Protein AF-A0A4Q2X282-F1 (afdb_monomer_lite)

Secondary structure (DSSP, 8-state):
-TT-EEEE-TT--EEE-PPP-PPPSEEEEE--EEEEEE--SSPPEEEEESSSB--EEEEEEETTEEEEEEEEE--B--SSPPEEEEE--TT-EEEEEPPPEEEEPPP--EEEESSSEEEE-S-----S-EEEEEEEEEE-SEETT--SPEEEEEEEEEEESSEE-S-EEESSEEEET--SSS----EEEESS-EEEPTT-EEEEEEETTSSS-B-EEEEEEEEE-TTPEEEEEEES---SPPEEEEEEEEEES--SB--TT-EEEE-SSEEEEE-------HHHHHHHHHSTT---HHHHSTT--TT-SS--HHHHHHHT--TT-TTS-------SSPPP----TTPPPPB-SSS-EEEETTEEEE--B-SSSS---B---PPPP-------

Sequence (392 aa):
YPGGANLDSNGFNIRIAQIFADPTGSGVTSIPVVNGGSGYSAPPHIELVGGGKGATAIANLTNGVVSSITVTNPGVDYTAPPTVNVLGGGQGSGLTVGTPVIAANTVGNLVKKGPGSISLEGASLYTGTTGVEQGALLVNADHSGVTGTTHVSAAGTLGGAGIFGGQVTVSGTVNPGREVTGDTNGVLTTLRDVTFASGSKLAIDIDESKDVVSDLLNVMGNLDITHCALNVNLTGQAVQLPYVIATFGTRTGQFASVPAGVTVAYNENTIEITAIASTASPYQTWIGGHFPGETDPLIVGPGADPDHDGSTNLQEFALGSLPNSASARPRVHVIDKVMTIAVRQGTSAFEGSPSPTATTSGVTYNIEGSLDLGNFTSAVTSVAPVTLTRMK

Structure (mmCIF, N/CA/C/O backbone):
data_AF-A0A4Q2X282-F1
#
_entry.id   AF-A0A4Q2X282-F1
#
loop_
_atom_site.group_PDB
_atom_site.id
_atom_site.type_symbol
_atom_site.label_atom_id
_atom_site.label_alt_id
_atom_site.label_comp_id
_atom_site.label_asym_id
_atom_site.label_entity_id
_atom_site.label_seq_id
_atom_site.pdbx_PDB_ins_code
_atom_site.Cartn_x
_atom_site.Cartn_y
_atom_site.Cartn_z
_atom_site.occupancy
_atom_site.B_iso_or_equiv
_atom_site.auth_seq_id
_atom_site.auth_comp_id
_atom_site.auth_asym_id
_atom_site.auth_atom_id
_atom_site.pdbx_PDB_model_num
ATOM 1 N N . TYR A 1 1 ? -13.976 4.432 18.566 1.00 50.50 1 TYR A N 1
ATOM 2 C CA . TYR A 1 1 ? -12.713 5.179 18.712 1.00 50.50 1 TYR A CA 1
ATOM 3 C C . TYR A 1 1 ? -12.296 5.594 17.311 1.00 50.50 1 TYR A C 1
ATOM 5 O O . TYR A 1 1 ? -12.191 4.712 16.464 1.00 50.50 1 TYR A O 1
ATOM 13 N N . PRO A 1 2 ? -12.212 6.894 17.005 1.00 50.25 2 PRO A N 1
ATOM 14 C CA . PRO A 1 2 ? -11.932 7.350 15.647 1.00 50.25 2 PRO A CA 1
ATOM 15 C C . PRO A 1 2 ? -10.519 6.916 15.235 1.00 50.25 2 PRO A C 1
ATOM 17 O O . PRO A 1 2 ? -9.586 7.060 16.020 1.00 50.25 2 PRO A O 1
ATOM 20 N N . GLY A 1 3 ? -10.366 6.374 14.025 1.00 71.69 3 GLY A N 1
ATOM 21 C CA . GLY A 1 3 ? -9.045 6.166 13.416 1.00 71.69 3 GLY A CA 1
ATOM 22 C C . GLY A 1 3 ? -8.786 4.802 12.776 1.00 71.69 3 GLY A C 1
ATOM 23 O O . GLY A 1 3 ? -7.873 4.714 11.965 1.00 71.69 3 GLY A O 1
ATOM 24 N N . GLY A 1 4 ? -9.583 3.769 13.079 1.00 86.88 4 GLY A N 1
ATOM 25 C CA . GLY A 1 4 ? -9.398 2.422 12.519 1.00 86.88 4 GLY A CA 1
ATOM 26 C C . GLY A 1 4 ? -8.044 1.777 12.866 1.00 86.88 4 GLY A C 1
ATOM 27 O O . GLY A 1 4 ? -7.511 1.996 13.955 1.00 86.88 4 GLY A O 1
ATOM 28 N N . ALA A 1 5 ? -7.508 0.938 11.977 1.00 92.06 5 ALA A N 1
ATOM 29 C CA . ALA A 1 5 ? -6.279 0.179 12.196 1.00 92.06 5 ALA A CA 1
ATOM 30 C C . ALA A 1 5 ? -5.031 1.010 11.857 1.00 92.06 5 ALA A C 1
ATOM 32 O O . ALA A 1 5 ? -4.873 1.466 10.730 1.00 92.06 5 ALA A O 1
ATOM 33 N N . ASN A 1 6 ? -4.105 1.155 12.809 1.00 93.50 6 ASN A N 1
ATOM 34 C CA . ASN A 1 6 ? -2.772 1.715 12.570 1.00 93.50 6 ASN A CA 1
ATOM 35 C C . ASN A 1 6 ? -1.745 0.592 12.706 1.00 93.50 6 ASN A C 1
ATOM 37 O O . ASN A 1 6 ? -1.567 0.044 13.792 1.00 93.50 6 ASN A O 1
ATOM 41 N N . LEU A 1 7 ? -1.102 0.239 11.600 1.00 95.56 7 LEU A N 1
ATOM 42 C CA . LEU A 1 7 ? -0.212 -0.903 11.496 1.00 95.56 7 LEU A CA 1
ATOM 43 C C . LEU A 1 7 ? 1.223 -0.419 11.287 1.00 95.56 7 LEU A C 1
ATOM 45 O O . LEU A 1 7 ? 1.542 0.173 10.257 1.00 95.56 7 LEU A O 1
ATOM 49 N N . ASP A 1 8 ? 2.089 -0.699 12.253 1.00 95.31 8 ASP A N 1
ATOM 50 C CA . ASP A 1 8 ? 3.529 -0.471 12.164 1.00 95.31 8 ASP A CA 1
ATOM 51 C C . ASP A 1 8 ? 4.242 -1.774 12.517 1.00 95.31 8 ASP A C 1
ATOM 53 O O . ASP A 1 8 ? 4.059 -2.325 13.603 1.00 95.31 8 ASP A O 1
ATOM 57 N N . SER A 1 9 ? 5.025 -2.289 11.575 1.00 90.62 9 SER A N 1
ATOM 58 C CA . SER A 1 9 ? 5.788 -3.519 11.760 1.00 90.62 9 SER A CA 1
ATOM 59 C C . SER A 1 9 ? 7.160 -3.281 12.394 1.00 90.62 9 SER A C 1
ATOM 61 O O . SER A 1 9 ? 7.950 -4.215 12.466 1.00 90.62 9 SER A O 1
ATOM 63 N N . ASN A 1 10 ? 7.477 -2.055 12.825 1.00 89.88 10 ASN A N 1
ATOM 64 C CA . ASN A 1 10 ? 8.757 -1.659 13.415 1.00 89.88 10 ASN A CA 1
ATOM 65 C C . ASN A 1 10 ? 9.969 -2.080 12.559 1.00 89.88 10 ASN A C 1
ATOM 67 O O . ASN A 1 10 ? 10.969 -2.588 13.059 1.00 89.88 10 ASN A O 1
ATOM 71 N N . GLY A 1 11 ? 9.843 -1.929 11.237 1.00 87.38 11 GLY A N 1
ATOM 72 C CA . GLY A 1 11 ? 10.884 -2.292 10.268 1.00 87.38 11 GLY A CA 1
ATOM 73 C C . GLY A 1 11 ? 10.880 -3.751 9.808 1.00 87.38 11 GLY A C 1
ATOM 74 O O . GLY A 1 11 ? 11.547 -4.065 8.828 1.00 87.38 11 GLY A O 1
ATOM 75 N N . PHE A 1 12 ? 10.101 -4.633 10.434 1.00 85.56 12 PHE A N 1
ATOM 76 C CA . PHE A 1 12 ? 10.006 -6.032 10.018 1.00 85.56 12 PHE A CA 1
ATOM 77 C C . PHE A 1 12 ? 9.061 -6.220 8.827 1.00 85.56 12 PHE A C 1
ATOM 79 O O . PHE A 1 12 ? 8.173 -5.402 8.572 1.00 85.56 12 PHE A O 1
ATOM 86 N N . ASN A 1 13 ? 9.221 -7.335 8.116 1.00 90.44 13 ASN A N 1
ATOM 87 C CA . ASN A 1 13 ? 8.228 -7.794 7.155 1.00 90.44 13 ASN A CA 1
ATOM 88 C C . ASN A 1 13 ? 7.273 -8.767 7.850 1.00 90.44 13 ASN A C 1
ATOM 90 O O . ASN A 1 13 ? 7.717 -9.768 8.410 1.00 90.44 13 ASN A O 1
ATOM 94 N N . ILE A 1 14 ? 5.973 -8.482 7.819 1.00 92.12 14 ILE A N 1
ATOM 95 C CA . ILE A 1 14 ? 4.950 -9.319 8.457 1.00 92.12 14 ILE A CA 1
ATOM 96 C C . ILE A 1 14 ? 3.823 -9.647 7.479 1.00 92.12 14 ILE A C 1
ATOM 98 O O . ILE A 1 14 ? 3.520 -8.863 6.580 1.00 92.12 14 ILE A O 1
ATOM 102 N N . ARG A 1 15 ? 3.186 -10.802 7.681 1.00 94.31 15 ARG A N 1
ATOM 103 C CA . ARG A 1 15 ? 1.977 -11.225 6.965 1.00 94.31 15 ARG A CA 1
ATOM 104 C C . ARG A 1 15 ? 0.789 -11.201 7.921 1.00 94.31 15 ARG A C 1
ATOM 106 O O . ARG A 1 15 ? 0.911 -11.623 9.071 1.00 94.31 15 ARG A O 1
ATOM 113 N N . ILE A 1 16 ? -0.353 -10.719 7.450 1.00 95.12 16 ILE A N 1
ATOM 114 C CA . ILE A 1 16 ? -1.601 -10.632 8.202 1.00 95.12 16 ILE A CA 1
ATOM 115 C C . ILE A 1 16 ? -2.683 -11.344 7.395 1.00 95.12 16 ILE A C 1
ATOM 117 O O . ILE A 1 16 ? -3.176 -10.827 6.399 1.00 95.12 16 ILE A O 1
ATOM 121 N N . ALA A 1 17 ? -3.072 -12.531 7.858 1.00 96.00 17 ALA A N 1
ATOM 122 C CA . ALA A 1 17 ? -4.202 -13.277 7.301 1.00 96.00 17 ALA A CA 1
ATOM 123 C C . ALA A 1 17 ? -5.557 -12.841 7.881 1.00 96.00 17 ALA A C 1
ATOM 125 O O . ALA A 1 17 ? -6.608 -13.274 7.413 1.00 96.00 17 ALA A O 1
ATOM 126 N N . GLN A 1 18 ? -5.550 -11.997 8.917 1.00 95.69 18 GLN A N 1
ATOM 127 C CA . GLN A 1 18 ? -6.775 -11.467 9.496 1.00 95.69 18 GLN A CA 1
ATOM 128 C C . GLN A 1 18 ? -7.479 -10.531 8.506 1.00 95.69 18 GLN A C 1
ATOM 130 O O . GLN A 1 18 ? -6.872 -9.613 7.960 1.00 95.69 18 GLN A O 1
ATOM 135 N N . ILE A 1 19 ? -8.781 -10.750 8.337 1.00 95.19 19 ILE A N 1
ATOM 136 C CA . ILE A 1 19 ? -9.669 -9.892 7.553 1.00 95.19 19 ILE A CA 1
ATOM 137 C C . ILE A 1 19 ? -9.998 -8.639 8.366 1.00 95.19 19 ILE A C 1
ATOM 139 O O . ILE A 1 19 ? -10.459 -8.732 9.508 1.00 95.19 19 ILE A O 1
ATOM 143 N N . PHE A 1 20 ? -9.800 -7.470 7.763 1.00 94.62 20 PHE A N 1
ATOM 144 C CA . PHE A 1 20 ? -10.291 -6.202 8.295 1.00 94.62 20 PHE A CA 1
ATOM 145 C C . PHE A 1 20 ? -11.649 -5.877 7.671 1.00 94.62 20 PHE A C 1
ATOM 147 O O . PHE A 1 20 ? -11.824 -6.008 6.461 1.00 94.62 20 PHE A O 1
ATOM 154 N N . ALA A 1 21 ? -12.607 -5.440 8.483 1.00 94.75 21 ALA A N 1
ATOM 155 C CA . ALA A 1 21 ? -13.955 -5.089 8.047 1.00 94.75 21 ALA A CA 1
ATOM 156 C C . ALA A 1 21 ? -14.486 -3.905 8.859 1.00 94.75 21 ALA A C 1
ATOM 158 O O . ALA A 1 21 ? -13.985 -3.618 9.952 1.00 94.75 21 ALA A O 1
ATOM 159 N N . ASP A 1 22 ? -15.508 -3.237 8.330 1.00 94.19 22 ASP A N 1
ATOM 160 C CA . ASP A 1 22 ? -16.179 -2.160 9.048 1.00 94.19 22 ASP A CA 1
ATOM 161 C C . ASP A 1 22 ? -16.864 -2.685 10.318 1.00 94.19 22 ASP A C 1
ATOM 163 O O . ASP A 1 22 ? -17.433 -3.783 10.313 1.00 94.19 22 ASP A O 1
ATOM 167 N N . PRO A 1 23 ? -16.840 -1.916 11.420 1.00 93.38 23 PRO A N 1
ATOM 168 C CA . PRO A 1 23 ? -17.549 -2.298 12.629 1.00 93.38 23 PRO A CA 1
ATOM 169 C C . PRO A 1 23 ? -19.064 -2.269 12.396 1.00 93.38 23 PRO A C 1
ATOM 171 O O . PRO A 1 23 ? -19.613 -1.294 11.883 1.00 93.38 23 PRO A O 1
ATOM 174 N N . THR A 1 24 ? -19.754 -3.322 12.825 1.00 94.56 24 THR A N 1
ATOM 175 C CA . THR A 1 24 ? -21.210 -3.440 12.716 1.00 94.56 24 THR A CA 1
ATOM 176 C C . THR A 1 24 ? -21.932 -2.754 13.879 1.00 94.56 24 THR A C 1
ATOM 178 O O . THR A 1 24 ? -21.388 -2.573 14.978 1.00 94.56 24 THR A O 1
ATOM 181 N N . GLY A 1 25 ? -23.181 -2.357 13.625 1.00 95.81 25 GLY A N 1
ATOM 182 C CA . GLY A 1 25 ? -24.124 -1.903 14.645 1.00 95.81 25 GLY A CA 1
ATOM 183 C C . GLY A 1 25 ? -23.651 -0.704 15.472 1.00 95.81 25 GLY A C 1
ATOM 184 O O . GLY A 1 25 ? -23.007 0.220 14.973 1.00 95.81 25 GLY A O 1
ATOM 185 N N . SER A 1 26 ? -24.016 -0.715 16.753 1.00 96.88 26 SER A N 1
ATOM 186 C CA . SER A 1 26 ? -23.618 0.303 17.727 1.00 96.88 26 SER A CA 1
ATOM 187 C C . SER A 1 26 ? -22.546 -0.223 18.675 1.00 96.88 26 SER A C 1
ATOM 189 O O . SER A 1 26 ? -22.470 -1.421 18.940 1.00 96.88 26 SER A O 1
ATOM 191 N N . GLY A 1 27 ? -21.759 0.688 19.236 1.00 96.94 27 GLY A N 1
ATOM 192 C CA . GLY A 1 27 ? -20.781 0.411 20.281 1.00 96.94 27 GLY A CA 1
ATOM 193 C C . GLY A 1 27 ? -20.937 1.354 21.472 1.00 96.94 27 GLY A C 1
ATOM 194 O O . GLY A 1 27 ? -21.625 2.375 21.400 1.00 96.94 27 GLY A O 1
ATOM 195 N N . VAL A 1 28 ? -20.293 1.009 22.585 1.00 97.56 28 VAL A N 1
ATOM 196 C CA . VAL A 1 28 ? -20.227 1.840 23.791 1.00 97.56 28 VAL A CA 1
ATOM 197 C C . VAL A 1 28 ? -19.374 3.072 23.499 1.00 97.56 28 VAL A C 1
ATOM 199 O O . VAL A 1 28 ? -18.210 2.960 23.124 1.00 97.56 28 VAL A O 1
ATOM 202 N N . THR A 1 29 ? -19.936 4.264 23.672 1.00 96.12 29 THR A N 1
ATOM 203 C CA . THR A 1 29 ? -19.235 5.533 23.423 1.00 96.12 29 THR A CA 1
ATOM 204 C C . THR A 1 29 ? -18.759 6.202 24.700 1.00 96.12 29 THR A C 1
ATOM 206 O O . THR A 1 29 ? -17.726 6.868 24.691 1.00 96.12 29 THR A O 1
ATOM 209 N N . SER A 1 30 ? -19.478 6.023 25.809 1.00 97.25 30 SER A N 1
ATOM 210 C CA . SER A 1 30 ? -19.067 6.546 27.112 1.00 97.25 30 SER A CA 1
ATOM 211 C C . SER A 1 30 ? -19.695 5.775 28.266 1.00 97.25 30 SER A C 1
ATOM 213 O O . SER A 1 30 ? -20.756 5.166 28.130 1.00 97.25 30 SER A O 1
ATOM 215 N N . ILE A 1 31 ? -19.028 5.826 29.418 1.00 98.31 31 ILE A N 1
ATOM 216 C CA . ILE A 1 31 ? -19.515 5.286 30.687 1.00 98.31 31 ILE A CA 1
ATOM 217 C C . ILE A 1 31 ? -19.424 6.427 31.707 1.00 98.31 31 ILE A C 1
ATOM 219 O O . ILE A 1 31 ? -18.324 6.731 32.177 1.00 98.31 31 ILE A O 1
ATOM 223 N N . PRO A 1 32 ? -20.537 7.120 32.011 1.00 98.19 32 PRO A N 1
ATOM 224 C CA . PRO A 1 32 ? -20.515 8.248 32.935 1.00 98.19 32 PRO A CA 1
ATOM 225 C C . PRO A 1 32 ? -20.098 7.804 34.339 1.00 98.19 32 PRO A C 1
ATOM 227 O O . PRO A 1 32 ? -20.600 6.805 34.846 1.00 98.19 32 PRO A O 1
ATOM 230 N N . VAL A 1 33 ? -19.226 8.560 35.002 1.00 98.31 33 VAL A N 1
ATOM 231 C CA . VAL A 1 33 ? -18.935 8.358 36.428 1.00 98.31 33 VAL A CA 1
ATOM 232 C C . VAL A 1 33 ? -19.886 9.239 37.233 1.00 98.31 33 VAL A C 1
ATOM 234 O O . VAL A 1 33 ? -19.884 10.455 37.070 1.00 98.31 33 VAL A O 1
ATOM 237 N N . VAL A 1 34 ? -20.711 8.626 38.084 1.00 97.94 34 VAL A N 1
ATOM 238 C CA . VAL A 1 34 ? -21.650 9.335 38.973 1.00 97.94 34 VAL A CA 1
ATOM 239 C C . VAL A 1 34 ? -20.985 9.624 40.318 1.00 97.94 34 VAL A C 1
ATOM 241 O O . VAL A 1 34 ? -21.114 10.720 40.853 1.00 97.94 34 VAL A O 1
ATOM 244 N N . ASN A 1 35 ? -20.242 8.652 40.848 1.00 97.62 35 ASN A N 1
ATOM 245 C CA . ASN A 1 35 ? -19.400 8.801 42.029 1.00 97.62 35 ASN A CA 1
ATOM 246 C C . ASN A 1 35 ? -18.096 8.033 41.802 1.00 97.62 35 ASN A C 1
ATOM 248 O O . ASN A 1 35 ? -18.139 6.839 41.529 1.00 97.62 35 ASN A O 1
ATOM 252 N N . GLY A 1 36 ? -16.950 8.701 41.923 1.00 97.69 36 GLY A N 1
ATOM 253 C CA . GLY A 1 36 ? -15.636 8.088 41.715 1.00 97.69 36 GLY A CA 1
ATOM 254 C C . GLY A 1 36 ? -15.178 7.138 42.827 1.00 97.69 36 GLY A C 1
ATOM 255 O O . GLY A 1 36 ? -14.150 6.477 42.675 1.00 97.69 36 GLY A O 1
ATOM 256 N N . GLY A 1 37 ? -15.912 7.070 43.941 1.00 97.50 37 GLY A N 1
ATOM 257 C CA . GLY A 1 37 ? -15.536 6.303 45.125 1.00 97.50 37 GLY A CA 1
ATOM 258 C C . GLY A 1 37 ? -14.288 6.854 45.820 1.00 97.50 37 GLY A C 1
ATOM 259 O O . GLY A 1 37 ? -13.925 8.016 45.647 1.00 97.50 37 GLY A O 1
ATOM 260 N N . SER A 1 38 ? -13.630 6.031 46.633 1.00 97.19 38 SER A N 1
ATOM 261 C CA . SER A 1 38 ? -12.398 6.409 47.333 1.00 97.19 38 SER A CA 1
ATOM 262 C C . SER A 1 38 ? -11.553 5.193 47.711 1.00 97.19 38 SER A C 1
ATOM 264 O O . SER A 1 38 ? -12.039 4.063 47.720 1.00 97.19 38 SER A O 1
ATOM 266 N N . GLY A 1 39 ? -10.276 5.430 48.032 1.00 96.38 39 GLY A N 1
ATOM 267 C CA . GLY A 1 39 ? -9.364 4.411 48.566 1.00 96.38 39 GLY A CA 1
ATOM 268 C C . GLY A 1 39 ? -8.748 3.473 47.523 1.00 96.38 39 GLY A C 1
ATOM 269 O O . GLY A 1 39 ? -8.102 2.498 47.903 1.00 96.38 39 GLY A O 1
ATOM 270 N N . TYR A 1 40 ? -8.925 3.749 46.227 1.00 97.69 40 TYR A N 1
ATOM 271 C CA . TYR A 1 40 ? -8.344 2.930 45.163 1.00 97.69 40 TYR A CA 1
ATOM 272 C C . TYR A 1 40 ? -6.822 3.097 45.122 1.00 97.69 40 TYR A C 1
ATOM 274 O O . TYR A 1 40 ? -6.316 4.199 44.915 1.00 97.69 40 TYR A O 1
ATOM 282 N N . SER A 1 41 ? -6.082 2.001 45.290 1.00 96.38 41 SER A N 1
ATOM 283 C CA . SER A 1 41 ? -4.614 1.982 45.165 1.00 96.38 41 SER A CA 1
ATOM 284 C C . SER A 1 41 ? -4.135 1.601 43.760 1.00 96.38 41 SER A C 1
ATOM 286 O O . SER A 1 41 ? -2.971 1.806 43.426 1.00 96.38 41 SER A O 1
ATOM 288 N N . ALA A 1 42 ? -5.038 1.073 42.934 1.00 96.56 42 ALA A N 1
ATOM 289 C CA . ALA A 1 42 ? -4.851 0.790 41.516 1.00 96.56 42 ALA A CA 1
ATOM 290 C C . ALA A 1 42 ? -6.197 0.957 40.791 1.00 96.56 42 ALA A C 1
ATOM 292 O O . ALA A 1 42 ? -7.242 0.838 41.442 1.00 96.56 42 ALA A O 1
ATOM 293 N N . PRO A 1 43 ? -6.213 1.245 39.475 1.00 96.94 43 PRO A N 1
ATOM 294 C CA . PRO A 1 43 ? -7.465 1.344 38.737 1.00 96.94 43 PRO A CA 1
ATOM 295 C C . PRO A 1 43 ? -8.289 0.054 38.861 1.00 96.94 43 PRO A C 1
ATOM 297 O O . PRO A 1 43 ? -7.733 -1.028 38.650 1.00 96.94 43 PRO A O 1
ATOM 300 N N . PRO A 1 44 ? -9.589 0.124 39.204 1.00 97.25 44 PRO A N 1
ATOM 301 C CA . PRO A 1 44 ? -10.432 -1.062 39.184 1.00 97.25 44 PRO A CA 1
ATOM 302 C C . PRO A 1 44 ? -10.616 -1.571 37.748 1.00 97.25 44 PRO A C 1
ATOM 304 O O . PRO A 1 44 ? -10.619 -0.796 36.786 1.00 97.25 44 PRO A O 1
ATOM 307 N N . HIS A 1 45 ? -10.797 -2.881 37.608 1.00 96.31 45 HIS A N 1
ATOM 308 C CA . HIS A 1 45 ? -11.165 -3.502 36.345 1.00 96.31 45 HIS A CA 1
ATOM 309 C C . HIS A 1 45 ? -12.640 -3.218 36.042 1.00 96.31 45 HIS A C 1
ATOM 311 O O . HIS A 1 45 ? -13.511 -3.465 36.879 1.00 96.31 45 HIS A O 1
ATOM 317 N N . ILE A 1 46 ? -12.898 -2.688 34.845 1.00 97.88 46 ILE A N 1
ATOM 318 C CA . ILE A 1 46 ? -14.237 -2.391 34.340 1.00 97.88 46 ILE A CA 1
ATOM 319 C C . ILE A 1 46 ? -14.638 -3.508 33.380 1.00 97.88 46 ILE A C 1
ATOM 321 O O . ILE A 1 46 ? -14.161 -3.563 32.246 1.00 97.88 46 ILE A O 1
ATOM 325 N N . GLU A 1 47 ? -15.517 -4.392 33.839 1.00 97.56 47 GLU A N 1
ATOM 326 C CA . GLU A 1 47 ? -16.083 -5.465 33.028 1.00 97.56 47 GLU A CA 1
ATOM 327 C C . GLU A 1 47 ? -17.451 -5.027 32.482 1.00 97.56 47 GLU A C 1
ATOM 329 O O . GLU A 1 47 ? -18.321 -4.565 33.222 1.00 97.56 47 GLU A O 1
ATOM 334 N N . LEU A 1 48 ? -17.638 -5.156 31.167 1.00 98.25 48 LEU A N 1
ATOM 335 C CA . LEU A 1 48 ? -18.875 -4.804 30.471 1.00 98.25 48 LEU A CA 1
ATOM 336 C C . LEU A 1 48 ? -19.595 -6.079 30.041 1.00 98.25 48 LEU A C 1
ATOM 338 O O . LEU A 1 48 ? -19.066 -6.847 29.238 1.00 98.25 48 LEU A O 1
ATOM 342 N N . VAL A 1 49 ? -20.809 -6.292 30.549 1.00 97.62 49 VAL A N 1
ATOM 343 C CA . VAL A 1 49 ? -21.568 -7.530 30.327 1.00 97.62 49 VAL A CA 1
ATOM 344 C C . VAL A 1 49 ? -22.904 -7.247 29.645 1.00 97.62 49 VAL A C 1
ATOM 346 O O . VAL A 1 49 ? -23.671 -6.379 30.065 1.00 97.62 49 VAL A O 1
ATOM 349 N N . GLY A 1 50 ? -23.206 -8.034 28.610 1.00 97.31 50 GLY A N 1
ATOM 350 C CA . GLY A 1 50 ? -24.465 -7.975 27.867 1.00 97.31 50 GLY A CA 1
ATOM 351 C C . GLY A 1 50 ? -24.524 -6.848 26.831 1.00 97.31 50 GLY A C 1
ATOM 352 O O . GLY A 1 50 ? -23.543 -6.153 26.575 1.00 97.31 50 GLY A O 1
ATOM 353 N N . GLY A 1 51 ? -25.690 -6.693 26.200 1.00 95.50 51 GLY A N 1
ATOM 354 C CA . GLY A 1 51 ? -25.974 -5.633 25.227 1.00 95.50 51 GLY A CA 1
ATOM 355 C C . GLY A 1 51 ? -25.376 -5.850 23.833 1.00 95.50 51 GLY A C 1
ATOM 356 O O . GLY A 1 51 ? -26.088 -5.637 22.860 1.00 95.50 51 GLY A O 1
ATOM 357 N N . GLY A 1 52 ? -24.121 -6.298 23.745 1.00 97.06 52 GLY A N 1
ATOM 358 C CA . GLY A 1 52 ? -23.344 -6.499 22.515 1.00 97.06 52 GLY A CA 1
ATOM 359 C C . GLY A 1 52 ? -22.057 -7.285 22.791 1.00 97.06 52 GLY A C 1
ATOM 360 O O . GLY A 1 52 ? -22.025 -8.107 23.712 1.00 97.06 52 GLY A O 1
ATOM 361 N N . LYS A 1 53 ? -20.993 -7.068 22.002 1.00 97.06 53 LYS A N 1
ATOM 362 C CA . LYS A 1 53 ? -19.713 -7.792 22.158 1.00 97.06 53 LYS A CA 1
ATOM 363 C C . LYS A 1 53 ? -18.489 -6.891 22.016 1.00 97.06 53 LYS A C 1
ATOM 365 O O . LYS A 1 53 ? -18.455 -5.990 21.185 1.00 97.06 53 LYS A O 1
ATOM 370 N N . GLY A 1 54 ? -17.436 -7.216 22.767 1.00 95.75 54 GLY A N 1
ATOM 371 C CA . GLY A 1 54 ? -16.081 -6.709 22.530 1.00 95.75 54 GLY A CA 1
ATOM 372 C C . GLY A 1 54 ? -15.790 -5.296 23.034 1.00 95.75 54 GLY A C 1
ATOM 373 O O . GLY A 1 54 ? -14.693 -4.805 22.776 1.00 95.75 54 GLY A O 1
ATOM 374 N N . ALA A 1 55 ? -16.714 -4.639 23.747 1.00 97.19 55 ALA A N 1
ATOM 375 C CA . ALA A 1 55 ? -16.390 -3.362 24.368 1.00 97.19 55 ALA A CA 1
ATOM 376 C C . ALA A 1 55 ? -15.412 -3.558 25.534 1.00 97.19 55 ALA A C 1
ATOM 378 O O . ALA A 1 55 ? -15.597 -4.440 26.373 1.00 97.19 55 ALA A O 1
ATOM 379 N N . THR A 1 56 ? -14.395 -2.706 25.611 1.00 96.69 56 THR A N 1
ATOM 380 C CA . THR A 1 56 ? -13.430 -2.674 26.715 1.00 96.69 56 THR A CA 1
ATOM 381 C C . THR A 1 56 ? -13.272 -1.253 27.220 1.00 96.69 56 THR A C 1
ATOM 383 O O . THR A 1 56 ? -13.357 -0.294 26.449 1.00 96.69 56 THR A O 1
ATOM 386 N N . ALA A 1 57 ? -13.021 -1.104 28.517 1.00 97.44 57 ALA A N 1
ATOM 387 C CA . ALA A 1 57 ? -12.824 0.191 29.143 1.00 97.44 57 ALA A CA 1
ATOM 388 C C . ALA A 1 57 ? -11.808 0.110 30.286 1.00 97.44 57 ALA A C 1
ATOM 390 O O . ALA A 1 57 ? -11.598 -0.947 30.877 1.00 97.44 57 ALA A O 1
ATOM 391 N N . ILE A 1 58 ? -11.187 1.244 30.599 1.00 97.00 58 ILE A N 1
ATOM 392 C CA . ILE A 1 58 ? -10.253 1.399 31.714 1.00 97.00 58 ILE A CA 1
ATOM 393 C C . ILE A 1 58 ? -10.721 2.534 32.623 1.00 97.00 58 ILE A C 1
ATOM 395 O O . ILE A 1 58 ? -11.169 3.577 32.146 1.00 97.00 58 ILE A O 1
ATOM 399 N N . ALA A 1 59 ? -10.624 2.339 33.935 1.00 98.06 59 ALA A N 1
ATOM 400 C CA . ALA A 1 59 ? -10.832 3.407 34.903 1.00 98.06 59 ALA A CA 1
ATOM 401 C C . ALA A 1 59 ? -9.564 4.267 35.019 1.00 98.06 59 ALA A C 1
ATOM 403 O O . ALA A 1 59 ? -8.453 3.742 35.046 1.00 98.06 59 ALA A O 1
ATOM 404 N N . ASN A 1 60 ? -9.724 5.581 35.139 1.00 97.75 60 ASN A N 1
ATOM 405 C CA . ASN A 1 60 ? -8.623 6.510 35.381 1.00 97.75 60 ASN A CA 1
ATOM 406 C C . ASN A 1 60 ? -8.706 7.029 36.814 1.00 97.75 60 ASN A C 1
ATOM 408 O O . ASN A 1 60 ? -9.770 7.461 37.258 1.00 97.75 60 ASN A O 1
ATOM 412 N N . LEU A 1 61 ? -7.584 6.996 37.533 1.00 97.69 61 LEU A N 1
ATOM 413 C CA . LEU A 1 61 ? -7.513 7.444 38.920 1.00 97.69 61 LEU A CA 1
ATOM 414 C C . LEU A 1 61 ? -6.923 8.845 39.048 1.00 97.69 61 LEU A C 1
ATOM 416 O O . LEU A 1 61 ? -5.991 9.231 38.346 1.00 97.69 61 LEU A O 1
ATOM 420 N N . THR A 1 62 ? -7.415 9.584 40.031 1.00 97.88 62 THR A N 1
ATOM 421 C CA . THR A 1 62 ? -6.818 10.827 40.511 1.00 97.88 62 THR A CA 1
ATOM 422 C C . THR A 1 62 ? -6.893 10.820 42.031 1.00 97.88 62 THR A C 1
ATOM 424 O O . THR A 1 62 ? -7.981 10.794 42.595 1.00 97.88 62 THR A O 1
ATOM 427 N N . ASN A 1 63 ? -5.737 10.787 42.702 1.00 95.88 63 ASN A N 1
ATOM 428 C CA . ASN A 1 63 ? -5.633 10.762 44.169 1.00 95.88 63 ASN A CA 1
ATOM 429 C C . ASN A 1 63 ? -6.493 9.670 44.847 1.00 95.88 63 ASN A C 1
ATOM 431 O O . ASN A 1 63 ? -7.136 9.915 45.863 1.00 95.88 63 ASN A O 1
ATOM 435 N N . GLY A 1 64 ? -6.526 8.463 44.271 1.00 96.62 64 GLY A N 1
ATOM 436 C CA . GLY A 1 64 ? -7.276 7.322 44.813 1.00 96.62 64 GLY A CA 1
ATOM 437 C C . GLY A 1 64 ? -8.793 7.349 44.578 1.00 96.62 64 GLY A C 1
ATOM 438 O O . GLY A 1 64 ? -9.516 6.566 45.195 1.00 96.62 64 GLY A O 1
ATOM 439 N N . VAL A 1 65 ? -9.270 8.224 43.688 1.00 98.19 65 VAL A N 1
ATOM 440 C CA . VAL A 1 65 ? -10.667 8.340 43.232 1.00 98.19 65 VAL A CA 1
ATOM 441 C C . VAL A 1 65 ? -10.729 8.078 41.727 1.00 98.19 65 VAL A C 1
ATOM 443 O O . VAL A 1 65 ? -9.868 8.561 40.992 1.00 98.19 65 VAL A O 1
ATOM 446 N N . VAL A 1 66 ? -11.736 7.344 41.242 1.00 98.44 66 VAL A N 1
ATOM 447 C CA . VAL A 1 66 ? -11.961 7.165 39.797 1.00 98.44 66 VAL A CA 1
ATOM 448 C C . VAL A 1 66 ? -12.531 8.455 39.214 1.00 98.44 66 VAL A C 1
ATOM 450 O O . VAL A 1 66 ? -13.674 8.814 39.480 1.00 98.44 66 VAL A O 1
ATOM 453 N N . SER A 1 67 ? -11.731 9.172 38.428 1.00 97.88 67 SER A N 1
ATOM 454 C CA . SER A 1 67 ? -12.110 10.467 37.853 1.00 97.88 67 SER A CA 1
ATOM 455 C C . SER A 1 67 ? -12.820 10.340 36.505 1.00 97.88 67 SER A C 1
ATOM 457 O O . SER A 1 67 ? -13.600 11.212 36.135 1.00 97.88 67 SER A O 1
ATOM 459 N N . SER A 1 68 ? -12.567 9.262 35.761 1.00 98.06 68 SER A N 1
ATOM 460 C CA . SER A 1 68 ? -13.235 8.962 34.488 1.00 98.06 68 SER A CA 1
ATOM 461 C C . SER A 1 68 ? -13.081 7.489 34.111 1.00 98.06 68 SER A C 1
ATOM 463 O O . SER A 1 68 ? -12.248 6.778 34.673 1.00 98.06 68 SER A O 1
ATOM 465 N N . ILE A 1 69 ? -13.873 7.040 33.136 1.00 98.38 69 ILE A N 1
ATOM 466 C CA . ILE A 1 69 ? -13.727 5.730 32.497 1.00 98.38 69 ILE A CA 1
ATOM 467 C C . ILE A 1 69 ? -13.519 5.953 30.998 1.00 98.38 69 ILE A C 1
ATOM 469 O O . ILE A 1 69 ? -14.380 6.516 30.320 1.00 98.38 69 ILE A O 1
ATOM 473 N N . THR A 1 70 ? -12.375 5.509 30.481 1.00 97.12 70 THR A N 1
ATOM 474 C CA . THR A 1 70 ? -12.040 5.577 29.056 1.00 97.12 70 THR A CA 1
ATOM 475 C C . THR A 1 70 ? -12.458 4.282 28.378 1.00 97.12 70 THR A C 1
ATOM 477 O O . THR A 1 70 ? -11.925 3.220 28.691 1.00 97.12 70 THR A O 1
ATOM 480 N N . VAL A 1 71 ? -13.364 4.363 27.406 1.00 96.06 71 VAL A N 1
ATOM 481 C CA . VAL A 1 71 ? -13.657 3.236 26.510 1.00 96.06 71 VAL A CA 1
ATOM 482 C C . VAL A 1 71 ? -12.486 3.062 25.544 1.00 96.06 71 VAL A C 1
ATOM 484 O O . VAL A 1 71 ? -12.160 3.986 24.805 1.00 96.06 71 VAL A O 1
ATOM 487 N N . THR A 1 72 ? -11.847 1.894 25.547 1.00 93.44 72 THR A N 1
ATOM 488 C CA . THR A 1 72 ? -10.684 1.572 24.701 1.00 93.44 72 THR A CA 1
ATOM 489 C C . THR A 1 72 ? -11.068 0.785 23.451 1.00 93.44 72 THR A C 1
ATOM 491 O O . THR A 1 72 ? -10.413 0.914 22.421 1.00 93.44 72 THR A O 1
ATOM 494 N N . ASN A 1 73 ? -12.177 0.046 23.501 1.00 93.25 73 ASN A N 1
ATOM 495 C CA . ASN A 1 73 ? -12.843 -0.536 22.341 1.00 93.25 73 ASN A CA 1
ATOM 496 C C . ASN A 1 73 ? -14.353 -0.307 22.505 1.00 93.25 73 ASN A C 1
ATOM 498 O O . ASN A 1 73 ? -14.893 -0.708 23.536 1.00 93.25 73 ASN A O 1
ATOM 502 N N . PRO A 1 74 ? -15.048 0.344 21.553 1.00 94.81 74 PRO A N 1
ATOM 503 C CA . PRO A 1 74 ? -16.500 0.507 21.632 1.00 94.81 74 PRO A CA 1
ATOM 504 C C . PRO A 1 74 ? -17.259 -0.822 21.482 1.00 94.81 74 PRO A C 1
ATOM 506 O O . PRO A 1 74 ? -18.411 -0.915 21.900 1.00 94.81 74 PRO A O 1
ATOM 509 N N . GLY A 1 75 ? -16.629 -1.856 20.921 1.00 95.31 75 GLY A N 1
ATOM 510 C CA . GLY A 1 75 ? -17.283 -3.110 20.574 1.00 95.31 75 GLY A CA 1
ATOM 511 C C . GLY A 1 75 ? -18.275 -2.958 19.419 1.00 95.31 75 GLY A C 1
ATOM 512 O O . GLY A 1 75 ? -18.316 -1.930 18.741 1.00 95.31 75 GLY A O 1
ATOM 513 N N . VAL A 1 76 ? -19.060 -4.002 19.174 1.00 95.94 76 VAL A N 1
ATOM 514 C CA . VAL A 1 76 ? -20.005 -4.082 18.051 1.00 95.94 76 VAL A CA 1
ATOM 515 C C . VAL A 1 76 ? -21.357 -4.635 18.487 1.00 95.94 76 VAL A C 1
ATOM 517 O O . VAL A 1 76 ? -21.464 -5.345 19.494 1.00 95.94 76 VAL A O 1
ATOM 520 N N . ASP A 1 77 ? -22.376 -4.300 17.697 1.00 97.69 77 ASP A N 1
ATOM 521 C CA . ASP A 1 77 ? -23.743 -4.823 17.793 1.00 97.69 77 ASP A CA 1
ATOM 522 C C . ASP A 1 77 ? -24.413 -4.660 19.166 1.00 97.69 77 ASP A C 1
ATOM 524 O O . ASP A 1 77 ? -25.212 -5.496 19.587 1.00 97.69 77 ASP A O 1
ATOM 528 N N . TYR A 1 78 ? -24.123 -3.561 19.868 1.00 97.81 78 TYR A N 1
ATOM 529 C CA . TYR A 1 78 ? -24.826 -3.214 21.098 1.00 97.81 78 TYR A CA 1
ATOM 530 C C . TYR A 1 78 ? -26.263 -2.769 20.802 1.00 97.81 78 TYR A C 1
ATOM 532 O O . TYR A 1 78 ? -26.485 -1.707 20.222 1.00 97.81 78 TYR A O 1
ATOM 540 N N . THR A 1 79 ? -27.253 -3.553 21.231 1.00 97.81 79 THR A N 1
ATOM 541 C CA . THR A 1 79 ? -28.688 -3.212 21.114 1.00 97.81 79 THR A CA 1
ATOM 542 C C . THR A 1 79 ? -29.264 -2.614 22.396 1.00 97.81 79 THR A C 1
ATOM 544 O O . THR A 1 79 ? -30.377 -2.096 22.400 1.00 97.81 79 THR A O 1
ATOM 547 N N . ALA A 1 80 ? -28.514 -2.695 23.493 1.00 98.12 80 ALA A N 1
ATOM 548 C CA . ALA A 1 80 ? -28.812 -2.074 24.774 1.00 98.12 80 ALA A CA 1
ATOM 549 C C . ALA A 1 80 ? -27.496 -1.709 25.485 1.00 98.12 80 ALA A C 1
ATOM 551 O O . ALA A 1 80 ? -26.473 -2.353 25.227 1.00 98.12 80 ALA A O 1
ATOM 552 N N . PRO A 1 81 ? -27.496 -0.709 26.383 1.00 98.19 81 PRO A N 1
ATOM 553 C CA . PRO A 1 81 ? -26.350 -0.435 27.244 1.00 98.19 81 PRO A CA 1
ATOM 554 C C . PRO A 1 81 ? -25.900 -1.684 28.024 1.00 98.19 81 PRO A C 1
ATOM 556 O O . PRO A 1 81 ? -26.754 -2.349 28.617 1.00 98.19 81 PRO A O 1
ATOM 559 N N . PRO A 1 82 ? -24.594 -2.019 28.058 1.00 98.38 82 PRO A N 1
ATOM 560 C CA . PRO A 1 82 ? -24.106 -3.100 28.908 1.00 98.38 82 PRO A CA 1
ATOM 561 C C . PRO A 1 82 ? -24.269 -2.774 30.393 1.00 98.38 82 PRO A C 1
ATOM 563 O O . PRO A 1 82 ? -24.313 -1.612 30.802 1.00 98.38 82 PRO A O 1
ATOM 566 N N . THR A 1 83 ? -24.285 -3.821 31.213 1.00 97.88 83 THR A N 1
ATOM 567 C CA . THR A 1 83 ? -24.081 -3.690 32.659 1.00 97.88 83 THR A CA 1
ATOM 568 C C . THR A 1 83 ? -22.594 -3.504 32.941 1.00 97.88 83 THR A C 1
ATOM 570 O O . THR A 1 83 ? -21.759 -4.137 32.294 1.00 97.88 83 THR A O 1
ATOM 573 N N . VAL A 1 84 ? -22.264 -2.636 33.897 1.00 98.12 84 VAL A N 1
ATOM 574 C CA . VAL A 1 84 ? -20.883 -2.363 34.307 1.00 98.12 84 VAL A CA 1
ATOM 575 C C . VAL A 1 84 ? -20.606 -3.043 35.642 1.00 98.12 84 VAL A C 1
ATOM 577 O O . VAL A 1 84 ? -21.165 -2.651 36.666 1.00 98.12 84 VAL A O 1
ATOM 580 N N . ASN A 1 85 ? -19.712 -4.024 35.630 1.00 96.62 85 ASN A N 1
ATOM 581 C CA . ASN A 1 85 ? -19.186 -4.664 36.827 1.00 96.62 85 ASN A CA 1
ATOM 582 C C . ASN A 1 85 ? -17.828 -4.047 37.172 1.00 96.62 85 ASN A C 1
ATOM 584 O O . ASN A 1 85 ? -16.950 -3.909 36.318 1.00 96.62 85 ASN A O 1
ATOM 588 N N . VAL A 1 86 ? -17.651 -3.679 38.438 1.00 95.81 86 VAL A N 1
ATOM 589 C CA . VAL A 1 86 ? -16.406 -3.103 38.955 1.00 95.81 86 VAL A CA 1
ATOM 590 C C . VAL A 1 86 ? -15.721 -4.151 39.819 1.00 95.81 86 VAL A C 1
ATOM 592 O O . VAL A 1 86 ? -16.295 -4.602 40.809 1.00 95.81 86 VAL A O 1
ATOM 595 N N . LEU A 1 87 ? -14.501 -4.539 39.450 1.00 94.56 87 LEU A N 1
ATOM 596 C CA . LEU A 1 87 ? -13.752 -5.607 40.113 1.00 94.56 87 LEU A CA 1
ATOM 597 C C . LEU A 1 87 ? -12.352 -5.123 40.528 1.00 94.56 87 LEU A C 1
ATOM 599 O O . LEU A 1 87 ? -11.664 -4.437 39.773 1.00 94.56 87 LEU A O 1
ATOM 603 N N . GLY A 1 88 ? -11.893 -5.515 41.719 1.00 93.88 88 GLY A N 1
ATOM 604 C CA . GLY A 1 88 ? -10.551 -5.183 42.214 1.00 93.88 88 GLY A CA 1
ATOM 605 C C . GLY A 1 88 ? -10.372 -3.709 42.610 1.00 93.88 88 GLY A C 1
ATOM 606 O O . GLY A 1 88 ? -11.288 -3.084 43.130 1.00 93.88 88 GLY A O 1
ATOM 607 N N . GLY A 1 89 ? -9.167 -3.163 42.397 1.00 93.56 89 GLY A N 1
ATOM 608 C CA . GLY A 1 89 ? -8.824 -1.781 42.772 1.00 93.56 89 GLY A CA 1
ATOM 609 C C . GLY A 1 89 ? -8.255 -1.602 44.191 1.00 93.56 89 GLY A C 1
ATOM 610 O O . GLY A 1 89 ? -8.193 -0.485 44.709 1.00 93.56 89 GLY A O 1
ATOM 611 N N . GLY A 1 90 ? -7.816 -2.693 44.825 1.00 93.50 90 GLY A N 1
ATOM 612 C CA . GLY A 1 90 ? -7.271 -2.685 46.185 1.00 93.50 90 GLY A CA 1
ATOM 613 C C . GLY A 1 90 ? -8.366 -2.547 47.243 1.00 93.50 90 GLY A C 1
ATOM 614 O O . GLY A 1 90 ? -9.381 -3.229 47.166 1.00 93.50 90 GLY A O 1
ATOM 615 N N . GLN A 1 91 ? -8.158 -1.656 48.216 1.00 93.31 91 GLN A N 1
ATOM 616 C CA . GLN A 1 91 ? -9.136 -1.360 49.278 1.00 93.31 91 GLN A CA 1
ATOM 617 C C . GLN A 1 91 ? -10.214 -0.355 48.833 1.00 93.31 91 GLN A C 1
ATOM 619 O O . GLN A 1 91 ? -11.036 0.071 49.646 1.00 93.31 91 GLN A O 1
ATOM 624 N N . GLY A 1 92 ? -10.172 0.075 47.569 1.00 94.25 92 GLY A N 1
ATOM 625 C CA . GLY A 1 92 ? -11.079 1.080 47.042 1.00 94.25 92 GLY A CA 1
ATOM 626 C C . GLY A 1 92 ? -12.513 0.579 46.935 1.00 94.25 92 GLY A C 1
ATOM 627 O O . GLY A 1 92 ? -12.762 -0.595 46.671 1.00 94.25 92 GLY A O 1
ATOM 628 N N . SER A 1 93 ? -13.472 1.476 47.152 1.00 95.44 93 SER A N 1
ATOM 629 C CA . SER A 1 93 ? -14.898 1.152 47.063 1.00 95.44 93 SER A CA 1
ATOM 630 C C . SER A 1 93 ? -15.744 2.375 46.702 1.00 95.44 93 SER A C 1
ATOM 632 O O . SER A 1 93 ? -15.255 3.505 46.649 1.00 95.44 93 SER A O 1
ATOM 634 N N . GLY A 1 94 ? -17.031 2.148 46.423 1.00 94.94 94 GLY A N 1
ATOM 635 C CA . GLY A 1 94 ? -18.009 3.221 46.219 1.00 94.94 94 GLY A CA 1
ATOM 636 C C . GLY A 1 94 ? -17.983 3.881 44.838 1.00 94.94 94 GLY A C 1
ATOM 637 O O . GLY A 1 94 ? -18.530 4.972 44.695 1.00 94.94 94 GLY A O 1
ATOM 638 N N . LEU A 1 95 ? -17.360 3.249 43.832 1.00 97.94 95 LEU A N 1
ATOM 639 C CA . LEU A 1 95 ? -17.540 3.678 42.442 1.00 97.94 95 LEU A CA 1
ATOM 640 C C . LEU A 1 95 ? -18.983 3.385 42.020 1.00 97.94 95 LEU A C 1
ATOM 642 O O . LEU A 1 95 ? -19.417 2.235 42.044 1.00 97.94 95 LEU A O 1
ATOM 646 N N . THR A 1 96 ? -19.686 4.422 41.575 1.00 96.75 96 THR A N 1
ATOM 647 C CA . THR A 1 96 ? -20.994 4.313 40.929 1.00 96.75 96 THR A CA 1
ATOM 648 C C . THR A 1 96 ? -20.908 4.939 39.547 1.00 96.75 96 THR A C 1
ATOM 650 O O . THR A 1 96 ? -20.465 6.081 39.395 1.00 96.75 96 THR A O 1
ATOM 653 N N . VAL A 1 97 ? -21.363 4.208 38.535 1.00 97.81 97 VAL A N 1
ATOM 654 C CA . VAL A 1 97 ? -21.407 4.666 37.144 1.00 97.81 97 VAL A CA 1
ATOM 655 C C . VAL A 1 97 ? -22.846 4.902 36.695 1.00 97.81 97 VAL A C 1
ATOM 657 O O . VAL A 1 97 ? -23.787 4.340 37.254 1.00 97.81 97 VAL A O 1
ATOM 660 N N . GLY A 1 98 ? -23.017 5.757 35.694 1.00 97.38 98 GLY A N 1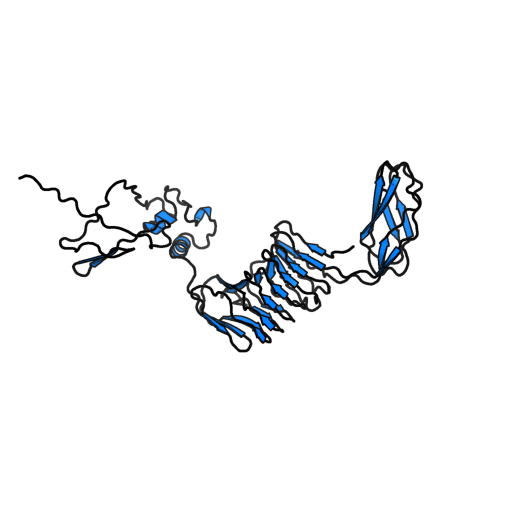
ATOM 661 C CA . GLY A 1 98 ? -24.273 5.921 34.980 1.00 97.38 98 GLY A CA 1
ATOM 662 C C . GLY A 1 98 ? -24.461 4.826 33.934 1.00 97.38 98 GLY A C 1
ATOM 663 O O . GLY A 1 98 ? -23.549 4.047 33.649 1.00 97.38 98 GLY A O 1
ATOM 664 N N . THR A 1 99 ? -25.646 4.796 33.327 1.00 98.06 99 THR A N 1
ATOM 665 C CA . THR A 1 99 ? -25.938 3.908 32.199 1.00 98.06 99 THR A CA 1
ATOM 666 C C . THR A 1 99 ? -24.966 4.191 31.050 1.00 98.06 99 THR A C 1
ATOM 668 O O . THR A 1 99 ? -24.883 5.346 30.619 1.00 98.06 99 THR A O 1
ATOM 671 N N . PRO A 1 100 ? -24.237 3.183 30.534 1.00 98.50 100 PRO A N 1
ATOM 672 C CA . PRO A 1 100 ? -23.375 3.380 29.378 1.00 98.50 100 PRO A CA 1
ATOM 673 C C . PRO A 1 100 ? -24.148 3.930 28.180 1.00 98.50 100 PRO A C 1
ATOM 675 O O . PRO A 1 100 ? -25.277 3.526 27.900 1.00 98.50 100 PRO A O 1
ATOM 678 N N . VAL A 1 101 ? -23.529 4.850 27.452 1.00 98.25 101 VAL A N 1
ATOM 679 C CA . VAL A 1 101 ? -24.103 5.415 26.232 1.00 98.25 101 VAL A CA 1
ATOM 680 C C . VAL A 1 101 ? -23.626 4.582 25.053 1.00 98.25 101 VAL A C 1
ATOM 682 O O . VAL A 1 101 ? -22.435 4.284 24.949 1.00 98.25 101 VAL A O 1
ATOM 685 N N . ILE A 1 102 ? -24.549 4.217 24.166 1.00 97.94 102 ILE A N 1
ATOM 686 C CA . ILE A 1 102 ? -24.246 3.520 22.915 1.00 97.94 102 ILE A CA 1
ATOM 687 C C . ILE A 1 102 ? -24.590 4.411 21.722 1.00 97.94 102 ILE A C 1
ATOM 689 O O . ILE A 1 102 ? -25.540 5.192 21.780 1.00 97.94 102 ILE A O 1
ATOM 693 N N . ALA A 1 103 ? -23.822 4.299 20.645 1.00 96.94 103 ALA A N 1
ATOM 694 C CA . ALA A 1 103 ? -24.117 4.952 19.373 1.00 96.94 103 ALA A CA 1
ATOM 695 C C . ALA A 1 103 ? -23.601 4.108 18.208 1.00 96.94 103 ALA A C 1
ATOM 697 O O . ALA A 1 103 ? -22.756 3.234 18.410 1.00 96.94 103 ALA A O 1
ATOM 698 N N . ALA A 1 104 ? -24.093 4.394 17.001 1.00 95.75 104 ALA A N 1
ATOM 699 C CA . ALA A 1 104 ? -23.637 3.734 15.785 1.00 95.75 104 ALA A CA 1
ATOM 700 C C . ALA A 1 104 ? -22.111 3.809 15.668 1.00 95.75 104 ALA A C 1
ATOM 702 O O . ALA A 1 104 ? -21.505 4.867 15.876 1.00 95.75 104 ALA A O 1
ATOM 703 N N . ASN A 1 105 ? -21.497 2.678 15.338 1.00 93.75 105 ASN A N 1
ATOM 704 C CA . ASN A 1 105 ? -20.075 2.640 15.076 1.00 93.75 105 ASN A CA 1
ATOM 705 C C . ASN A 1 105 ? -19.747 3.447 13.817 1.00 93.75 105 ASN A C 1
ATOM 707 O O . ASN A 1 105 ? -20.532 3.542 12.875 1.00 93.75 105 ASN A O 1
ATOM 711 N N . THR A 1 106 ? -18.567 4.055 13.819 1.00 91.75 106 THR A N 1
ATOM 712 C CA . THR A 1 106 ? -18.050 4.798 12.671 1.00 91.75 106 THR A CA 1
ATOM 713 C C . THR A 1 106 ? -17.028 3.940 11.947 1.00 91.75 106 THR A C 1
ATOM 715 O O . THR A 1 106 ? -16.195 3.297 12.589 1.00 91.75 106 THR A O 1
ATOM 718 N N . VAL A 1 107 ? -17.078 3.968 10.618 1.00 91.69 107 VAL A N 1
ATOM 719 C CA . VAL A 1 107 ? -16.068 3.352 9.758 1.00 91.69 107 VAL A CA 1
ATOM 720 C C . VAL A 1 107 ? -14.690 3.937 10.080 1.00 91.69 107 VAL A C 1
ATOM 722 O O . VAL A 1 107 ? -14.535 5.147 10.261 1.00 91.69 107 VAL A O 1
ATOM 725 N N . GLY A 1 108 ? -13.700 3.057 10.206 1.00 91.69 108 GLY A N 1
ATOM 726 C CA . GLY A 1 108 ? -12.307 3.418 10.448 1.00 91.69 108 GLY A CA 1
ATOM 727 C C . GLY A 1 108 ? -11.459 3.261 9.190 1.00 91.69 108 GLY A C 1
ATOM 728 O O . GLY A 1 108 ? -11.862 2.594 8.245 1.00 91.69 108 GLY A O 1
ATOM 729 N N . ASN A 1 109 ? -10.264 3.843 9.210 1.00 94.06 109 ASN A N 1
ATOM 730 C CA . ASN A 1 109 ? -9.289 3.726 8.126 1.00 94.06 109 ASN A CA 1
ATOM 731 C C . ASN A 1 109 ? -8.283 2.605 8.426 1.00 94.06 109 ASN A C 1
ATOM 733 O O . ASN A 1 109 ? -8.136 2.192 9.576 1.00 94.06 109 ASN A O 1
ATOM 737 N N . LEU A 1 110 ? -7.545 2.148 7.420 1.00 96.44 110 LEU A N 1
ATOM 738 C CA . LEU A 1 110 ? -6.335 1.350 7.612 1.00 96.44 110 LEU A CA 1
ATOM 739 C C . LEU A 1 110 ? -5.122 2.215 7.284 1.00 96.44 110 LEU A C 1
ATOM 741 O O . LEU A 1 110 ? -5.053 2.789 6.206 1.00 96.44 110 LEU A O 1
ATOM 745 N N . VAL A 1 111 ? -4.148 2.307 8.184 1.00 97.44 111 VAL A N 1
ATOM 746 C CA . VAL A 1 111 ? -2.939 3.113 7.984 1.00 97.44 111 VAL A CA 1
ATOM 747 C C . VAL A 1 111 ? -1.702 2.258 8.212 1.00 97.44 111 VAL A C 1
ATOM 749 O O . VAL A 1 111 ? -1.467 1.783 9.320 1.00 97.44 111 VAL A O 1
ATOM 752 N N . LYS A 1 112 ? -0.887 2.090 7.172 1.00 97.38 112 LYS A N 1
ATOM 753 C CA . LYS A 1 112 ? 0.438 1.470 7.214 1.00 97.38 112 LYS A CA 1
ATOM 754 C C . LYS A 1 112 ? 1.508 2.527 7.504 1.00 97.38 112 LYS A C 1
ATOM 756 O O . LYS A 1 112 ? 1.665 3.480 6.741 1.00 97.38 112 LYS A O 1
ATOM 761 N N . LYS A 1 113 ? 2.279 2.312 8.573 1.00 96.44 113 LYS A N 1
ATOM 762 C CA . LYS A 1 113 ? 3.379 3.166 9.053 1.00 96.44 113 LYS A CA 1
ATOM 763 C C . LYS A 1 113 ? 4.682 2.384 9.204 1.00 96.44 113 LYS A C 1
ATOM 765 O O . LYS A 1 113 ? 4.694 1.157 9.093 1.00 96.44 113 LYS A O 1
ATOM 770 N N . GLY A 1 114 ? 5.771 3.112 9.437 1.00 93.19 114 GLY A N 1
ATOM 771 C CA . GLY A 1 114 ? 7.109 2.556 9.633 1.00 93.19 114 GLY A CA 1
ATOM 772 C C . GLY A 1 114 ? 7.733 1.970 8.357 1.00 93.19 114 GLY A C 1
ATOM 773 O O . GLY A 1 114 ? 7.039 1.738 7.367 1.00 93.19 114 GLY A O 1
ATOM 774 N N . PRO A 1 115 ? 9.049 1.711 8.352 1.00 86.25 115 PRO A N 1
ATOM 775 C CA . PRO A 1 115 ? 9.784 1.357 7.135 1.00 86.25 115 PRO A CA 1
ATOM 776 C C . PRO A 1 115 ? 9.587 -0.095 6.666 1.00 86.25 115 PRO A C 1
ATOM 778 O O . PRO A 1 115 ? 9.919 -0.414 5.529 1.00 86.25 115 PRO A O 1
ATOM 781 N N . GLY A 1 116 ? 9.048 -0.979 7.512 1.00 88.25 116 GLY A N 1
ATOM 782 C CA . GLY A 1 116 ? 8.867 -2.398 7.183 1.00 88.25 116 GLY A CA 1
ATOM 783 C C . GLY A 1 116 ? 7.733 -2.662 6.185 1.00 88.25 116 GLY A C 1
ATOM 784 O O . GLY A 1 116 ? 7.014 -1.742 5.777 1.00 88.25 116 GLY A O 1
ATOM 785 N N . SER A 1 117 ? 7.545 -3.930 5.810 1.00 93.25 117 SER A N 1
ATOM 786 C CA . SER A 1 117 ? 6.453 -4.356 4.920 1.00 93.25 117 SER A CA 1
ATOM 787 C C . SER A 1 117 ? 5.339 -5.066 5.687 1.00 93.25 117 SER A C 1
ATOM 789 O O . SER A 1 117 ? 5.600 -5.874 6.575 1.00 93.25 117 SER A O 1
ATOM 791 N N . ILE A 1 118 ? 4.091 -4.809 5.311 1.00 95.75 118 ILE A N 1
ATOM 792 C CA . ILE A 1 118 ? 2.924 -5.552 5.790 1.00 95.75 118 ILE A CA 1
ATOM 793 C C . ILE A 1 118 ? 2.225 -6.142 4.583 1.00 95.75 118 ILE A C 1
ATOM 795 O O . ILE A 1 118 ? 1.820 -5.398 3.697 1.00 95.75 118 ILE A O 1
ATOM 799 N N . SER A 1 119 ? 2.075 -7.459 4.573 1.00 95.69 119 SER A N 1
ATOM 800 C CA . SER A 1 119 ? 1.297 -8.175 3.575 1.00 95.69 119 SER A CA 1
ATOM 801 C C . SER A 1 119 ? -0.068 -8.547 4.121 1.00 95.69 119 SER A C 1
ATOM 803 O O . SER A 1 119 ? -0.162 -9.141 5.196 1.00 95.69 119 SER A O 1
ATOM 805 N N . LEU A 1 120 ? -1.119 -8.181 3.400 1.00 96.31 120 LEU A N 1
ATOM 806 C CA . LEU A 1 120 ? -2.489 -8.555 3.704 1.00 96.31 120 LEU A CA 1
ATOM 807 C C . LEU A 1 120 ? -2.868 -9.774 2.856 1.00 96.31 120 LEU A C 1
ATOM 809 O O . LEU A 1 120 ? -2.959 -9.688 1.634 1.00 96.31 120 LEU A O 1
ATOM 813 N N . GLU A 1 121 ? -3.082 -10.900 3.535 1.00 95.00 121 GLU A N 1
ATOM 814 C CA . GLU A 1 121 ? -3.390 -12.210 2.936 1.00 95.00 121 GLU A CA 1
ATOM 815 C C . GLU A 1 121 ? -4.875 -12.580 3.075 1.00 95.00 121 GLU A C 1
ATOM 817 O O . GLU A 1 121 ? -5.339 -13.572 2.518 1.00 95.00 121 GLU A O 1
ATOM 822 N N . GLY A 1 122 ? -5.623 -11.830 3.889 1.00 95.75 122 GLY A N 1
ATOM 823 C CA . GLY A 1 122 ? -7.051 -12.035 4.111 1.00 95.75 122 GLY A CA 1
ATOM 824 C C . GLY A 1 122 ? -7.882 -11.022 3.333 1.00 95.75 122 GLY A C 1
ATOM 825 O O . GLY A 1 122 ? -7.655 -9.822 3.475 1.00 95.75 122 GLY A O 1
ATOM 826 N N . ALA A 1 123 ? -8.884 -11.503 2.590 1.00 96.31 123 ALA A N 1
ATOM 827 C CA . ALA A 1 123 ? -9.815 -10.706 1.786 1.00 96.31 123 ALA A CA 1
ATOM 828 C C . ALA A 1 123 ? -10.589 -9.675 2.629 1.00 96.31 123 ALA A C 1
ATOM 830 O O . ALA A 1 123 ? -11.654 -9.959 3.180 1.00 96.31 123 ALA A O 1
ATOM 831 N N . SER A 1 124 ? -10.012 -8.483 2.782 1.00 96.38 124 SER A N 1
ATOM 832 C CA . SER A 1 124 ? -10.553 -7.412 3.619 1.00 96.38 124 SER A CA 1
ATOM 833 C C . SER A 1 124 ? -11.742 -6.705 2.957 1.00 96.38 124 SER A C 1
ATOM 835 O O . SER A 1 124 ? -11.845 -6.653 1.734 1.00 96.38 124 SER A O 1
ATOM 837 N N . LEU A 1 125 ? -12.647 -6.163 3.777 1.00 95.25 125 LEU A N 1
ATOM 838 C CA . LEU A 1 125 ? -13.959 -5.630 3.371 1.00 95.25 125 LEU A CA 1
ATOM 839 C C . LEU A 1 125 ? -14.275 -4.250 3.981 1.00 95.25 125 LEU A C 1
ATOM 841 O O . LEU A 1 125 ? -15.430 -3.835 4.005 1.00 95.25 125 LEU A O 1
ATOM 845 N N . TYR A 1 126 ? -13.286 -3.568 4.562 1.00 95.50 126 TYR A N 1
ATOM 846 C CA . TYR A 1 126 ? -13.501 -2.249 5.162 1.00 95.50 126 TYR A CA 1
ATOM 847 C C . TYR A 1 126 ? -13.692 -1.175 4.085 1.00 95.50 126 TYR A C 1
ATOM 849 O O . TYR A 1 126 ? -13.023 -1.196 3.056 1.00 95.50 126 TYR A O 1
ATOM 857 N N . THR A 1 127 ? -14.571 -0.207 4.324 1.00 95.44 127 THR A N 1
ATOM 858 C CA . THR A 1 127 ? -14.902 0.831 3.328 1.00 95.44 127 THR A CA 1
ATOM 859 C C . THR A 1 127 ? -14.218 2.171 3.593 1.00 95.44 127 THR A C 1
ATOM 861 O O . THR A 1 127 ? -14.274 3.068 2.749 1.00 95.44 127 THR A O 1
ATOM 864 N N . GLY A 1 128 ? -13.549 2.313 4.741 1.00 95.75 128 GLY A N 1
ATOM 865 C CA . GLY A 1 128 ? -12.723 3.477 5.060 1.00 95.75 128 GLY A CA 1
ATOM 866 C C . GLY A 1 128 ? -11.466 3.569 4.196 1.00 95.75 128 GLY A C 1
ATOM 867 O O . GLY A 1 128 ? -11.163 2.677 3.405 1.00 95.75 128 GLY A O 1
ATOM 868 N N . THR A 1 129 ? -10.725 4.668 4.332 1.00 96.44 129 THR A N 1
ATOM 869 C CA . THR A 1 129 ? -9.542 4.904 3.493 1.00 96.44 129 THR A CA 1
ATOM 870 C C . THR A 1 129 ? -8.372 4.009 3.885 1.00 96.44 129 THR A C 1
ATOM 872 O O . THR A 1 129 ? -8.247 3.580 5.037 1.00 96.44 129 THR A O 1
ATOM 875 N N . THR A 1 130 ? -7.473 3.777 2.931 1.00 97.94 130 THR A N 1
ATOM 876 C CA . THR A 1 130 ? -6.198 3.095 3.165 1.00 97.94 130 THR A CA 1
ATOM 877 C C . THR A 1 130 ? -5.057 4.096 3.013 1.00 97.94 130 THR A C 1
ATOM 879 O O . THR A 1 130 ? -4.856 4.652 1.942 1.00 97.94 130 THR A O 1
ATOM 882 N N . GLY A 1 131 ? -4.281 4.345 4.062 1.00 98.06 131 GLY A N 1
ATOM 883 C CA . GLY A 1 131 ? -3.069 5.161 4.007 1.00 98.06 131 GLY A CA 1
ATOM 884 C C . GLY A 1 131 ? -1.817 4.292 4.004 1.00 98.06 131 GLY A C 1
ATOM 885 O O . GLY A 1 131 ? -1.636 3.481 4.906 1.00 98.06 131 GLY A O 1
ATOM 886 N N . VAL A 1 132 ? -0.922 4.478 3.037 1.00 98.56 132 VAL A N 1
ATOM 887 C CA . VAL A 1 132 ? 0.431 3.901 3.041 1.00 98.56 132 VAL A CA 1
ATOM 888 C C . VAL A 1 132 ? 1.418 5.041 3.260 1.00 98.56 132 VAL A C 1
ATOM 890 O O . VAL A 1 132 ? 1.864 5.684 2.311 1.00 98.56 132 VAL A O 1
ATOM 893 N N . GLU A 1 133 ? 1.695 5.356 4.526 1.00 97.94 133 GLU A N 1
ATOM 894 C CA . GLU A 1 133 ? 2.490 6.531 4.908 1.00 97.94 133 GLU A CA 1
ATOM 895 C C . GLU A 1 133 ? 3.996 6.285 4.744 1.00 97.94 133 GLU A C 1
ATOM 897 O O . GLU A 1 133 ? 4.721 7.166 4.283 1.00 97.94 133 GLU A O 1
ATOM 902 N N . GLN A 1 134 ? 4.460 5.088 5.119 1.00 92.56 134 GLN A N 1
ATOM 903 C CA . GLN A 1 134 ? 5.858 4.656 5.027 1.00 92.56 134 GLN A CA 1
ATOM 904 C C . GLN A 1 134 ? 5.970 3.144 4.810 1.00 92.56 134 GLN A C 1
ATOM 906 O O . GLN A 1 134 ? 5.062 2.379 5.164 1.00 92.56 134 GLN A O 1
ATOM 911 N N . GLY A 1 135 ? 7.115 2.709 4.277 1.00 92.38 135 GLY A N 1
ATOM 912 C CA . GLY A 1 135 ? 7.394 1.298 4.021 1.00 92.38 135 GLY A CA 1
ATOM 913 C C . GLY A 1 135 ? 6.419 0.740 2.993 1.00 92.38 135 GLY A C 1
ATOM 914 O O . GLY A 1 135 ? 5.967 1.474 2.119 1.00 92.38 135 GLY A O 1
ATOM 915 N N . ALA A 1 136 ? 6.064 -0.539 3.096 1.00 95.88 136 ALA A N 1
ATOM 916 C CA . ALA A 1 136 ? 5.226 -1.160 2.078 1.00 95.88 136 ALA A CA 1
ATOM 917 C C . ALA A 1 136 ? 3.958 -1.819 2.614 1.00 95.88 136 ALA A C 1
ATOM 919 O O . ALA A 1 136 ? 3.998 -2.536 3.615 1.00 95.88 136 ALA A O 1
ATOM 920 N N . LEU A 1 137 ? 2.853 -1.612 1.906 1.00 97.56 137 LEU A N 1
ATOM 921 C CA . LEU A 1 137 ? 1.631 -2.392 2.045 1.00 97.56 137 LEU A CA 1
ATOM 922 C C . LEU A 1 137 ? 1.497 -3.289 0.816 1.00 97.56 137 LEU A C 1
ATOM 924 O O . LEU A 1 137 ? 1.422 -2.789 -0.304 1.00 97.56 137 LEU A O 1
ATOM 928 N N . LEU A 1 138 ? 1.484 -4.596 1.035 1.00 96.44 138 LEU A N 1
ATOM 929 C CA . LEU A 1 138 ? 1.333 -5.603 -0.007 1.00 96.44 138 LEU A CA 1
ATOM 930 C C . LEU A 1 138 ? -0.073 -6.182 0.096 1.00 96.44 138 LEU A C 1
ATOM 932 O O . LEU A 1 138 ? -0.509 -6.535 1.194 1.00 96.44 138 LEU A O 1
ATOM 936 N N . VAL A 1 139 ? -0.799 -6.236 -1.014 1.00 96.00 139 VAL A N 1
ATOM 937 C CA . VAL A 1 139 ? -2.116 -6.873 -1.066 1.00 96.00 139 VAL A CA 1
ATOM 938 C C . VAL A 1 139 ? -2.041 -8.103 -1.920 1.00 96.00 139 VAL A C 1
ATOM 940 O O . VAL A 1 139 ? -1.812 -8.006 -3.118 1.00 96.00 139 VAL A O 1
ATOM 943 N N . ASN A 1 140 ? -2.275 -9.235 -1.261 1.00 94.81 140 ASN A N 1
ATOM 944 C CA . ASN A 1 140 ? -2.058 -10.579 -1.785 1.00 94.81 140 ASN A CA 1
ATOM 945 C C . ASN A 1 140 ? -3.307 -11.452 -1.649 1.00 94.81 140 ASN A C 1
ATOM 947 O O . ASN A 1 140 ? -3.260 -12.675 -1.729 1.00 94.81 140 ASN A O 1
ATOM 951 N N . ALA A 1 141 ? -4.447 -10.795 -1.457 1.00 95.69 141 ALA A N 1
ATOM 952 C CA . ALA A 1 141 ? -5.769 -11.385 -1.465 1.00 95.69 141 ALA A CA 1
ATOM 953 C C . ALA A 1 141 ? -6.724 -10.520 -2.291 1.00 95.69 141 ALA A C 1
ATOM 955 O O . ALA A 1 141 ? -6.369 -9.453 -2.802 1.00 95.69 141 ALA A O 1
ATOM 956 N N . ASP A 1 142 ? -7.964 -10.980 -2.411 1.00 97.12 142 ASP A N 1
ATOM 957 C CA . ASP A 1 142 ? -9.029 -10.213 -3.043 1.00 97.12 142 ASP A CA 1
ATOM 958 C C . ASP A 1 142 ? -9.578 -9.152 -2.075 1.00 97.12 142 ASP A C 1
ATOM 960 O O . ASP A 1 142 ? -10.343 -9.460 -1.163 1.00 97.12 142 ASP A O 1
ATOM 964 N N . HIS A 1 143 ? -9.166 -7.894 -2.247 1.00 96.75 143 HIS A N 1
ATOM 965 C CA . HIS A 1 143 ? -9.696 -6.742 -1.511 1.00 96.75 143 HIS A CA 1
ATOM 966 C C . HIS A 1 143 ? -10.634 -5.902 -2.386 1.00 96.75 143 HIS A C 1
ATOM 968 O O . HIS A 1 143 ? -10.711 -4.679 -2.242 1.00 96.75 143 HIS A O 1
ATOM 974 N N . SER A 1 144 ? -11.372 -6.534 -3.299 1.00 96.75 144 SER A N 1
ATOM 975 C CA . SER A 1 144 ? -12.422 -5.883 -4.093 1.00 96.75 144 SER A CA 1
ATOM 976 C C . SER A 1 144 ? -13.486 -5.185 -3.237 1.00 96.75 144 SER A C 1
ATOM 978 O O . SER A 1 144 ? -14.062 -4.184 -3.665 1.00 96.75 144 SER A O 1
ATOM 980 N N . GLY A 1 145 ? -13.713 -5.672 -2.011 1.00 95.44 145 GLY A N 1
ATOM 981 C CA . GLY A 1 145 ? -14.598 -5.052 -1.024 1.00 95.44 145 GLY A CA 1
ATOM 982 C C . GLY A 1 145 ? -14.009 -3.833 -0.303 1.00 95.44 145 GLY A C 1
ATOM 983 O O . GLY A 1 145 ? -14.755 -3.127 0.370 1.00 95.44 145 GLY A O 1
ATOM 984 N N . VAL A 1 146 ? -12.708 -3.552 -0.445 1.00 96.75 146 VAL A N 1
ATOM 985 C CA . VAL A 1 146 ? -12.089 -2.335 0.098 1.00 96.75 146 VAL A CA 1
ATOM 986 C C . VAL A 1 146 ? -12.331 -1.185 -0.864 1.00 96.75 146 VAL A C 1
ATOM 988 O O . VAL A 1 146 ? -11.638 -1.068 -1.869 1.00 96.75 146 VAL A O 1
ATOM 991 N N . THR A 1 147 ? -13.332 -0.352 -0.582 1.00 95.81 147 THR A N 1
ATOM 992 C CA . THR A 1 147 ? -13.814 0.674 -1.527 1.00 95.81 147 THR A CA 1
ATOM 993 C C . THR A 1 147 ? -13.331 2.091 -1.239 1.00 95.81 147 THR A C 1
ATOM 995 O O . THR A 1 147 ? -13.473 2.961 -2.101 1.00 95.81 147 THR A O 1
ATOM 998 N N . GLY A 1 148 ? -12.812 2.354 -0.039 1.00 96.50 148 GLY A N 1
ATOM 999 C CA . GLY A 1 148 ? -12.267 3.663 0.308 1.00 96.50 148 GLY A CA 1
ATOM 1000 C C . GLY A 1 148 ? -11.016 3.985 -0.508 1.00 96.50 148 GLY A C 1
ATOM 1001 O O . GLY A 1 148 ? -10.322 3.090 -0.988 1.00 96.50 148 GLY A O 1
ATOM 1002 N N . THR A 1 149 ? -10.724 5.273 -0.687 1.00 97.50 149 THR A N 1
ATOM 1003 C CA . THR A 1 149 ? -9.535 5.695 -1.437 1.00 97.50 149 THR A CA 1
ATOM 1004 C C . THR A 1 149 ? -8.258 5.223 -0.740 1.00 97.50 149 THR A C 1
ATOM 1006 O O . THR A 1 149 ? -8.090 5.403 0.471 1.00 97.50 149 TH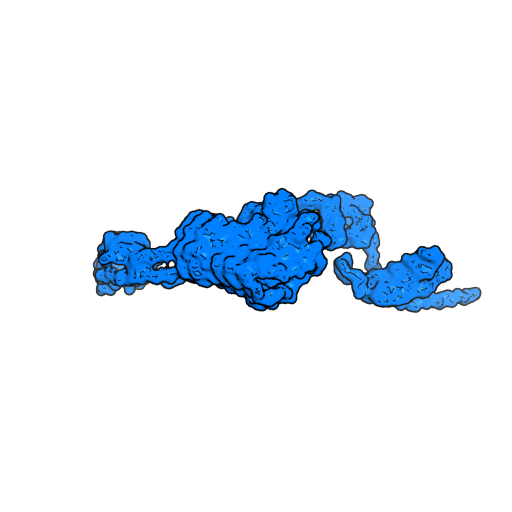R A O 1
ATOM 1009 N N . THR A 1 150 ? -7.340 4.666 -1.525 1.00 98.12 150 THR A N 1
ATOM 1010 C CA . THR A 1 150 ? -5.984 4.323 -1.103 1.00 98.12 150 THR A CA 1
ATOM 1011 C C . THR A 1 150 ? -5.034 5.473 -1.427 1.00 98.12 150 THR A C 1
ATOM 1013 O O . THR A 1 150 ? -4.861 5.854 -2.585 1.00 98.12 150 THR A O 1
ATOM 1016 N N . HIS A 1 151 ? -4.378 6.016 -0.408 1.00 98.44 151 HIS A N 1
ATOM 1017 C CA . HIS A 1 151 ? -3.385 7.077 -0.520 1.00 98.44 151 HIS A CA 1
ATOM 1018 C C . HIS A 1 151 ? -1.985 6.529 -0.241 1.00 98.44 151 HIS A C 1
ATOM 1020 O O . HIS A 1 151 ? -1.667 6.164 0.892 1.00 98.44 151 HIS A O 1
ATOM 1026 N N . VAL A 1 152 ? -1.124 6.514 -1.257 1.00 98.81 152 VAL A N 1
ATOM 1027 C CA . VAL A 1 152 ? 0.283 6.119 -1.123 1.00 98.81 152 VAL A CA 1
ATOM 1028 C C . VAL A 1 152 ? 1.130 7.377 -0.976 1.00 98.81 152 VAL A C 1
ATOM 1030 O O . VAL A 1 152 ? 1.330 8.116 -1.937 1.00 98.81 152 VAL A O 1
ATOM 1033 N N . SER A 1 153 ? 1.612 7.654 0.234 1.00 98.62 153 SER A N 1
ATOM 1034 C CA . SER A 1 153 ? 2.473 8.815 0.499 1.00 98.62 153 SER A CA 1
ATOM 1035 C C . SER A 1 153 ? 3.861 8.647 -0.120 1.00 98.62 153 SER A C 1
ATOM 1037 O O . SER A 1 153 ? 4.243 7.545 -0.492 1.00 98.62 153 SER A O 1
ATOM 1039 N N . ALA A 1 154 ? 4.641 9.730 -0.201 1.00 96.38 154 ALA A N 1
ATOM 1040 C CA . ALA A 1 154 ? 5.944 9.751 -0.881 1.00 96.38 154 ALA A CA 1
ATOM 1041 C C . ALA A 1 154 ? 6.947 8.682 -0.398 1.00 96.38 154 ALA A C 1
ATOM 1043 O O . ALA A 1 154 ? 7.750 8.192 -1.186 1.00 96.38 154 ALA A O 1
ATOM 1044 N N . ALA A 1 155 ? 6.891 8.305 0.883 1.00 91.75 155 ALA A N 1
ATOM 1045 C CA . ALA A 1 155 ? 7.738 7.269 1.480 1.00 91.75 155 ALA A CA 1
ATOM 1046 C C . ALA A 1 155 ? 7.071 5.878 1.534 1.00 91.75 155 ALA A C 1
ATOM 1048 O O . ALA A 1 155 ? 7.630 4.944 2.112 1.00 91.75 155 ALA A O 1
ATOM 1049 N N . GLY A 1 156 ? 5.861 5.755 0.987 1.00 95.00 156 GLY A N 1
ATOM 1050 C CA . GLY A 1 156 ? 5.079 4.531 0.945 1.00 95.00 156 GLY A CA 1
ATOM 1051 C C . GLY A 1 156 ? 5.209 3.793 -0.386 1.00 95.00 156 GLY A C 1
ATOM 1052 O O . GLY A 1 156 ? 5.380 4.401 -1.447 1.00 95.00 156 GLY A O 1
ATOM 1053 N N . THR A 1 157 ? 5.051 2.476 -0.316 1.00 97.75 157 THR A N 1
ATOM 1054 C CA . THR A 1 157 ? 4.961 1.579 -1.467 1.00 97.75 157 THR A CA 1
ATOM 1055 C C . THR A 1 157 ? 3.695 0.739 -1.371 1.00 97.75 157 THR A C 1
ATOM 1057 O O . THR A 1 157 ? 3.486 0.040 -0.380 1.00 97.75 157 THR A O 1
ATOM 1060 N N . LEU A 1 158 ? 2.864 0.775 -2.405 1.00 98.12 158 LEU A N 1
ATOM 1061 C CA . LEU A 1 158 ? 1.785 -0.191 -2.597 1.00 98.12 158 LEU A CA 1
ATOM 1062 C C . LEU A 1 158 ? 2.283 -1.312 -3.507 1.00 98.12 158 LEU A C 1
ATOM 1064 O O . LEU A 1 158 ? 2.864 -1.019 -4.547 1.00 98.12 158 LEU A O 1
ATOM 1068 N N . GLY A 1 159 ? 2.065 -2.568 -3.140 1.00 95.88 159 GLY A N 1
ATOM 1069 C CA . GLY A 1 159 ? 2.469 -3.700 -3.969 1.00 95.88 159 GLY A CA 1
ATOM 1070 C C . GLY A 1 159 ? 1.649 -4.956 -3.728 1.00 95.88 159 GLY A C 1
ATOM 1071 O O . GLY A 1 159 ? 0.535 -4.874 -3.205 1.00 95.88 159 GLY A O 1
ATOM 1072 N N . GLY A 1 160 ? 2.228 -6.104 -4.070 1.00 95.00 160 GLY A N 1
ATOM 1073 C CA . GLY A 1 160 ? 1.582 -7.413 -3.988 1.00 95.00 160 GLY A CA 1
ATOM 1074 C C . GLY A 1 160 ? 0.939 -7.852 -5.303 1.00 95.00 160 GLY A C 1
ATOM 1075 O O . GLY A 1 160 ? 1.009 -7.139 -6.305 1.00 95.00 160 GLY A O 1
ATOM 1076 N N . ALA A 1 161 ? 0.311 -9.024 -5.293 1.00 94.75 161 ALA A N 1
ATOM 1077 C CA . ALA A 1 161 ? -0.272 -9.678 -6.470 1.00 94.75 161 ALA A CA 1
ATOM 1078 C C . ALA A 1 161 ? -1.804 -9.893 -6.385 1.00 94.75 161 ALA A C 1
ATOM 1080 O O . ALA A 1 161 ? -2.369 -10.770 -7.038 1.00 94.75 161 ALA A O 1
ATOM 1081 N N . GLY A 1 162 ? -2.486 -9.136 -5.523 1.00 95.69 162 GLY A N 1
ATOM 1082 C CA . GLY A 1 162 ? -3.923 -9.230 -5.264 1.00 95.69 162 GLY A CA 1
ATOM 1083 C C . GLY A 1 162 ? -4.770 -8.173 -5.981 1.00 95.69 162 GLY A C 1
ATOM 1084 O O . GLY A 1 162 ? -4.383 -7.590 -6.996 1.00 95.69 162 GLY A O 1
ATOM 1085 N N . ILE A 1 163 ? -5.964 -7.919 -5.436 1.00 96.38 163 ILE A N 1
ATOM 1086 C CA . ILE A 1 163 ? -6.959 -6.987 -5.997 1.00 96.38 163 ILE A CA 1
ATOM 1087 C C . ILE A 1 163 ? -7.271 -5.890 -4.979 1.00 96.38 163 ILE A C 1
ATOM 1089 O O . ILE A 1 163 ? -7.515 -6.205 -3.824 1.00 96.38 163 ILE A O 1
ATOM 1093 N N . PHE A 1 164 ? -7.363 -4.628 -5.405 1.00 91.56 164 PHE A N 1
ATOM 1094 C CA . PHE A 1 164 ? -7.866 -3.494 -4.619 1.00 91.56 164 PHE A CA 1
ATOM 1095 C C . PHE A 1 164 ? -9.141 -2.895 -5.216 1.00 91.56 164 PHE A C 1
ATOM 1097 O O . PHE A 1 164 ? -9.184 -2.564 -6.401 1.00 91.56 164 PHE A O 1
ATOM 1104 N N . GLY A 1 165 ? -10.168 -2.692 -4.386 1.00 94.00 165 GLY A N 1
ATOM 1105 C CA . GLY A 1 165 ? -11.467 -2.178 -4.829 1.00 94.00 165 GLY A CA 1
ATOM 1106 C C . GLY A 1 165 ? -11.571 -0.659 -5.008 1.00 94.00 165 GLY A C 1
ATOM 1107 O O . GLY A 1 165 ? -12.352 -0.199 -5.841 1.00 94.00 165 GLY A O 1
ATOM 1108 N N . GLY A 1 166 ? -10.827 0.123 -4.227 1.00 95.69 166 GLY A N 1
ATOM 1109 C CA . GLY A 1 166 ? -10.913 1.582 -4.176 1.00 95.69 166 GLY A CA 1
ATOM 1110 C C . GLY A 1 166 ? -10.061 2.292 -5.227 1.00 95.69 166 GLY A C 1
ATOM 1111 O O . GLY A 1 166 ? -9.196 1.695 -5.866 1.00 95.69 166 GLY A O 1
ATOM 1112 N N . GLN A 1 167 ? -10.296 3.598 -5.394 1.00 97.81 167 GLN A N 1
ATOM 1113 C CA . GLN A 1 167 ? -9.397 4.469 -6.166 1.00 97.81 167 GLN A CA 1
ATOM 1114 C C . GLN A 1 167 ? -8.023 4.538 -5.489 1.00 97.81 167 GLN A C 1
ATOM 1116 O O . GLN A 1 167 ? -7.950 4.578 -4.261 1.00 97.81 167 GLN A O 1
ATOM 1121 N N . VAL A 1 168 ? -6.947 4.628 -6.272 1.00 98.69 168 VAL A N 1
ATOM 1122 C CA . VAL A 1 168 ? -5.580 4.769 -5.755 1.00 98.69 168 VAL A CA 1
ATOM 1123 C C . VAL A 1 168 ? -4.976 6.107 -6.180 1.00 98.69 168 VAL A C 1
ATOM 1125 O O . VAL A 1 168 ? -4.933 6.442 -7.360 1.00 98.69 168 VAL A O 1
ATOM 1128 N N . THR A 1 169 ? -4.452 6.865 -5.220 1.00 98.69 169 THR A N 1
ATOM 1129 C CA . THR A 1 169 ? -3.652 8.074 -5.473 1.00 98.69 169 THR A CA 1
ATOM 1130 C C . THR A 1 169 ? -2.230 7.860 -4.974 1.00 98.69 169 THR A C 1
ATOM 1132 O O . THR A 1 169 ? -2.046 7.408 -3.839 1.00 98.69 169 THR A O 1
ATOM 1135 N N . VAL A 1 170 ? -1.233 8.191 -5.793 1.00 98.88 170 VAL A N 1
ATOM 1136 C CA . VAL A 1 170 ? 0.159 7.795 -5.560 1.00 98.88 170 VAL A CA 1
ATOM 1137 C C . VAL A 1 170 ? 1.085 9.003 -5.567 1.00 98.88 170 VAL A C 1
ATOM 1139 O O . VAL A 1 170 ? 1.313 9.606 -6.607 1.00 98.88 170 VAL A O 1
ATOM 1142 N N . SER A 1 171 ? 1.685 9.308 -4.422 1.00 98.69 171 SER A N 1
ATOM 1143 C CA . SER A 1 171 ? 2.848 10.200 -4.308 1.00 98.69 171 SER A CA 1
ATOM 1144 C C . SER A 1 171 ? 4.156 9.428 -4.117 1.00 98.69 171 SER A C 1
ATOM 1146 O O . SER A 1 171 ? 5.225 9.987 -4.334 1.00 98.69 171 SER A O 1
ATOM 1148 N N . GLY A 1 172 ? 4.078 8.168 -3.674 1.00 97.44 172 GLY A N 1
ATOM 1149 C CA . GLY A 1 172 ? 5.216 7.264 -3.494 1.00 97.44 172 GLY A CA 1
ATOM 1150 C C . GLY A 1 172 ? 5.376 6.288 -4.651 1.00 97.44 172 GLY A C 1
ATOM 1151 O O . GLY A 1 172 ? 5.441 6.691 -5.810 1.00 97.44 172 GLY A O 1
ATOM 1152 N N . THR A 1 173 ? 5.446 4.996 -4.338 1.00 98.25 173 THR A N 1
ATOM 1153 C CA . THR A 1 173 ? 5.690 3.942 -5.334 1.00 98.25 173 THR A CA 1
ATOM 1154 C C . THR A 1 173 ? 4.517 2.970 -5.424 1.00 98.25 173 THR A C 1
ATOM 1156 O O . THR A 1 173 ? 3.957 2.566 -4.407 1.00 98.25 173 THR A O 1
ATOM 1159 N N . VAL A 1 174 ? 4.174 2.545 -6.636 1.00 98.62 174 VAL A N 1
ATOM 1160 C CA . VAL A 1 174 ? 3.460 1.284 -6.867 1.00 98.62 174 VAL A CA 1
ATOM 1161 C C . VAL A 1 174 ? 4.481 0.286 -7.402 1.00 98.62 174 VAL A C 1
ATOM 1163 O O . VAL A 1 174 ? 5.181 0.602 -8.359 1.00 98.62 174 VAL A O 1
ATOM 1166 N N . ASN A 1 175 ? 4.601 -0.872 -6.761 1.00 95.94 175 ASN A N 1
ATOM 1167 C CA . ASN A 1 175 ? 5.425 -1.993 -7.205 1.00 95.94 175 ASN A CA 1
ATOM 1168 C C . ASN A 1 175 ? 4.537 -3.253 -7.228 1.00 95.94 175 ASN A C 1
ATOM 1170 O O . ASN A 1 175 ? 4.413 -3.902 -6.181 1.00 95.94 175 ASN A O 1
ATOM 1174 N N . PRO A 1 176 ? 3.821 -3.526 -8.340 1.00 96.12 176 PRO A N 1
ATOM 1175 C CA . PRO A 1 176 ? 3.039 -4.754 -8.497 1.00 96.12 176 PRO A CA 1
ATOM 1176 C C . PRO A 1 176 ? 3.924 -5.978 -8.269 1.00 96.12 176 PRO A C 1
ATOM 1178 O O . PRO A 1 176 ? 5.125 -5.871 -8.397 1.00 96.12 176 PRO A O 1
ATOM 1181 N N . GLY A 1 177 ? 3.367 -7.112 -7.858 1.00 88.69 177 GLY A N 1
ATOM 1182 C CA . GLY A 1 177 ? 4.147 -8.344 -7.695 1.00 88.69 177 GLY A CA 1
ATOM 1183 C C . GLY A 1 177 ? 5.111 -8.386 -6.511 1.00 88.69 177 GLY A C 1
ATOM 1184 O O . GLY A 1 177 ? 5.476 -9.470 -6.069 1.00 88.69 177 GLY A O 1
ATOM 1185 N N . ARG A 1 178 ? 5.468 -7.243 -5.910 1.00 88.56 178 ARG A N 1
ATOM 1186 C CA . ARG A 1 178 ? 6.322 -7.215 -4.716 1.00 88.56 178 ARG A CA 1
ATOM 1187 C C . ARG A 1 178 ? 5.727 -8.041 -3.571 1.00 88.56 178 ARG A C 1
ATOM 1189 O O . ARG A 1 178 ? 4.796 -7.591 -2.904 1.00 88.56 178 ARG A O 1
ATOM 1196 N N . GLU A 1 179 ? 6.362 -9.161 -3.241 1.00 83.12 179 GLU A N 1
ATOM 1197 C CA . GLU A 1 179 ? 6.014 -10.001 -2.091 1.00 83.12 179 GLU A CA 1
ATOM 1198 C C . GLU A 1 179 ? 6.966 -9.846 -0.899 1.00 83.12 179 GLU A C 1
ATOM 1200 O O . GLU A 1 179 ? 8.056 -9.279 -0.975 1.00 83.12 179 GLU A O 1
ATOM 1205 N N . VAL A 1 180 ? 6.570 -10.425 0.240 1.00 74.88 180 VAL A N 1
ATOM 1206 C CA . VAL A 1 180 ? 7.469 -10.620 1.393 1.00 74.88 180 VAL A CA 1
ATOM 1207 C C . VAL A 1 180 ? 8.443 -11.788 1.180 1.00 74.88 180 VAL A C 1
ATOM 1209 O O . VAL A 1 180 ? 9.482 -11.834 1.836 1.00 74.88 180 VAL A O 1
ATOM 1212 N N . THR A 1 181 ? 8.133 -12.750 0.303 1.00 63.88 181 THR A N 1
ATOM 1213 C CA . THR A 1 181 ? 8.929 -13.980 0.127 1.00 63.88 181 THR A CA 1
ATOM 1214 C C . THR A 1 181 ? 9.405 -14.159 -1.306 1.00 63.88 181 THR A C 1
ATOM 1216 O O . THR A 1 181 ? 8.724 -14.832 -2.064 1.00 63.88 181 THR A O 1
ATOM 1219 N N . GLY A 1 182 ? 10.583 -13.615 -1.634 1.00 61.53 182 GLY A N 1
ATOM 1220 C CA . GLY A 1 182 ? 11.493 -14.061 -2.712 1.00 61.53 182 GLY A CA 1
ATOM 1221 C C . GLY A 1 182 ? 10.974 -14.129 -4.158 1.00 61.53 182 GLY A C 1
ATOM 1222 O O . GLY A 1 182 ? 11.759 -14.390 -5.068 1.00 61.53 182 GLY A O 1
ATOM 1223 N N . ASP A 1 183 ? 9.686 -13.913 -4.372 1.00 67.31 183 ASP A N 1
ATOM 1224 C CA . ASP A 1 183 ? 9.028 -13.841 -5.659 1.00 67.31 183 ASP A CA 1
ATOM 1225 C C . ASP A 1 183 ? 8.468 -12.436 -5.786 1.00 67.31 183 ASP A C 1
ATOM 1227 O O . ASP A 1 183 ? 7.569 -12.056 -5.048 1.00 67.31 183 ASP A O 1
ATOM 1231 N N . THR A 1 184 ? 9.103 -11.608 -6.599 1.00 76.25 184 THR A N 1
ATOM 1232 C CA . THR A 1 184 ? 8.746 -10.193 -6.711 1.00 76.25 184 THR A CA 1
ATOM 1233 C C . THR A 1 184 ? 7.906 -9.914 -7.942 1.00 76.25 184 THR A C 1
ATOM 1235 O O . THR A 1 184 ? 7.536 -8.767 -8.128 1.00 76.25 184 THR A O 1
ATOM 1238 N N . ASN A 1 185 ? 7.610 -10.933 -8.757 1.00 84.56 185 ASN A N 1
ATOM 1239 C CA . ASN A 1 185 ? 6.884 -10.774 -10.005 1.00 84.56 185 ASN A CA 1
ATOM 1240 C C . ASN A 1 185 ? 5.407 -11.140 -9.848 1.00 84.56 185 ASN A C 1
ATOM 1242 O O . ASN A 1 185 ? 5.068 -12.211 -9.344 1.00 84.56 185 ASN A O 1
ATOM 1246 N N . GLY A 1 186 ? 4.501 -10.281 -10.310 1.00 91.56 186 GLY A N 1
ATOM 1247 C CA . GLY A 1 186 ? 3.074 -10.556 -10.172 1.00 91.56 186 GLY A CA 1
ATOM 1248 C C . GLY A 1 186 ? 2.138 -9.480 -10.705 1.00 91.56 186 GLY A C 1
ATOM 1249 O O . GLY A 1 186 ? 2.542 -8.436 -11.216 1.00 91.56 186 GLY A O 1
ATOM 1250 N N . VAL A 1 187 ? 0.838 -9.760 -10.587 1.00 95.38 187 VAL A N 1
ATOM 1251 C CA . VAL A 1 187 ? -0.225 -8.890 -11.100 1.00 95.38 187 VAL A CA 1
ATOM 1252 C C . VAL A 1 187 ? -0.937 -8.198 -9.946 1.00 95.38 187 VAL A C 1
ATOM 1254 O O . VAL A 1 187 ? -1.715 -8.830 -9.241 1.00 95.38 187 VAL A O 1
ATOM 1257 N N . LEU A 1 188 ? -0.750 -6.888 -9.790 1.00 97.50 188 LEU A N 1
ATOM 1258 C CA . LEU A 1 188 ? -1.585 -6.090 -8.889 1.00 97.50 188 LEU A CA 1
ATOM 1259 C C . LEU A 1 188 ? -2.770 -5.531 -9.671 1.00 97.50 188 LEU A C 1
ATOM 1261 O O . LEU A 1 188 ? -2.579 -4.813 -10.651 1.00 97.50 188 LEU A O 1
ATOM 1265 N N . THR A 1 189 ? -3.991 -5.818 -9.228 1.00 98.25 189 THR A N 1
ATOM 1266 C CA . THR A 1 189 ? -5.209 -5.311 -9.873 1.00 98.25 189 THR A CA 1
ATOM 1267 C C . THR A 1 189 ? -5.865 -4.202 -9.055 1.00 98.25 189 THR A C 1
ATOM 1269 O O . THR A 1 189 ? -6.066 -4.350 -7.853 1.00 98.25 189 THR A O 1
ATOM 1272 N N . THR A 1 190 ? -6.289 -3.116 -9.701 1.00 97.88 190 THR A N 1
ATOM 1273 C CA . THR A 1 190 ? -7.155 -2.085 -9.114 1.00 97.88 190 THR A CA 1
ATOM 1274 C C . THR A 1 190 ? -8.479 -2.020 -9.874 1.00 97.88 190 THR A C 1
ATOM 1276 O O . THR A 1 190 ? -8.513 -1.955 -11.101 1.00 97.88 190 THR A O 1
ATOM 1279 N N . LEU A 1 191 ? -9.606 -2.024 -9.159 1.00 98.25 191 LEU A N 1
ATOM 1280 C CA . LEU A 1 191 ? -10.941 -1.993 -9.778 1.00 98.25 191 LEU A CA 1
ATOM 1281 C C . LEU A 1 191 ? -11.377 -0.582 -10.207 1.00 98.25 191 LEU A C 1
ATOM 1283 O O . LEU A 1 191 ? -12.422 -0.409 -10.835 1.00 98.25 191 LEU A O 1
ATOM 1287 N N . ARG A 1 192 ? -10.605 0.438 -9.829 1.00 98.44 192 ARG A N 1
ATOM 1288 C CA . ARG A 1 192 ? -10.874 1.862 -10.054 1.00 98.44 192 ARG A CA 1
ATOM 1289 C C . ARG A 1 192 ? -9.605 2.560 -10.526 1.00 98.44 192 ARG A C 1
ATOM 1291 O O . ARG A 1 192 ? -8.557 1.930 -10.670 1.00 98.44 192 ARG A O 1
ATOM 1298 N N . ASP A 1 193 ? -9.734 3.859 -10.756 1.00 98.69 193 ASP A N 1
ATOM 1299 C CA . ASP A 1 193 ? -8.666 4.713 -11.259 1.00 98.69 193 ASP A CA 1
ATOM 1300 C C . ASP A 1 193 ? -7.417 4.685 -10.372 1.00 98.69 193 ASP A C 1
ATOM 1302 O O . ASP A 1 193 ? -7.499 4.602 -9.140 1.00 98.69 193 ASP A O 1
ATOM 1306 N N . VAL A 1 194 ? -6.265 4.830 -11.023 1.00 98.81 194 VAL A N 1
ATOM 1307 C CA . VAL A 1 194 ? -4.965 5.042 -10.390 1.00 98.81 194 VAL A CA 1
ATOM 1308 C C . VAL A 1 194 ? -4.394 6.357 -10.903 1.00 98.81 194 VAL A C 1
ATOM 1310 O O . VAL A 1 194 ? -4.237 6.540 -12.109 1.00 98.81 194 VAL A O 1
ATOM 1313 N N . THR A 1 195 ? -4.064 7.270 -9.993 1.00 98.81 195 THR A N 1
ATOM 1314 C CA . THR A 1 195 ? -3.505 8.584 -10.335 1.00 98.81 195 THR A CA 1
ATOM 1315 C C . THR A 1 195 ? -2.153 8.788 -9.674 1.00 98.81 195 THR A C 1
ATOM 1317 O O . THR A 1 195 ? -2.047 8.828 -8.445 1.00 98.81 195 THR A O 1
ATOM 1320 N N . PHE A 1 196 ? -1.122 8.958 -10.497 1.00 98.81 196 PHE A N 1
ATOM 1321 C CA . PHE A 1 196 ? 0.243 9.230 -10.066 1.00 98.81 196 PHE A CA 1
ATOM 1322 C C . PHE A 1 196 ? 0.516 10.740 -10.006 1.00 98.81 196 PHE A C 1
ATOM 1324 O O . PHE A 1 196 ? 0.326 11.471 -10.977 1.00 98.81 196 PHE A O 1
ATOM 1331 N N . ALA A 1 197 ? 0.986 11.212 -8.853 1.00 98.38 197 ALA A N 1
ATOM 1332 C CA . ALA A 1 197 ? 1.403 12.589 -8.615 1.00 98.38 197 ALA A CA 1
ATOM 1333 C C . ALA A 1 197 ? 2.888 12.803 -8.964 1.00 98.38 197 ALA A C 1
ATOM 1335 O O . ALA A 1 197 ? 3.636 11.861 -9.218 1.00 98.38 197 ALA A O 1
ATOM 1336 N N . SER A 1 198 ? 3.350 14.054 -8.953 1.00 96.56 198 SER A N 1
ATOM 1337 C CA . SER A 1 198 ? 4.771 14.366 -9.164 1.00 96.56 198 SER A CA 1
ATOM 1338 C C . SER A 1 198 ? 5.672 13.690 -8.125 1.00 96.56 198 SER A C 1
ATOM 1340 O O . SER A 1 198 ? 5.369 13.702 -6.933 1.00 96.56 198 SER A O 1
ATOM 1342 N N . GLY A 1 199 ? 6.782 13.109 -8.589 1.00 87.50 199 GLY A N 1
ATOM 1343 C CA . GLY A 1 199 ? 7.747 12.377 -7.760 1.00 87.50 199 GLY A CA 1
ATOM 1344 C C . GLY A 1 199 ? 7.383 10.913 -7.498 1.00 87.50 199 GLY A C 1
ATOM 1345 O O . GLY A 1 199 ? 8.199 10.183 -6.933 1.00 87.50 199 GLY A O 1
ATOM 1346 N N . SER A 1 200 ? 6.200 10.478 -7.936 1.00 98.31 200 SER A N 1
ATOM 1347 C CA . SER A 1 200 ? 5.762 9.093 -7.802 1.00 98.31 200 SER A CA 1
ATOM 1348 C C . SER A 1 200 ? 6.409 8.167 -8.832 1.00 98.31 200 SER A C 1
ATOM 1350 O O . SER A 1 200 ? 6.952 8.607 -9.852 1.00 98.31 200 SER A O 1
ATOM 1352 N N . LYS A 1 201 ? 6.360 6.863 -8.551 1.00 97.56 201 LYS A N 1
ATOM 1353 C CA . LYS A 1 201 ? 7.015 5.834 -9.359 1.00 97.56 201 LYS A CA 1
ATOM 1354 C C . LYS A 1 201 ? 6.114 4.631 -9.590 1.00 97.56 201 LYS A C 1
ATOM 1356 O O . LYS A 1 201 ? 5.454 4.173 -8.658 1.00 97.56 201 LYS A O 1
ATOM 1361 N N . LEU A 1 202 ? 6.167 4.081 -10.795 1.00 98.50 202 LEU A N 1
ATOM 1362 C CA . LEU A 1 202 ? 5.776 2.702 -11.066 1.00 98.50 202 LEU A CA 1
ATOM 1363 C C . LEU A 1 202 ? 7.063 1.885 -11.174 1.00 98.50 202 LEU A C 1
ATOM 1365 O O . LEU A 1 202 ? 7.862 2.125 -12.077 1.00 98.50 202 LEU A O 1
ATOM 1369 N N . ALA A 1 203 ? 7.288 0.982 -10.226 1.00 95.38 203 ALA A N 1
ATOM 1370 C CA . ALA A 1 203 ? 8.385 0.027 -10.265 1.00 95.38 203 ALA A CA 1
ATOM 1371 C C . ALA A 1 203 ? 7.888 -1.287 -10.870 1.00 95.38 203 ALA A C 1
ATOM 1373 O O . ALA A 1 203 ? 6.803 -1.735 -10.514 1.00 95.38 203 ALA A O 1
ATOM 1374 N N . ILE A 1 204 ? 8.668 -1.839 -11.793 1.00 94.44 204 ILE A N 1
ATOM 1375 C CA . ILE A 1 204 ? 8.404 -3.094 -12.491 1.00 94.44 204 ILE A CA 1
ATOM 1376 C C . ILE A 1 204 ? 9.642 -3.968 -12.345 1.00 94.44 204 ILE A C 1
ATOM 1378 O O . ILE A 1 204 ? 10.717 -3.605 -12.829 1.00 94.44 204 ILE A O 1
ATOM 1382 N N . ASP A 1 205 ? 9.483 -5.111 -11.706 1.00 90.50 205 ASP A N 1
ATOM 1383 C CA . ASP A 1 205 ? 10.464 -6.174 -11.625 1.00 90.50 205 ASP A CA 1
ATOM 1384 C C . ASP A 1 205 ? 10.280 -7.120 -12.829 1.00 90.50 205 ASP A C 1
ATOM 1386 O O . ASP A 1 205 ? 9.162 -7.429 -13.254 1.00 90.50 205 ASP A O 1
ATOM 1390 N N . ILE A 1 206 ? 11.393 -7.558 -13.420 1.00 88.69 206 ILE A N 1
ATOM 1391 C CA . ILE A 1 206 ? 11.440 -8.520 -14.530 1.00 88.69 206 ILE A CA 1
ATOM 1392 C C . ILE A 1 206 ? 12.427 -9.615 -14.161 1.00 88.69 206 ILE A C 1
ATOM 1394 O O . ILE A 1 206 ? 13.576 -9.323 -13.830 1.00 88.69 206 ILE A O 1
ATOM 1398 N N . ASP A 1 207 ? 11.985 -10.862 -14.233 1.00 86.81 207 ASP A N 1
ATOM 1399 C CA . ASP A 1 207 ? 12.802 -12.046 -13.995 1.00 86.81 207 ASP A CA 1
ATOM 1400 C C . ASP A 1 207 ? 12.275 -13.203 -14.853 1.00 86.81 207 ASP A C 1
ATOM 1402 O O . ASP A 1 207 ? 11.273 -13.846 -14.545 1.00 86.81 207 ASP A O 1
ATOM 1406 N N . GLU A 1 208 ? 12.967 -13.491 -15.953 1.00 85.06 208 GLU A N 1
ATOM 1407 C CA . GLU A 1 208 ? 12.576 -14.563 -16.877 1.00 85.06 208 GLU A CA 1
ATOM 1408 C C . GLU A 1 208 ? 12.792 -15.975 -16.319 1.00 85.06 208 GLU A C 1
ATOM 1410 O O . GLU A 1 208 ? 12.438 -16.958 -16.970 1.00 85.06 208 GLU A O 1
ATOM 1415 N N . SER A 1 209 ? 13.369 -16.110 -15.121 1.00 82.62 209 SER A N 1
ATOM 1416 C CA . SER A 1 209 ? 13.421 -17.399 -14.427 1.00 82.62 209 SER A CA 1
ATOM 1417 C C . SER A 1 209 ? 12.094 -17.778 -13.755 1.00 82.62 209 SER A C 1
ATOM 1419 O O . SER A 1 209 ? 11.967 -18.898 -13.253 1.00 82.62 209 SER A O 1
ATOM 1421 N N . LYS A 1 210 ? 11.113 -16.866 -13.735 1.00 82.88 210 LYS A N 1
ATOM 1422 C CA . LYS A 1 210 ? 9.816 -17.017 -13.063 1.00 82.88 210 LYS A CA 1
ATOM 1423 C C . LYS A 1 210 ? 8.693 -17.365 -14.038 1.00 82.88 210 LYS A C 1
ATOM 1425 O O . LYS A 1 210 ? 8.757 -17.056 -15.223 1.00 82.88 210 LYS A O 1
ATOM 1430 N N . ASP A 1 211 ? 7.620 -17.958 -13.508 1.00 82.50 211 ASP A N 1
ATOM 1431 C CA . ASP A 1 211 ? 6.403 -18.255 -14.280 1.00 82.50 211 ASP A CA 1
ATOM 1432 C C . ASP A 1 211 ? 5.702 -16.970 -14.752 1.00 82.50 211 ASP A C 1
ATOM 1434 O O . ASP A 1 211 ? 5.200 -16.891 -15.876 1.00 82.50 211 ASP A O 1
ATOM 1438 N N . VAL A 1 212 ? 5.684 -15.948 -13.892 1.00 84.00 212 VAL A N 1
ATOM 1439 C CA . VAL A 1 212 ? 5.296 -14.582 -14.245 1.00 84.00 212 VAL A CA 1
ATOM 1440 C C . VAL A 1 212 ? 6.579 -13.789 -14.435 1.00 84.00 212 VAL A C 1
ATOM 1442 O O . VAL A 1 212 ? 7.255 -13.458 -13.472 1.00 84.00 212 VAL A O 1
ATOM 1445 N N . VAL A 1 213 ? 6.926 -13.515 -15.690 1.00 86.56 213 VAL A N 1
ATOM 1446 C CA . VAL A 1 213 ? 8.246 -12.965 -16.044 1.00 86.56 213 VAL A CA 1
ATOM 1447 C C . VAL A 1 213 ? 8.404 -11.476 -15.747 1.00 86.56 213 VAL A C 1
ATOM 1449 O O . VAL A 1 213 ? 9.523 -10.975 -15.695 1.00 86.56 213 VAL A O 1
ATOM 1452 N N . SER A 1 214 ? 7.299 -10.747 -15.598 1.00 91.31 214 SER A N 1
ATOM 1453 C CA . SER A 1 214 ? 7.303 -9.313 -15.332 1.00 91.31 214 SER A CA 1
ATOM 1454 C C . SER A 1 214 ? 6.121 -8.908 -14.476 1.00 91.31 214 SER A C 1
ATOM 1456 O O . SER A 1 214 ? 5.036 -9.485 -14.579 1.00 91.31 214 SER A O 1
ATOM 1458 N N . ASP A 1 215 ? 6.310 -7.844 -13.710 1.00 95.12 215 ASP A N 1
ATOM 1459 C CA . ASP A 1 215 ? 5.206 -7.191 -13.028 1.00 95.12 215 ASP A CA 1
ATOM 1460 C C . ASP A 1 215 ? 4.182 -6.606 -13.983 1.00 95.12 215 ASP A C 1
ATOM 1462 O O . ASP A 1 215 ? 4.507 -6.093 -15.057 1.00 95.12 215 ASP A O 1
ATOM 1466 N N . LEU A 1 216 ? 2.929 -6.645 -13.538 1.00 96.88 216 LEU A N 1
ATOM 1467 C CA . LEU A 1 216 ? 1.799 -6.076 -14.247 1.00 96.88 216 LEU A CA 1
ATOM 1468 C C . LEU A 1 216 ? 0.909 -5.291 -13.284 1.00 96.88 216 LEU A C 1
ATOM 1470 O O . LEU A 1 216 ? 0.304 -5.850 -12.368 1.00 96.88 216 LEU A O 1
ATOM 1474 N N . LEU A 1 217 ? 0.749 -3.994 -13.547 1.00 98.56 217 LEU A N 1
ATOM 1475 C CA . LEU A 1 217 ? -0.320 -3.202 -12.944 1.00 98.56 217 LEU A CA 1
ATOM 1476 C C . LEU A 1 217 ? -1.577 -3.272 -13.824 1.00 98.56 217 LEU A C 1
ATOM 1478 O O . LEU A 1 217 ? -1.612 -2.713 -14.919 1.00 98.56 217 LEU A O 1
ATOM 1482 N N . ASN A 1 218 ? -2.627 -3.933 -13.350 1.00 98.56 218 ASN A N 1
ATOM 1483 C CA . ASN A 1 218 ? -3.908 -4.033 -14.048 1.00 98.56 218 ASN A CA 1
ATOM 1484 C C . ASN A 1 218 ? -4.932 -3.053 -13.461 1.00 98.56 218 ASN A C 1
ATOM 1486 O O . ASN A 1 218 ? -5.353 -3.205 -12.320 1.00 98.56 218 ASN A O 1
ATOM 1490 N N . VAL A 1 219 ? -5.357 -2.054 -14.231 1.00 98.75 219 VAL A N 1
ATOM 1491 C CA . VAL A 1 219 ? -6.243 -0.975 -13.769 1.00 98.75 219 VAL A CA 1
ATOM 1492 C C . VAL A 1 219 ? -7.571 -1.019 -14.514 1.00 98.75 219 VAL A C 1
ATOM 1494 O O . VAL A 1 219 ? -7.672 -0.602 -15.657 1.00 98.75 219 VAL A O 1
ATOM 1497 N N . MET A 1 220 ? -8.657 -1.441 -13.876 1.00 98.44 220 MET A N 1
ATOM 1498 C CA . MET A 1 220 ? -9.958 -1.476 -14.562 1.00 98.44 220 MET A CA 1
ATOM 1499 C C . MET A 1 220 ? -10.494 -0.082 -14.933 1.00 98.44 220 MET A C 1
ATOM 1501 O O . MET A 1 220 ? -11.332 0.036 -15.826 1.00 98.44 220 MET A O 1
ATOM 1505 N N . GLY A 1 221 ? -10.036 0.963 -14.237 1.00 98.38 221 GLY A N 1
ATOM 1506 C CA . GLY A 1 221 ? -10.388 2.359 -14.497 1.00 98.38 221 GLY A CA 1
ATOM 1507 C C . GLY A 1 221 ? -9.381 3.096 -15.383 1.00 98.38 221 GLY A C 1
ATOM 1508 O O . GLY A 1 221 ? -8.730 2.519 -16.257 1.00 98.38 221 GLY A O 1
ATOM 1509 N N . ASN A 1 222 ? -9.251 4.397 -15.135 1.00 98.69 222 ASN A N 1
ATOM 1510 C CA . ASN A 1 222 ? -8.238 5.231 -15.761 1.00 98.69 222 ASN A CA 1
ATOM 1511 C C . ASN A 1 222 ? -6.879 5.096 -15.059 1.00 98.69 222 ASN A C 1
ATOM 1513 O O . ASN A 1 222 ? -6.783 5.275 -13.845 1.00 98.69 222 ASN A O 1
ATOM 1517 N N . LEU A 1 223 ? -5.820 4.866 -15.833 1.00 98.88 223 LEU A N 1
ATOM 1518 C CA . LEU A 1 223 ? -4.433 4.951 -15.386 1.00 98.88 223 LEU A CA 1
ATOM 1519 C C . LEU A 1 223 ? -3.846 6.311 -15.794 1.00 98.88 223 LEU A C 1
ATOM 1521 O O . LEU A 1 223 ? -3.514 6.529 -16.960 1.00 98.88 223 LEU A O 1
ATOM 1525 N N . ASP A 1 224 ? -3.715 7.236 -14.842 1.00 98.81 224 ASP A N 1
ATOM 1526 C CA . ASP A 1 224 ? -3.055 8.527 -15.061 1.00 98.81 224 ASP A CA 1
ATOM 1527 C C . ASP A 1 224 ? -1.593 8.475 -14.617 1.00 98.81 224 ASP A C 1
ATOM 1529 O O . ASP A 1 224 ? -1.291 8.455 -13.421 1.00 98.81 224 ASP A O 1
ATOM 1533 N N . ILE A 1 225 ? -0.692 8.464 -15.600 1.00 98.75 225 ILE A N 1
ATOM 1534 C CA . ILE A 1 225 ? 0.764 8.371 -15.421 1.00 98.75 225 ILE A CA 1
ATOM 1535 C C . ILE A 1 225 ? 1.495 9.653 -15.820 1.00 98.75 225 ILE A C 1
ATOM 1537 O O . ILE A 1 225 ? 2.722 9.648 -15.880 1.00 98.75 225 ILE A O 1
ATOM 1541 N N . THR A 1 226 ? 0.772 10.757 -16.041 1.00 98.44 226 THR A N 1
ATOM 1542 C CA . THR A 1 226 ? 1.320 12.041 -16.524 1.00 98.44 226 THR A CA 1
ATOM 1543 C C . THR A 1 226 ? 2.544 12.526 -15.735 1.00 98.44 226 THR A C 1
ATOM 1545 O O . THR A 1 226 ? 3.433 13.172 -16.287 1.00 98.44 226 THR A O 1
ATOM 1548 N N . HIS A 1 227 ? 2.600 12.218 -14.437 1.00 94.06 227 HIS A N 1
ATOM 1549 C CA . HIS A 1 227 ? 3.669 12.640 -13.528 1.00 94.06 227 HIS A CA 1
ATOM 1550 C C . HIS A 1 227 ? 4.500 11.479 -12.958 1.00 94.06 227 HIS A C 1
ATOM 1552 O O . HIS A 1 227 ? 5.338 11.691 -12.082 1.00 94.06 227 HIS A O 1
ATOM 1558 N N . CYS A 1 228 ? 4.260 10.261 -13.443 1.00 98.19 228 CYS A N 1
ATOM 1559 C CA . CYS A 1 228 ? 4.870 9.031 -12.954 1.00 98.19 228 CYS A CA 1
ATOM 1560 C C . CYS A 1 228 ? 6.238 8.796 -13.603 1.00 98.19 228 CYS A C 1
ATOM 1562 O O . CYS A 1 228 ? 6.353 8.839 -14.828 1.00 98.19 228 CYS A O 1
ATOM 1564 N N . ALA A 1 229 ? 7.261 8.489 -12.810 1.00 96.81 229 ALA A N 1
ATOM 1565 C CA . ALA A 1 229 ? 8.507 7.926 -13.322 1.00 96.81 229 ALA A CA 1
ATOM 1566 C C . ALA A 1 229 ? 8.396 6.397 -13.429 1.00 96.81 229 ALA A C 1
ATOM 1568 O O . ALA A 1 229 ? 8.008 5.733 -12.465 1.00 96.81 229 ALA A O 1
ATOM 1569 N N . LEU A 1 230 ? 8.785 5.827 -14.568 1.00 96.94 230 LEU A N 1
ATOM 1570 C CA . LEU A 1 230 ? 8.948 4.382 -14.693 1.00 96.94 230 LEU A CA 1
ATOM 1571 C C . LEU A 1 230 ? 10.298 3.965 -14.092 1.00 96.94 230 LEU A C 1
ATOM 1573 O O . LEU A 1 230 ? 11.334 4.552 -14.406 1.00 96.94 230 LEU A O 1
ATOM 1577 N N . ASN A 1 231 ? 10.291 2.933 -13.254 1.00 91.88 231 ASN A N 1
ATOM 1578 C CA . ASN A 1 231 ? 11.481 2.242 -12.778 1.00 91.88 231 ASN A CA 1
ATOM 1579 C C . ASN A 1 231 ? 11.400 0.768 -13.184 1.00 91.88 231 ASN A C 1
ATOM 1581 O O . ASN A 1 231 ? 10.380 0.131 -12.945 1.00 91.88 231 ASN A O 1
ATOM 1585 N N . VAL A 1 232 ? 12.462 0.234 -13.781 1.00 89.75 232 VAL A N 1
ATOM 1586 C CA . VAL A 1 232 ? 12.517 -1.163 -14.229 1.00 89.75 232 VAL A CA 1
ATOM 1587 C C . VAL A 1 232 ? 13.703 -1.831 -13.553 1.00 89.75 232 VAL A C 1
ATOM 1589 O O . VAL A 1 232 ? 14.838 -1.397 -13.750 1.00 89.75 232 VAL A O 1
ATOM 1592 N N . ASN A 1 233 ? 13.444 -2.876 -12.774 1.00 86.31 233 ASN A N 1
ATOM 1593 C CA . ASN A 1 233 ? 14.475 -3.697 -12.158 1.00 86.31 233 ASN A CA 1
ATOM 1594 C C . ASN A 1 233 ? 14.530 -5.034 -12.907 1.00 86.31 233 ASN A C 1
ATOM 1596 O O . ASN A 1 233 ? 13.633 -5.865 -12.790 1.00 86.31 233 ASN A O 1
ATOM 1600 N N . LEU A 1 234 ? 15.581 -5.241 -13.697 1.00 84.25 234 LEU A N 1
ATOM 1601 C CA . LEU A 1 234 ? 15.808 -6.511 -14.379 1.00 84.25 234 LEU A CA 1
ATOM 1602 C C . LEU A 1 234 ? 16.702 -7.413 -13.530 1.00 84.25 234 LEU A C 1
ATOM 1604 O O . LEU A 1 234 ? 17.837 -7.051 -13.216 1.00 84.25 234 LEU A O 1
ATOM 1608 N N . THR A 1 235 ? 16.219 -8.618 -13.260 1.00 81.06 235 THR A N 1
ATOM 1609 C CA . THR A 1 235 ? 17.011 -9.747 -12.782 1.00 81.06 235 THR A CA 1
ATOM 1610 C C . THR A 1 235 ? 17.283 -10.675 -13.963 1.00 81.06 235 THR A C 1
ATOM 1612 O O . THR A 1 235 ? 16.366 -11.150 -14.625 1.00 81.06 235 THR A O 1
ATOM 1615 N N . GLY A 1 236 ? 18.559 -10.934 -14.253 1.00 73.69 236 GLY A N 1
ATOM 1616 C CA . GLY A 1 236 ? 18.951 -11.800 -15.366 1.00 73.69 236 GLY A CA 1
ATOM 1617 C C . GLY A 1 236 ? 19.004 -11.082 -16.719 1.00 73.69 236 GLY A C 1
ATOM 1618 O O . GLY A 1 236 ? 19.592 -10.007 -16.835 1.00 73.69 236 GLY A O 1
ATOM 1619 N N . GLN A 1 237 ? 18.488 -11.731 -17.764 1.00 71.12 237 GLN A N 1
ATOM 1620 C CA . GLN A 1 237 ? 18.516 -11.248 -19.149 1.00 71.12 237 GLN A CA 1
ATOM 1621 C C . GLN A 1 237 ? 17.101 -10.936 -19.628 1.00 71.12 237 GLN A C 1
ATOM 1623 O O . GLN A 1 237 ? 16.141 -11.506 -19.124 1.00 71.12 237 GLN A O 1
ATOM 1628 N N . ALA A 1 238 ? 16.997 -10.048 -20.616 1.00 74.62 238 ALA A N 1
ATOM 1629 C CA . ALA A 1 238 ? 15.724 -9.649 -21.195 1.00 74.62 238 ALA A CA 1
ATOM 1630 C C . ALA A 1 238 ? 15.603 -10.102 -22.653 1.00 74.62 238 ALA A C 1
ATOM 1632 O O . ALA A 1 238 ? 15.951 -9.353 -23.572 1.00 74.62 238 ALA A O 1
ATOM 1633 N N . VAL A 1 239 ? 15.157 -11.340 -22.872 1.00 75.25 239 VAL A N 1
ATOM 1634 C CA . VAL A 1 239 ? 15.041 -11.933 -24.214 1.00 75.25 239 VAL A CA 1
ATOM 1635 C C . VAL A 1 239 ? 13.593 -12.121 -24.684 1.00 75.25 239 VAL A C 1
ATOM 1637 O O . VAL A 1 239 ? 13.366 -12.239 -25.888 1.00 75.25 239 VAL A O 1
ATOM 1640 N N . GLN A 1 240 ? 12.605 -12.067 -23.790 1.00 76.75 240 GLN A N 1
ATOM 1641 C CA . GLN A 1 240 ? 11.172 -12.187 -24.073 1.00 76.75 240 GLN A CA 1
ATOM 1642 C C . GLN A 1 240 ? 10.509 -10.817 -24.289 1.00 76.75 240 GLN A C 1
ATOM 1644 O O . GLN A 1 240 ? 9.538 -10.442 -23.637 1.00 76.75 240 GLN A O 1
ATOM 1649 N N . LEU A 1 241 ? 11.047 -10.043 -25.227 1.00 81.50 241 LEU A N 1
ATOM 1650 C CA . LEU A 1 241 ? 10.502 -8.729 -25.564 1.00 81.50 241 LEU A CA 1
ATOM 1651 C C . LEU A 1 241 ? 9.252 -8.849 -26.465 1.00 81.50 241 LEU A C 1
ATOM 1653 O O . LEU A 1 241 ? 9.251 -9.683 -27.376 1.00 81.50 241 LEU A O 1
ATOM 1657 N N . PRO A 1 242 ? 8.236 -7.974 -26.309 1.00 91.50 242 PRO A N 1
ATOM 1658 C CA . PRO A 1 242 ? 8.093 -6.942 -25.274 1.00 91.50 242 PRO A CA 1
ATOM 1659 C C . PRO A 1 242 ? 7.459 -7.472 -23.970 1.00 91.50 242 PRO A C 1
ATOM 1661 O O . PRO A 1 242 ? 6.710 -8.446 -23.994 1.00 91.50 242 PRO A O 1
ATOM 1664 N N . TYR A 1 243 ? 7.675 -6.768 -22.852 1.00 92.62 243 TYR A N 1
ATOM 1665 C CA . TYR A 1 243 ? 6.961 -7.030 -21.590 1.00 92.62 243 TYR A CA 1
ATOM 1666 C C . TYR A 1 243 ? 5.759 -6.103 -21.448 1.00 92.62 243 TYR A C 1
ATOM 1668 O O . TYR A 1 243 ? 5.901 -4.886 -21.583 1.00 92.62 243 TYR A O 1
ATOM 1676 N N . VAL A 1 244 ? 4.591 -6.661 -21.129 1.00 95.56 244 VAL A N 1
ATOM 1677 C CA . VAL A 1 244 ? 3.395 -5.884 -20.779 1.00 95.56 244 VAL A CA 1
ATOM 1678 C C . VAL A 1 244 ? 3.470 -5.525 -19.299 1.00 95.56 244 VAL A C 1
ATOM 1680 O O . VAL A 1 244 ? 3.421 -6.411 -18.454 1.00 95.56 244 VAL A O 1
ATOM 1683 N N . ILE A 1 245 ? 3.560 -4.231 -18.990 1.00 97.00 245 ILE A N 1
ATOM 1684 C CA . ILE A 1 245 ? 3.770 -3.741 -17.614 1.00 97.00 245 ILE A CA 1
ATOM 1685 C C . ILE A 1 245 ? 2.537 -3.074 -17.009 1.00 97.00 245 ILE A C 1
ATOM 1687 O O . ILE A 1 245 ? 2.432 -2.907 -15.793 1.00 97.00 245 ILE A O 1
ATOM 1691 N N . ALA A 1 246 ? 1.582 -2.682 -17.853 1.00 98.62 246 ALA A N 1
ATOM 1692 C CA . ALA A 1 246 ? 0.292 -2.198 -17.398 1.00 98.62 246 ALA A CA 1
ATOM 1693 C C . ALA A 1 246 ? -0.821 -2.545 -18.384 1.00 98.62 246 ALA A C 1
ATOM 1695 O O . ALA A 1 246 ? -0.625 -2.516 -19.600 1.00 98.62 246 ALA A O 1
ATOM 1696 N N . THR A 1 247 ? -2.006 -2.807 -17.843 1.00 98.75 247 THR A N 1
ATOM 1697 C CA . THR A 1 247 ? -3.273 -2.891 -18.582 1.00 98.75 247 THR A CA 1
ATOM 1698 C C . THR A 1 247 ? -4.251 -1.897 -17.976 1.00 98.75 247 THR A C 1
ATOM 1700 O O . THR A 1 247 ? -4.187 -1.631 -16.774 1.00 98.75 247 THR A O 1
ATOM 1703 N N . PHE A 1 248 ? -5.113 -1.290 -18.793 1.00 98.75 248 PHE A N 1
ATOM 1704 C CA . PHE A 1 248 ? -6.039 -0.275 -18.293 1.00 98.75 248 PHE A CA 1
ATOM 1705 C C . PHE A 1 248 ? -7.331 -0.132 -19.097 1.00 98.75 248 PHE A C 1
ATOM 1707 O O . PHE A 1 248 ? -7.367 -0.412 -20.297 1.00 98.75 248 PHE A O 1
ATOM 1714 N N . GLY A 1 249 ? -8.383 0.374 -18.443 1.00 98.50 249 GLY A N 1
ATOM 1715 C CA . GLY A 1 249 ? -9.613 0.801 -19.112 1.00 98.50 249 GLY A CA 1
ATOM 1716 C C . GLY A 1 249 ? -9.371 2.011 -20.019 1.00 98.50 249 GLY A C 1
ATOM 1717 O O . GLY A 1 249 ? -9.668 1.970 -21.210 1.00 98.50 249 GLY A O 1
ATOM 1718 N N . THR A 1 250 ? -8.765 3.065 -19.470 1.00 98.62 250 THR A N 1
ATOM 1719 C CA . THR A 1 250 ? -8.263 4.231 -20.221 1.00 98.62 250 THR A CA 1
ATOM 1720 C C . THR A 1 250 ? -6.922 4.693 -19.654 1.00 98.62 250 THR A C 1
ATOM 1722 O O . THR A 1 250 ? -6.564 4.333 -18.534 1.00 98.62 250 THR A O 1
ATOM 1725 N N . ARG A 1 251 ? -6.170 5.506 -20.406 1.00 98.50 251 ARG A N 1
ATOM 1726 C CA . ARG A 1 251 ? -4.905 6.091 -19.939 1.00 98.50 251 ARG A CA 1
ATOM 1727 C C . ARG A 1 251 ? -4.868 7.598 -20.140 1.00 98.50 251 ARG A C 1
ATOM 1729 O O . ARG A 1 251 ? -5.159 8.088 -21.232 1.00 98.50 251 ARG A O 1
ATOM 1736 N N . THR A 1 252 ? -4.382 8.301 -19.121 1.00 98.69 252 THR A N 1
ATOM 1737 C CA . THR A 1 252 ? -4.039 9.725 -19.183 1.00 98.69 252 THR A CA 1
ATOM 1738 C C . THR A 1 252 ? -2.524 9.901 -19.123 1.00 98.69 252 THR A C 1
ATOM 1740 O O . THR A 1 252 ? -1.861 9.369 -18.234 1.00 98.69 252 THR A O 1
ATOM 1743 N N . GLY A 1 253 ? -1.982 10.673 -20.069 1.00 97.94 253 GLY A N 1
ATOM 1744 C CA . GLY A 1 253 ? -0.569 11.056 -20.090 1.00 97.94 253 GLY A CA 1
ATOM 1745 C C . GLY A 1 253 ? 0.402 9.901 -20.327 1.00 97.94 253 GLY A C 1
ATOM 1746 O O . GLY A 1 253 ? 0.026 8.737 -20.409 1.00 97.94 253 GLY A O 1
ATOM 1747 N N . GLN A 1 254 ? 1.674 10.236 -20.495 1.00 98.31 254 GLN A N 1
ATOM 1748 C CA . GLN A 1 254 ? 2.790 9.293 -20.626 1.00 98.31 254 GLN A CA 1
ATOM 1749 C C . GLN A 1 254 ? 3.669 9.384 -19.378 1.00 98.31 254 GLN A C 1
ATOM 1751 O O . GLN A 1 254 ? 3.542 10.354 -18.631 1.00 98.31 254 GLN A O 1
ATOM 1756 N N . PHE A 1 255 ? 4.566 8.416 -19.170 1.00 98.25 255 PHE A N 1
ATOM 1757 C CA . PHE A 1 255 ? 5.530 8.504 -18.075 1.00 98.25 255 PHE A CA 1
ATOM 1758 C C . PHE A 1 255 ? 6.351 9.793 -18.180 1.00 98.25 255 PHE A C 1
ATOM 1760 O O . PHE A 1 255 ? 6.849 10.145 -19.251 1.00 98.25 255 PHE A O 1
ATOM 1767 N N . ALA A 1 256 ? 6.523 10.467 -17.047 1.00 95.75 256 ALA A N 1
ATOM 1768 C CA . ALA A 1 256 ? 7.337 11.668 -16.916 1.00 95.75 256 ALA A CA 1
ATOM 1769 C C . ALA A 1 256 ? 8.832 11.383 -17.133 1.00 95.75 256 ALA A C 1
ATOM 1771 O O . ALA A 1 256 ? 9.570 12.253 -17.595 1.00 95.75 256 ALA A O 1
ATOM 1772 N N . SER A 1 257 ? 9.283 10.168 -16.816 1.00 93.00 257 SER A N 1
ATOM 1773 C CA . SER A 1 257 ? 10.621 9.679 -17.146 1.00 93.00 257 SER A CA 1
ATOM 1774 C C . SER A 1 257 ? 10.625 8.166 -17.342 1.00 93.00 257 SER A C 1
ATOM 1776 O O . SER A 1 257 ? 9.812 7.441 -16.767 1.00 93.00 257 SER A O 1
ATOM 1778 N N . VAL A 1 258 ? 11.556 7.700 -18.170 1.00 92.81 258 VAL A N 1
ATOM 1779 C CA . VAL A 1 258 ? 11.764 6.289 -18.512 1.00 92.81 258 VAL A CA 1
ATOM 1780 C C . VAL A 1 258 ? 13.256 5.975 -18.341 1.00 92.81 258 VAL A C 1
ATOM 1782 O O . VAL A 1 258 ? 14.075 6.841 -18.672 1.00 92.81 258 VAL A O 1
ATOM 1785 N N . PRO A 1 259 ? 13.640 4.789 -17.826 1.00 85.69 259 PRO A N 1
ATOM 1786 C CA . PRO A 1 259 ? 15.045 4.419 -17.686 1.00 85.69 259 PRO A CA 1
ATOM 1787 C C . PRO A 1 259 ? 15.781 4.416 -19.031 1.00 85.69 259 PRO A C 1
ATOM 1789 O O . PRO A 1 259 ? 15.210 4.097 -20.074 1.00 85.69 259 PRO A O 1
ATOM 1792 N N . ALA A 1 260 ? 17.072 4.752 -19.013 1.00 79.38 260 ALA A N 1
ATOM 1793 C CA . ALA A 1 260 ? 17.894 4.703 -20.217 1.00 79.38 260 ALA A CA 1
ATOM 1794 C C . ALA A 1 260 ? 17.919 3.280 -20.800 1.00 79.38 260 ALA A C 1
ATOM 1796 O O . ALA A 1 260 ? 18.033 2.302 -20.067 1.00 79.38 260 ALA A O 1
ATOM 1797 N N . GLY A 1 261 ? 17.814 3.172 -22.124 1.00 77.62 261 GLY A N 1
ATOM 1798 C CA . GLY A 1 261 ? 17.779 1.882 -22.814 1.00 77.62 261 GLY A CA 1
ATOM 1799 C C . GLY A 1 261 ? 16.403 1.215 -22.859 1.00 77.62 261 GLY A C 1
ATOM 1800 O O . GLY A 1 261 ? 16.253 0.284 -23.638 1.00 77.62 261 GLY A O 1
ATOM 1801 N N . VAL A 1 262 ? 15.402 1.719 -22.124 1.00 87.12 262 VAL A N 1
ATOM 1802 C CA . VAL A 1 262 ? 14.018 1.229 -22.178 1.00 87.12 262 VAL A CA 1
ATOM 1803 C C . VAL A 1 262 ? 13.204 2.059 -23.171 1.00 87.12 262 VAL A C 1
ATOM 1805 O O . VAL A 1 262 ? 13.161 3.287 -23.107 1.00 87.12 262 VAL A O 1
ATOM 1808 N N . THR A 1 263 ? 12.520 1.382 -24.088 1.00 91.75 263 THR A N 1
ATOM 1809 C CA . THR A 1 263 ? 11.535 1.973 -25.004 1.00 91.75 263 THR A CA 1
ATOM 1810 C C . THR A 1 263 ? 10.132 1.610 -24.537 1.00 91.75 263 THR A C 1
ATOM 1812 O O . THR A 1 263 ? 9.886 0.448 -24.231 1.00 91.75 263 THR A O 1
ATOM 1815 N N . VAL A 1 264 ? 9.207 2.574 -24.515 1.00 96.81 264 VAL A N 1
ATOM 1816 C CA . VAL A 1 264 ? 7.816 2.359 -24.076 1.00 96.81 264 VAL A CA 1
ATOM 1817 C C . VAL A 1 264 ? 6.854 2.500 -25.252 1.00 96.81 264 VAL A C 1
ATOM 1819 O O . VAL A 1 264 ? 6.838 3.534 -25.924 1.00 96.81 264 VAL A O 1
ATOM 1822 N N . ALA A 1 265 ? 6.022 1.485 -25.466 1.00 97.75 265 ALA A N 1
ATOM 1823 C CA . ALA A 1 265 ? 4.879 1.526 -26.365 1.00 97.75 265 ALA A CA 1
ATOM 1824 C C . ALA A 1 265 ? 3.596 1.775 -25.559 1.00 97.75 265 ALA A C 1
ATOM 1826 O O . ALA A 1 265 ? 3.280 1.051 -24.616 1.00 97.75 265 ALA A O 1
ATOM 1827 N N . TYR A 1 266 ? 2.858 2.822 -25.933 1.00 98.06 266 TYR A N 1
ATOM 1828 C CA . TYR A 1 266 ? 1.588 3.193 -25.312 1.00 98.06 266 TYR A CA 1
ATOM 1829 C C . TYR A 1 266 ? 0.429 2.789 -26.227 1.00 98.06 266 TYR A C 1
ATOM 1831 O O . TYR A 1 266 ? -0.008 3.586 -27.061 1.00 98.06 266 TYR A O 1
ATOM 1839 N N . ASN A 1 267 ? -0.045 1.555 -26.079 1.00 97.88 267 ASN A N 1
ATOM 1840 C CA . ASN A 1 267 ? -1.135 1.000 -26.877 1.00 97.88 267 ASN A CA 1
ATOM 1841 C C . ASN A 1 267 ? -2.507 1.447 -26.334 1.00 97.88 267 ASN A C 1
ATOM 1843 O O . ASN A 1 267 ? -2.596 2.203 -25.363 1.00 97.88 267 ASN A O 1
ATOM 1847 N N . GLU A 1 268 ? -3.589 0.992 -26.976 1.00 96.25 268 GLU A N 1
ATOM 1848 C CA . GLU A 1 268 ? -4.966 1.373 -26.622 1.00 96.25 268 GLU A CA 1
ATOM 1849 C C . GLU A 1 268 ? -5.327 1.002 -25.175 1.00 96.25 268 GLU A C 1
ATOM 1851 O O . GLU A 1 268 ? -5.867 1.836 -24.452 1.00 96.25 268 GLU A O 1
ATOM 1856 N N . ASN A 1 269 ? -4.963 -0.210 -24.738 1.00 97.00 269 ASN A N 1
ATOM 1857 C CA . ASN A 1 269 ? -5.262 -0.730 -23.396 1.00 97.00 269 ASN A CA 1
ATOM 1858 C C . ASN A 1 269 ? -4.061 -1.376 -22.692 1.00 97.00 269 ASN A C 1
ATOM 1860 O O . ASN A 1 269 ? -4.224 -1.946 -21.613 1.00 97.00 269 ASN A O 1
ATOM 1864 N N . THR A 1 270 ? -2.866 -1.312 -23.286 1.00 98.44 270 THR A N 1
ATOM 1865 C CA . THR A 1 270 ? -1.633 -1.840 -22.688 1.00 98.44 270 THR A CA 1
ATOM 1866 C C . THR A 1 270 ? -0.507 -0.816 -22.735 1.00 98.44 270 THR A C 1
ATOM 1868 O O . THR A 1 270 ? -0.453 0.046 -23.616 1.00 98.44 270 THR A O 1
ATOM 1871 N N . ILE A 1 271 ? 0.409 -0.915 -21.775 1.00 98.56 271 ILE A N 1
ATOM 1872 C CA . ILE A 1 271 ? 1.749 -0.346 -21.889 1.00 98.56 271 ILE A CA 1
ATOM 1873 C C . ILE A 1 271 ? 2.736 -1.498 -21.957 1.00 98.56 271 ILE A C 1
ATOM 1875 O O . ILE A 1 271 ? 2.748 -2.378 -21.095 1.00 98.56 271 ILE A O 1
ATOM 1879 N N . GLU A 1 272 ? 3.581 -1.443 -22.974 1.00 97.19 272 GLU A N 1
ATOM 1880 C CA . GLU A 1 272 ? 4.627 -2.418 -23.231 1.00 97.19 272 GLU A CA 1
ATOM 1881 C C . GLU A 1 272 ? 5.992 -1.750 -23.186 1.00 97.19 272 GLU A C 1
ATOM 1883 O O . GLU A 1 272 ? 6.142 -0.590 -23.579 1.00 97.19 272 GLU A O 1
ATOM 1888 N N . ILE A 1 273 ? 6.999 -2.492 -22.738 1.00 93.56 273 ILE A N 1
ATOM 1889 C CA . ILE A 1 273 ? 8.386 -2.041 -22.775 1.00 93.56 273 ILE A CA 1
ATOM 1890 C C . ILE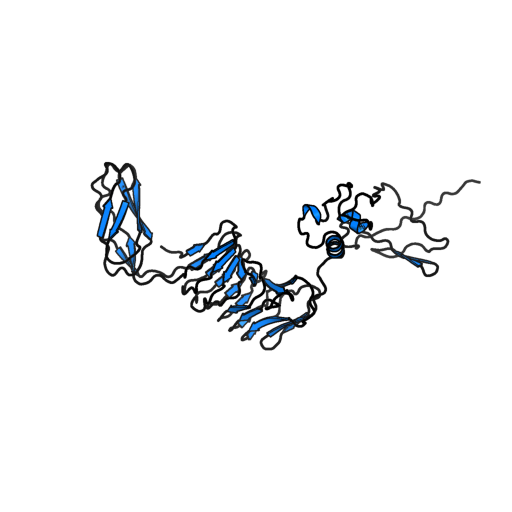 A 1 273 ? 9.268 -2.984 -23.582 1.00 93.56 273 ILE A C 1
ATOM 1892 O O . ILE A 1 273 ? 9.097 -4.203 -23.581 1.00 93.56 273 ILE A O 1
ATOM 1896 N N . THR A 1 274 ? 10.210 -2.390 -24.308 1.00 87.38 274 THR A N 1
ATOM 1897 C CA . THR A 1 274 ? 11.205 -3.070 -25.142 1.00 87.38 274 THR A CA 1
ATOM 1898 C C . THR A 1 274 ? 12.606 -2.561 -24.801 1.00 87.38 274 THR A C 1
ATOM 1900 O O . THR A 1 274 ? 12.756 -1.392 -24.451 1.00 87.38 274 THR A O 1
ATOM 1903 N N . ALA A 1 275 ? 13.610 -3.426 -24.990 1.00 64.81 275 ALA A N 1
ATOM 1904 C CA . ALA A 1 275 ? 15.037 -3.222 -24.733 1.00 64.81 275 ALA A CA 1
ATOM 1905 C C . ALA A 1 275 ? 15.410 -3.112 -23.242 1.00 64.81 275 ALA A C 1
ATOM 1907 O O . ALA A 1 275 ? 14.998 -2.198 -22.536 1.00 64.81 275 ALA A O 1
ATOM 1908 N N . ILE A 1 276 ? 16.234 -4.058 -22.776 1.00 62.81 276 ILE A N 1
ATOM 1909 C CA . ILE A 1 276 ? 16.910 -3.983 -21.478 1.00 62.81 276 ILE A CA 1
ATOM 1910 C C . ILE A 1 276 ? 18.332 -4.527 -21.666 1.00 62.81 276 ILE A C 1
ATOM 1912 O O . ILE A 1 276 ? 18.612 -5.703 -21.449 1.00 62.81 276 ILE A O 1
ATOM 1916 N N . ALA A 1 277 ? 19.244 -3.682 -22.154 1.00 52.22 277 ALA A N 1
ATOM 1917 C CA . ALA A 1 277 ? 20.666 -3.965 -21.988 1.00 52.22 277 ALA A CA 1
ATOM 1918 C C . ALA A 1 277 ? 20.986 -3.739 -20.507 1.00 52.22 277 ALA A C 1
ATOM 1920 O O . ALA A 1 277 ? 20.631 -2.695 -19.960 1.00 52.22 277 ALA A O 1
ATOM 1921 N N . SER A 1 278 ? 21.591 -4.741 -19.868 1.00 50.28 278 SER A N 1
ATOM 1922 C CA . SER A 1 278 ? 21.887 -4.767 -18.436 1.00 50.28 278 SER A CA 1
ATOM 1923 C C . SER A 1 278 ? 22.398 -3.421 -17.923 1.00 50.28 278 SER A C 1
ATOM 1925 O O . SER A 1 278 ? 23.371 -2.881 -18.446 1.00 50.28 278 SER A O 1
ATOM 1927 N N . THR A 1 279 ? 21.811 -2.928 -16.835 1.00 51.81 279 THR A N 1
ATOM 1928 C CA . THR A 1 279 ? 22.323 -1.779 -16.074 1.00 51.81 279 THR A CA 1
ATOM 1929 C C . THR A 1 279 ? 23.597 -2.107 -15.293 1.00 51.81 279 THR A C 1
ATOM 1931 O O . THR A 1 279 ? 24.079 -1.251 -14.555 1.00 51.81 279 THR A O 1
ATOM 1934 N N . ALA A 1 280 ? 24.140 -3.326 -15.422 1.00 57.94 280 ALA A N 1
ATOM 1935 C CA . ALA A 1 280 ? 25.422 -3.673 -14.839 1.00 57.94 280 ALA A CA 1
ATOM 1936 C C . ALA A 1 280 ? 26.485 -2.763 -15.452 1.00 57.94 280 ALA A C 1
ATOM 1938 O O . ALA A 1 280 ? 26.820 -2.877 -16.634 1.00 57.94 280 ALA A O 1
ATOM 1939 N N . SER A 1 281 ? 27.018 -1.847 -14.645 1.00 63.03 281 SER A N 1
ATOM 1940 C CA . SER A 1 281 ? 28.188 -1.086 -15.059 1.00 63.03 281 SER A CA 1
ATOM 1941 C C . SER A 1 281 ? 29.312 -2.061 -15.445 1.00 63.03 281 SER A C 1
ATOM 1943 O O . SER A 1 281 ? 29.329 -3.212 -14.985 1.00 63.03 281 SER A O 1
ATOM 1945 N N . PRO A 1 282 ? 30.285 -1.638 -16.264 1.00 65.06 282 PRO A N 1
ATOM 1946 C CA . PRO A 1 282 ? 31.467 -2.450 -16.540 1.00 65.06 282 PRO A CA 1
ATOM 1947 C C . PRO A 1 282 ? 32.119 -3.018 -15.264 1.00 65.06 282 PRO A C 1
ATOM 1949 O O . PRO A 1 282 ? 32.515 -4.181 -15.253 1.00 65.06 282 PRO A O 1
ATOM 1952 N N . TYR A 1 283 ? 32.113 -2.249 -14.165 1.00 72.75 283 TYR A N 1
ATOM 1953 C CA . TYR A 1 283 ? 32.548 -2.703 -12.840 1.00 72.75 283 TYR A CA 1
ATOM 1954 C C . TYR A 1 283 ? 31.674 -3.837 -12.284 1.00 72.75 283 TYR A C 1
ATOM 1956 O O . TYR A 1 283 ? 32.205 -4.853 -11.851 1.00 72.75 283 TYR A O 1
ATOM 1964 N N . GLN A 1 284 ? 30.343 -3.701 -12.315 1.00 73.00 284 GLN A N 1
ATOM 1965 C CA . GLN A 1 284 ? 29.420 -4.724 -11.799 1.00 73.00 284 GLN A CA 1
ATOM 1966 C C . GLN A 1 284 ? 29.507 -6.034 -12.590 1.00 73.00 284 GLN A C 1
ATOM 1968 O O . GLN A 1 284 ? 29.464 -7.116 -12.008 1.00 73.00 284 GLN A O 1
ATOM 1973 N N . THR A 1 285 ? 29.684 -5.934 -13.907 1.00 74.44 285 THR A N 1
ATOM 1974 C CA . THR A 1 285 ? 29.904 -7.099 -14.774 1.00 74.44 285 THR A CA 1
ATOM 1975 C C . THR A 1 285 ? 31.227 -7.787 -14.440 1.00 74.44 285 THR A C 1
ATOM 1977 O O . THR A 1 285 ? 31.286 -9.009 -14.332 1.00 74.44 285 THR A O 1
ATOM 1980 N N . TRP A 1 286 ? 32.287 -7.001 -14.245 1.00 84.12 286 TRP A N 1
ATOM 1981 C CA . TRP A 1 286 ? 33.613 -7.508 -13.911 1.00 84.12 286 TRP A CA 1
ATOM 1982 C C . TRP A 1 286 ? 33.653 -8.170 -12.527 1.00 84.12 286 TRP A C 1
ATOM 1984 O O . TRP A 1 286 ? 34.028 -9.337 -12.426 1.00 84.12 286 TRP A O 1
ATOM 1994 N N . ILE A 1 287 ? 33.198 -7.484 -11.472 1.00 86.56 287 ILE A N 1
ATOM 1995 C CA . ILE A 1 287 ? 33.263 -8.006 -10.098 1.00 86.56 287 ILE A CA 1
ATOM 1996 C C . ILE A 1 287 ? 32.377 -9.246 -9.922 1.00 86.56 287 ILE A C 1
ATOM 1998 O O . ILE A 1 287 ? 32.788 -10.206 -9.273 1.00 86.56 287 ILE A O 1
ATOM 2002 N N . GLY A 1 288 ? 31.212 -9.286 -10.582 1.00 81.94 288 GLY A N 1
ATOM 2003 C CA . GLY A 1 288 ? 30.328 -10.454 -10.585 1.00 81.94 288 GLY A CA 1
ATOM 2004 C C . GLY A 1 288 ? 30.930 -11.677 -11.287 1.00 81.94 288 GLY A C 1
ATOM 2005 O O . GLY A 1 288 ? 30.592 -12.807 -10.944 1.00 81.94 288 GLY A O 1
ATOM 2006 N N . GLY A 1 289 ? 31.860 -11.478 -12.227 1.00 83.75 289 GLY A N 1
ATOM 2007 C CA . GLY A 1 289 ? 32.631 -12.566 -12.835 1.00 83.75 289 GLY A CA 1
ATOM 2008 C C . GLY A 1 289 ? 33.668 -13.182 -11.887 1.00 83.75 289 GLY A C 1
ATOM 2009 O O . GLY A 1 289 ? 33.964 -14.372 -11.997 1.00 83.75 289 GLY A O 1
ATOM 2010 N N . HIS A 1 290 ? 34.196 -12.396 -10.944 1.00 86.62 290 HIS A N 1
ATOM 2011 C CA . HIS A 1 290 ? 35.190 -12.841 -9.960 1.00 86.62 290 HIS A CA 1
ATOM 2012 C C . HIS A 1 290 ? 34.571 -13.380 -8.665 1.00 86.62 290 HIS A C 1
ATOM 2014 O O . HIS A 1 290 ? 35.155 -14.274 -8.046 1.00 86.62 290 HIS A O 1
ATOM 2020 N N . PHE A 1 291 ? 33.377 -12.901 -8.306 1.00 90.00 291 PHE A N 1
ATOM 2021 C CA . PHE A 1 291 ? 32.589 -13.362 -7.160 1.00 90.00 291 PHE A CA 1
ATOM 2022 C C . PHE A 1 291 ? 31.138 -13.688 -7.569 1.00 90.00 291 PHE A C 1
ATOM 2024 O O . PHE A 1 291 ? 30.215 -12.930 -7.260 1.00 90.00 291 PHE A O 1
ATOM 2031 N N . PRO A 1 292 ? 30.899 -14.803 -8.285 1.00 84.12 292 PRO A N 1
ATOM 2032 C CA . PRO A 1 292 ? 29.565 -15.136 -8.777 1.00 84.12 292 PRO A CA 1
ATOM 2033 C C . PRO A 1 292 ? 28.554 -15.344 -7.643 1.00 84.12 292 PRO A C 1
ATOM 2035 O O . PRO A 1 292 ? 28.757 -16.184 -6.769 1.00 84.12 292 PRO A O 1
ATOM 2038 N N . GLY A 1 293 ? 27.441 -14.607 -7.687 1.00 75.50 293 GLY A N 1
ATOM 2039 C CA . GLY A 1 293 ? 26.352 -14.711 -6.707 1.00 75.50 293 GLY A CA 1
ATOM 2040 C C . GLY A 1 293 ? 26.612 -14.015 -5.367 1.00 75.50 293 GLY A C 1
ATOM 2041 O O . GLY A 1 293 ? 25.747 -14.062 -4.494 1.00 75.50 293 GLY A O 1
ATOM 2042 N N . GLU A 1 294 ? 27.761 -13.359 -5.202 1.00 82.31 294 GLU A N 1
ATOM 2043 C CA . GLU A 1 294 ? 28.079 -12.587 -4.002 1.00 82.31 294 GLU A CA 1
ATOM 2044 C C . GLU A 1 294 ? 27.406 -11.206 -4.035 1.00 82.31 294 GLU A C 1
ATOM 2046 O O . GLU A 1 294 ? 27.333 -10.554 -5.078 1.00 82.31 294 GLU A O 1
ATOM 2051 N N . THR A 1 295 ? 26.908 -10.755 -2.882 1.00 75.88 295 THR A N 1
ATOM 2052 C CA . THR A 1 295 ? 26.182 -9.482 -2.734 1.00 75.88 295 THR A CA 1
ATOM 2053 C C . THR A 1 295 ? 26.662 -8.632 -1.557 1.00 75.88 295 THR A C 1
ATOM 2055 O O . THR A 1 295 ? 26.244 -7.477 -1.454 1.00 75.88 295 THR A O 1
ATOM 2058 N N . ASP A 1 296 ? 27.543 -9.148 -0.691 1.00 79.94 296 ASP A N 1
ATOM 2059 C CA . ASP A 1 296 ? 28.084 -8.406 0.449 1.00 79.94 296 ASP A CA 1
ATOM 2060 C C . ASP A 1 296 ? 28.922 -7.198 -0.025 1.00 79.94 296 ASP A C 1
ATOM 2062 O O . ASP A 1 296 ? 29.958 -7.373 -0.679 1.00 79.94 296 ASP A O 1
ATOM 2066 N N . PRO A 1 297 ? 28.538 -5.953 0.321 1.00 71.94 297 PRO A N 1
ATOM 2067 C CA . PRO A 1 297 ? 29.300 -4.759 -0.037 1.00 71.94 297 PRO A CA 1
ATOM 2068 C C . PRO A 1 297 ? 30.735 -4.735 0.510 1.00 71.94 297 PRO A C 1
ATOM 2070 O O . PRO A 1 297 ? 31.563 -4.001 -0.025 1.00 71.94 297 PRO A O 1
ATOM 2073 N N . LEU A 1 298 ? 31.044 -5.511 1.552 1.00 87.94 298 LEU A N 1
ATOM 2074 C CA . LEU A 1 298 ? 32.401 -5.668 2.086 1.00 87.94 298 LEU A CA 1
ATOM 2075 C C . LEU A 1 298 ? 33.266 -6.632 1.265 1.00 87.94 2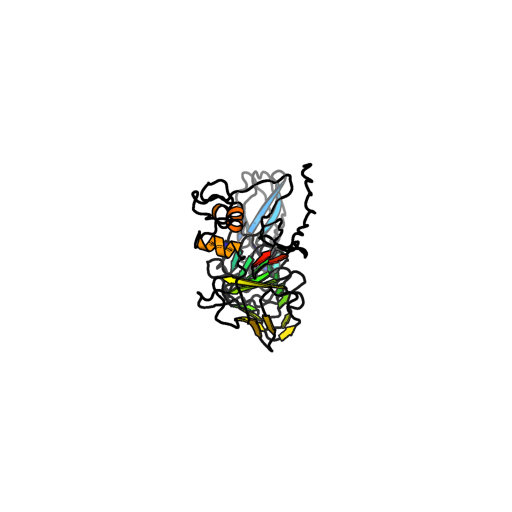98 LEU A C 1
ATOM 2077 O O . LEU A 1 298 ? 34.467 -6.700 1.506 1.00 87.94 298 LEU A O 1
ATOM 2081 N N . ILE A 1 299 ? 32.673 -7.347 0.306 1.00 86.75 299 ILE A N 1
ATOM 2082 C CA . ILE A 1 299 ? 33.368 -8.258 -0.609 1.00 86.75 299 ILE A CA 1
ATOM 2083 C C . ILE A 1 299 ? 33.341 -7.700 -2.034 1.00 86.75 299 ILE A C 1
ATOM 2085 O O . ILE A 1 299 ? 34.389 -7.553 -2.649 1.00 86.75 299 ILE A O 1
ATOM 2089 N N . VAL A 1 300 ? 32.167 -7.328 -2.558 1.00 88.19 300 VAL A N 1
ATOM 2090 C CA . VAL A 1 300 ? 32.005 -6.887 -3.962 1.00 88.19 300 VAL A CA 1
ATOM 2091 C C . VAL A 1 300 ? 31.916 -5.367 -4.135 1.00 88.19 300 VAL A C 1
ATOM 2093 O O . VAL A 1 300 ? 31.843 -4.855 -5.258 1.00 88.19 300 VAL A O 1
ATOM 2096 N N . GLY A 1 301 ? 31.927 -4.604 -3.039 1.00 80.00 301 GLY A N 1
ATOM 2097 C CA . GLY A 1 301 ? 31.858 -3.145 -3.089 1.00 80.00 301 GLY A CA 1
ATOM 2098 C C . GLY A 1 301 ? 33.129 -2.505 -3.673 1.00 80.00 301 GLY A C 1
ATOM 2099 O O . GLY A 1 301 ? 34.218 -3.040 -3.482 1.00 80.00 301 GLY A O 1
ATOM 2100 N N . PRO A 1 302 ? 33.045 -1.330 -4.329 1.00 79.56 302 PRO A N 1
ATOM 2101 C CA . PRO A 1 302 ? 34.207 -0.647 -4.925 1.00 79.56 302 PRO A CA 1
ATOM 2102 C C . PRO A 1 302 ? 35.366 -0.345 -3.955 1.00 79.56 302 PRO A C 1
ATOM 2104 O O . PRO A 1 302 ? 36.518 -0.225 -4.373 1.00 79.56 302 PRO A O 1
ATOM 2107 N N . GLY A 1 303 ? 35.059 -0.194 -2.663 1.00 81.25 303 GLY A N 1
ATOM 2108 C CA . GLY A 1 303 ? 36.035 0.057 -1.597 1.00 81.25 303 GLY A CA 1
ATOM 2109 C C . GLY A 1 303 ? 36.474 -1.186 -0.818 1.00 81.25 303 GLY A C 1
ATOM 2110 O O . GLY A 1 303 ? 37.241 -1.036 0.127 1.00 81.25 303 GLY A O 1
ATOM 2111 N N . ALA A 1 304 ? 35.968 -2.372 -1.162 1.00 89.00 304 ALA A N 1
ATOM 2112 C CA . ALA A 1 304 ? 36.372 -3.625 -0.534 1.00 89.00 304 ALA A CA 1
ATOM 2113 C C . ALA A 1 304 ? 37.731 -4.099 -1.067 1.00 89.00 304 ALA A C 1
ATOM 2115 O O . ALA A 1 304 ? 38.100 -3.761 -2.188 1.00 89.00 304 ALA A O 1
ATOM 2116 N N . ASP A 1 305 ? 38.436 -4.874 -0.250 1.00 90.81 305 ASP A N 1
ATOM 2117 C CA . ASP A 1 305 ? 39.724 -5.523 -0.539 1.00 90.81 305 ASP A CA 1
ATOM 2118 C C . ASP A 1 305 ? 39.623 -6.973 -0.025 1.00 90.81 305 ASP A C 1
ATOM 2120 O O . ASP A 1 305 ? 40.082 -7.280 1.076 1.00 90.81 305 ASP A O 1
ATOM 2124 N N . PRO A 1 306 ? 38.866 -7.845 -0.713 1.00 92.69 306 PRO A N 1
ATOM 2125 C CA . PRO A 1 306 ? 38.527 -9.170 -0.195 1.00 92.69 306 PRO A CA 1
ATOM 2126 C C . PRO A 1 306 ? 39.703 -10.158 -0.207 1.00 92.69 306 PRO A C 1
ATOM 2128 O O . PRO A 1 306 ? 39.660 -11.158 0.514 1.00 92.69 306 PRO A O 1
ATOM 2131 N N . ASP A 1 307 ? 40.753 -9.904 -0.990 1.00 88.94 307 ASP A N 1
ATOM 2132 C CA . ASP A 1 307 ? 41.978 -10.709 -0.994 1.00 88.94 307 ASP A CA 1
ATOM 2133 C C . ASP A 1 307 ? 43.095 -10.146 -0.091 1.00 88.94 307 ASP A C 1
ATOM 2135 O O . ASP A 1 307 ? 44.136 -10.793 0.085 1.00 88.94 307 ASP A O 1
ATOM 2139 N N . HIS A 1 308 ? 42.825 -9.016 0.571 1.00 88.69 308 HIS A N 1
ATOM 2140 C CA . HIS A 1 308 ? 43.676 -8.337 1.547 1.00 88.69 308 HIS A CA 1
ATOM 2141 C C . HIS A 1 308 ? 45.058 -7.969 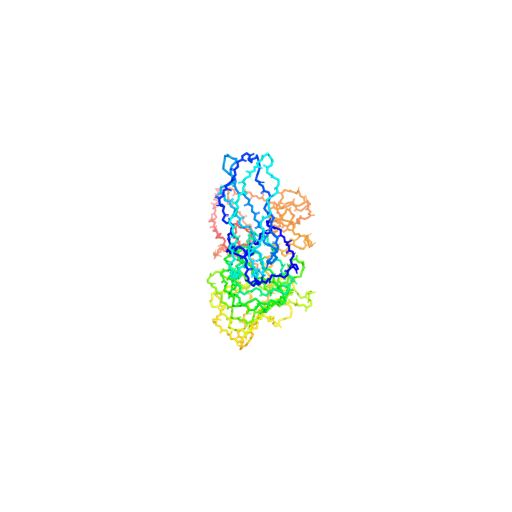0.998 1.00 88.69 308 HIS A C 1
ATOM 2143 O O . HIS A 1 308 ? 46.070 -8.019 1.715 1.00 88.69 308 HIS A O 1
ATOM 2149 N N . ASP A 1 309 ? 45.123 -7.609 -0.280 1.00 85.06 309 ASP A N 1
ATOM 2150 C CA . ASP A 1 309 ? 46.361 -7.210 -0.930 1.00 85.06 309 ASP A CA 1
ATOM 2151 C C . ASP A 1 309 ? 46.662 -5.705 -0.782 1.00 85.06 309 ASP A C 1
ATOM 2153 O O . ASP A 1 309 ? 47.784 -5.262 -1.071 1.00 85.06 309 ASP A O 1
ATOM 2157 N N . GLY A 1 310 ? 45.728 -4.943 -0.212 1.00 85.12 310 GLY A N 1
ATOM 2158 C CA . GLY A 1 310 ? 45.813 -3.503 0.002 1.00 85.12 310 GLY A CA 1
ATOM 2159 C C . GLY A 1 310 ? 45.283 -2.668 -1.164 1.00 85.12 310 GLY A C 1
ATOM 2160 O O . GLY A 1 310 ? 45.385 -1.439 -1.095 1.00 85.12 310 GLY A O 1
ATOM 2161 N N . SER A 1 311 ? 44.750 -3.298 -2.211 1.00 83.06 311 SER A N 1
ATOM 2162 C CA . SER A 1 311 ? 44.094 -2.654 -3.348 1.00 83.06 311 SER A CA 1
ATOM 2163 C C . SER A 1 311 ? 42.587 -2.815 -3.221 1.00 83.06 311 SER A C 1
ATOM 2165 O O . SER A 1 311 ? 42.096 -3.886 -2.893 1.00 83.06 311 SER A O 1
ATOM 2167 N N . THR A 1 312 ? 41.824 -1.754 -3.478 1.00 88.12 312 THR A N 1
ATOM 2168 C CA . THR A 1 312 ? 40.365 -1.901 -3.507 1.00 88.12 312 THR A CA 1
ATOM 2169 C C . THR A 1 312 ? 39.911 -2.469 -4.846 1.00 88.12 312 THR A C 1
ATOM 2171 O O . THR A 1 312 ? 40.499 -2.140 -5.879 1.00 88.12 312 THR A O 1
ATOM 2174 N N . ASN A 1 313 ? 38.784 -3.181 -4.866 1.00 85.12 313 ASN A N 1
ATOM 2175 C CA . ASN A 1 313 ? 38.161 -3.703 -6.085 1.00 85.12 313 ASN A CA 1
ATOM 2176 C C . ASN A 1 313 ? 38.086 -2.662 -7.221 1.00 85.12 313 ASN A C 1
ATOM 2178 O O . ASN A 1 313 ? 38.240 -2.990 -8.394 1.00 85.12 313 ASN A O 1
ATOM 2182 N N . LEU A 1 314 ? 37.839 -1.384 -6.903 1.00 79.88 314 LEU A N 1
ATOM 2183 C CA . LEU A 1 314 ? 37.799 -0.313 -7.905 1.00 79.88 314 LEU A CA 1
ATOM 2184 C C . LEU A 1 314 ? 39.172 -0.001 -8.521 1.00 79.88 314 LEU A C 1
ATOM 2186 O O . LEU A 1 314 ? 39.261 0.265 -9.720 1.00 79.88 314 LEU A O 1
ATOM 2190 N N . GLN A 1 315 ? 40.240 -0.022 -7.720 1.00 75.88 315 GLN A N 1
ATOM 2191 C CA . GLN A 1 315 ? 41.609 0.157 -8.212 1.00 75.88 315 GLN A CA 1
ATOM 2192 C C . GLN A 1 315 ? 42.008 -1.007 -9.113 1.00 75.88 315 GLN A C 1
ATOM 2194 O O . GLN A 1 315 ? 42.646 -0.810 -10.146 1.00 75.88 315 GLN A O 1
ATOM 2199 N N . GLU A 1 316 ? 41.588 -2.205 -8.739 1.00 83.25 316 GLU A N 1
ATOM 2200 C CA . GLU A 1 316 ? 41.858 -3.424 -9.478 1.00 83.25 316 GLU A CA 1
ATOM 2201 C C . GLU A 1 316 ? 41.100 -3.497 -10.799 1.00 83.25 316 GLU A C 1
ATOM 2203 O O . GLU A 1 316 ? 41.694 -3.793 -11.837 1.00 83.25 316 GLU A O 1
ATOM 2208 N N . PHE A 1 317 ? 39.823 -3.110 -10.794 1.00 78.69 317 PHE A N 1
ATOM 2209 C CA . PHE A 1 317 ? 39.021 -2.946 -12.001 1.00 78.69 317 PHE A CA 1
ATOM 2210 C C . PHE A 1 317 ? 39.678 -1.970 -12.984 1.00 78.69 317 PHE A C 1
ATOM 2212 O O . PHE A 1 317 ? 39.825 -2.268 -14.169 1.00 78.69 317 PHE A O 1
ATOM 2219 N N . ALA A 1 318 ? 40.119 -0.811 -12.487 1.00 68.81 318 ALA A N 1
ATOM 2220 C CA . ALA A 1 318 ? 40.711 0.233 -13.319 1.00 68.81 318 ALA A CA 1
ATOM 2221 C C . ALA A 1 318 ? 42.085 -0.143 -13.895 1.00 68.81 318 ALA A C 1
ATOM 2223 O O . ALA A 1 318 ? 42.495 0.404 -14.919 1.00 68.81 318 ALA A O 1
ATOM 2224 N N . LEU A 1 319 ? 42.810 -1.049 -13.236 1.00 75.88 319 LEU A N 1
ATOM 2225 C CA . LEU A 1 319 ? 44.188 -1.408 -13.580 1.00 75.88 319 LEU A CA 1
ATOM 2226 C C . LEU A 1 319 ? 44.319 -2.839 -14.124 1.00 75.88 319 LEU A C 1
ATOM 2228 O O . LEU A 1 319 ? 45.423 -3.255 -14.478 1.00 75.88 319 LEU A O 1
ATOM 2232 N N . GLY A 1 320 ? 43.197 -3.555 -14.250 1.00 77.19 320 GLY A N 1
ATOM 2233 C CA . GLY A 1 320 ? 43.109 -4.878 -14.861 1.00 77.19 320 GLY A CA 1
ATOM 2234 C C . GLY A 1 320 ? 43.725 -5.999 -14.022 1.00 77.19 320 GLY A C 1
ATOM 2235 O O . GLY A 1 320 ? 44.271 -6.941 -14.601 1.00 77.19 320 GLY A O 1
ATOM 2236 N N . SER A 1 321 ? 43.683 -5.893 -12.690 1.00 82.88 321 SER A N 1
ATOM 2237 C CA . SER A 1 321 ? 44.090 -6.973 -11.779 1.00 82.88 321 SER A CA 1
ATOM 2238 C C . SER A 1 321 ? 42.914 -7.867 -11.360 1.00 82.88 321 SER A C 1
ATOM 2240 O O . SER A 1 321 ? 41.856 -7.834 -11.988 1.00 82.88 321 SER A O 1
ATOM 2242 N N . LEU A 1 322 ? 43.132 -8.756 -10.383 1.00 89.50 322 LEU A N 1
ATOM 2243 C CA . LEU A 1 322 ? 42.188 -9.795 -9.980 1.00 89.50 322 LEU A CA 1
ATOM 2244 C C . LEU A 1 322 ? 41.774 -9.585 -8.520 1.00 89.50 322 LEU A C 1
ATOM 2246 O O . LEU A 1 322 ? 42.595 -9.864 -7.655 1.00 89.50 322 LEU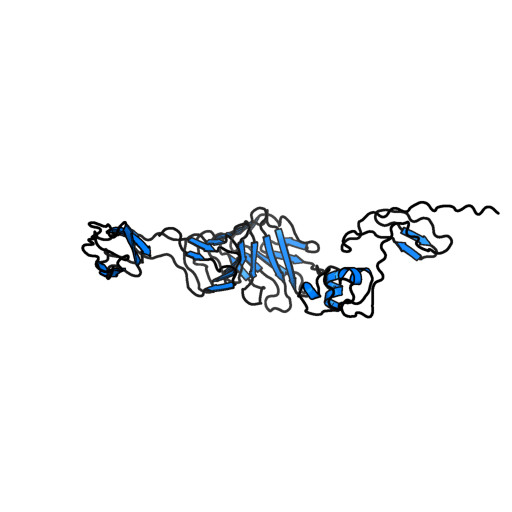 A O 1
ATOM 2250 N N . PRO A 1 323 ? 40.497 -9.279 -8.240 1.00 89.88 323 PRO A N 1
ATOM 2251 C CA . PRO A 1 323 ? 40.051 -8.906 -6.901 1.00 89.88 323 PRO A CA 1
ATOM 2252 C C . PRO A 1 323 ? 39.964 -10.075 -5.929 1.00 89.88 323 PRO A C 1
ATOM 2254 O O . PRO A 1 323 ? 39.617 -9.928 -4.770 1.00 89.88 323 PRO A O 1
ATOM 2257 N N . ASN A 1 324 ? 40.240 -11.282 -6.408 1.00 90.25 324 ASN A N 1
ATOM 2258 C CA . ASN A 1 324 ? 40.273 -12.503 -5.624 1.00 90.25 324 ASN A CA 1
ATOM 2259 C C . ASN A 1 324 ? 41.680 -13.124 -5.603 1.00 90.25 324 ASN A C 1
ATOM 2261 O O . ASN A 1 324 ? 41.816 -14.329 -5.365 1.00 90.25 324 ASN A O 1
ATOM 2265 N N . SER A 1 325 ? 42.729 -12.348 -5.908 1.00 88.44 325 SER A N 1
ATOM 2266 C CA . SER A 1 325 ? 44.098 -12.846 -5.996 1.00 88.44 325 SER A CA 1
ATOM 2267 C C . SER A 1 325 ? 45.168 -11.806 -5.647 1.00 88.44 325 SER A C 1
ATOM 2269 O O . SER A 1 325 ? 45.706 -11.114 -6.515 1.00 88.44 325 SER A O 1
ATOM 2271 N N . ALA A 1 326 ? 45.684 -11.916 -4.419 1.00 82.38 326 ALA A N 1
ATOM 2272 C CA . ALA A 1 326 ? 46.767 -11.081 -3.888 1.00 82.38 326 ALA A CA 1
ATOM 2273 C C . ALA A 1 326 ? 48.123 -11.181 -4.631 1.00 82.38 326 ALA A C 1
ATOM 2275 O O . ALA A 1 326 ? 49.122 -10.576 -4.234 1.00 82.38 326 ALA A O 1
ATOM 2276 N N . SER A 1 327 ? 48.205 -11.996 -5.689 1.00 75.25 327 SER A N 1
ATOM 2277 C CA . SER A 1 327 ? 49.389 -12.121 -6.550 1.00 75.25 327 SER A CA 1
ATOM 2278 C C . SER A 1 327 ? 49.425 -11.080 -7.676 1.00 75.25 327 SER A C 1
ATOM 2280 O O . SER A 1 327 ? 50.475 -10.903 -8.298 1.00 75.25 327 SER A O 1
ATOM 2282 N N . ALA A 1 328 ? 48.314 -10.389 -7.946 1.00 63.69 328 ALA A N 1
ATOM 2283 C CA . ALA A 1 328 ? 48.173 -9.444 -9.047 1.00 63.69 328 ALA A CA 1
ATOM 2284 C C . ALA A 1 328 ? 48.019 -8.007 -8.528 1.00 63.69 328 ALA A C 1
ATOM 2286 O O . ALA A 1 328 ? 46.959 -7.417 -8.623 1.00 63.69 328 ALA A O 1
ATOM 2287 N N . ARG A 1 329 ? 49.096 -7.404 -8.015 1.00 65.00 329 ARG A N 1
ATOM 2288 C CA . ARG A 1 329 ? 49.011 -6.056 -7.431 1.00 65.00 329 ARG A CA 1
ATOM 2289 C C . ARG A 1 329 ? 49.030 -4.930 -8.470 1.00 65.00 329 ARG A C 1
ATOM 2291 O O . ARG A 1 329 ? 50.049 -4.783 -9.166 1.00 65.00 329 ARG A O 1
ATOM 2298 N N . PRO A 1 330 ? 48.009 -4.059 -8.523 1.00 64.38 330 PRO A N 1
ATOM 2299 C CA . PRO A 1 330 ? 48.103 -2.820 -9.272 1.00 64.38 330 PRO A CA 1
ATOM 2300 C C . PRO A 1 330 ? 49.187 -1.899 -8.694 1.00 64.38 330 PRO A C 1
ATOM 2302 O O . PRO A 1 330 ? 49.332 -1.729 -7.484 1.00 64.38 330 PRO A O 1
ATOM 2305 N N . ARG A 1 331 ? 49.974 -1.257 -9.565 1.00 62.34 331 ARG A N 1
ATOM 2306 C CA . ARG A 1 331 ? 50.977 -0.266 -9.142 1.00 62.34 331 ARG A CA 1
ATOM 2307 C C . ARG A 1 331 ? 50.413 1.146 -9.226 1.00 62.34 331 ARG A C 1
ATOM 2309 O O . ARG A 1 331 ? 50.511 1.795 -10.268 1.00 62.34 331 ARG A O 1
ATOM 2316 N N . VAL A 1 332 ? 49.891 1.644 -8.112 1.00 59.78 332 VAL A N 1
ATOM 2317 C CA . VAL A 1 332 ? 49.430 3.032 -7.988 1.00 59.78 332 VAL A CA 1
ATOM 2318 C C . VAL A 1 332 ? 50.616 3.951 -7.687 1.00 59.78 332 VAL A C 1
ATOM 2320 O O . VAL A 1 332 ? 51.377 3.715 -6.751 1.00 59.78 332 VAL A O 1
ATOM 2323 N N . HIS A 1 333 ? 50.779 5.009 -8.481 1.00 63.59 333 HIS A N 1
ATOM 2324 C CA . HIS A 1 333 ? 51.785 6.044 -8.248 1.00 63.59 333 HIS A CA 1
ATOM 2325 C C . HIS A 1 333 ? 51.091 7.392 -8.073 1.00 63.59 333 HIS A C 1
ATOM 2327 O O . HIS A 1 333 ? 50.381 7.845 -8.969 1.00 63.59 333 HIS A O 1
ATOM 2333 N N . VAL A 1 334 ? 51.330 8.049 -6.938 1.00 61.56 334 VAL A N 1
ATOM 2334 C CA . VAL A 1 334 ? 50.994 9.466 -6.762 1.00 61.56 334 VAL A CA 1
ATOM 2335 C C . VAL A 1 334 ? 52.070 10.273 -7.480 1.00 61.56 334 VAL A C 1
ATOM 2337 O O . VAL A 1 334 ? 53.260 10.105 -7.207 1.00 61.56 334 VAL A O 1
ATOM 2340 N N . ILE A 1 335 ? 51.670 11.091 -8.452 1.00 61.56 335 ILE A N 1
ATOM 2341 C CA . ILE A 1 335 ? 52.606 11.875 -9.257 1.00 61.56 335 ILE A CA 1
ATOM 2342 C C . ILE A 1 335 ? 52.424 13.358 -8.931 1.00 61.56 335 ILE A C 1
ATOM 2344 O O . ILE A 1 335 ? 51.479 13.990 -9.388 1.00 61.56 335 ILE A O 1
ATOM 2348 N N . ASP A 1 336 ? 53.393 13.935 -8.220 1.00 53.22 336 ASP A N 1
ATOM 2349 C CA . ASP A 1 336 ? 53.444 15.375 -7.900 1.00 53.22 336 ASP A CA 1
ATOM 2350 C C . ASP A 1 336 ? 54.116 16.200 -9.026 1.00 53.22 336 ASP A C 1
ATOM 2352 O O . ASP A 1 336 ? 54.605 17.313 -8.820 1.00 53.22 336 ASP A O 1
ATOM 2356 N N . LYS A 1 337 ? 54.252 15.609 -10.221 1.00 65.31 337 LYS A N 1
ATOM 2357 C CA . LYS A 1 337 ? 55.047 16.084 -11.369 1.00 65.31 337 LYS A CA 1
ATOM 2358 C C . LYS A 1 337 ? 54.382 15.707 -12.703 1.00 65.31 337 LYS A C 1
ATOM 2360 O O . LYS A 1 337 ? 53.340 15.067 -12.746 1.00 65.31 337 LYS A O 1
ATOM 2365 N N . VAL A 1 338 ? 55.005 16.095 -13.816 1.00 64.38 338 VAL A N 1
ATOM 2366 C CA . VAL A 1 338 ? 54.551 15.770 -15.179 1.00 64.38 338 VAL A CA 1
ATOM 2367 C C . VAL A 1 338 ? 54.691 14.267 -15.459 1.00 64.38 338 VAL A C 1
ATOM 2369 O O . VAL A 1 338 ? 55.788 13.715 -15.355 1.00 64.38 338 VAL A O 1
ATOM 2372 N N . MET A 1 339 ? 53.599 13.612 -15.864 1.00 69.12 339 MET A N 1
ATOM 2373 C CA . MET A 1 339 ? 53.624 12.252 -16.411 1.00 69.12 339 MET A CA 1
ATOM 2374 C C . MET A 1 339 ? 54.126 12.297 -17.861 1.00 69.12 339 MET A C 1
ATOM 2376 O O . MET A 1 339 ? 53.585 13.026 -18.688 1.00 69.12 339 MET A O 1
ATOM 2380 N N . THR A 1 340 ? 55.167 11.523 -18.178 1.00 68.88 340 THR A N 1
ATOM 2381 C CA . THR A 1 340 ? 55.654 11.375 -19.559 1.00 68.88 340 THR A CA 1
ATOM 2382 C C . THR A 1 340 ? 55.159 10.055 -20.128 1.00 68.88 340 THR A C 1
ATOM 2384 O O . THR A 1 340 ? 55.513 8.993 -19.620 1.00 68.88 340 THR A O 1
ATOM 2387 N N . ILE A 1 341 ? 54.372 10.120 -21.200 1.00 70.69 341 ILE A N 1
ATOM 2388 C CA . ILE A 1 341 ? 53.909 8.942 -21.935 1.00 70.69 341 ILE A CA 1
ATOM 2389 C C . ILE A 1 341 ? 54.842 8.744 -23.128 1.00 70.69 341 ILE A C 1
ATOM 2391 O O . ILE A 1 341 ? 54.928 9.595 -24.014 1.00 70.69 341 ILE A O 1
ATOM 2395 N N . ALA A 1 342 ? 55.573 7.631 -23.142 1.00 73.19 342 ALA A N 1
ATOM 2396 C CA . ALA A 1 342 ? 56.418 7.286 -24.275 1.00 73.19 342 ALA A CA 1
ATOM 2397 C C . ALA A 1 342 ? 55.547 6.831 -25.454 1.00 73.19 342 ALA A C 1
ATOM 2399 O O . ALA A 1 342 ? 54.783 5.874 -25.346 1.00 73.19 342 ALA A O 1
ATOM 2400 N N . VAL A 1 343 ? 55.697 7.503 -26.592 1.00 74.75 343 VAL A N 1
ATOM 2401 C CA . VAL A 1 343 ? 55.036 7.156 -27.855 1.00 74.75 343 VAL A CA 1
ATOM 2402 C C . VAL A 1 343 ? 56.079 6.834 -28.919 1.00 74.75 343 VAL A C 1
ATOM 2404 O O . VAL A 1 343 ? 57.268 7.130 -28.761 1.00 74.75 343 VAL A O 1
ATOM 2407 N N . ARG A 1 344 ? 55.652 6.209 -30.020 1.00 75.12 344 ARG A N 1
ATOM 2408 C CA . ARG A 1 344 ? 56.552 5.926 -31.147 1.00 75.12 344 ARG A CA 1
ATOM 2409 C C . ARG A 1 344 ? 57.143 7.231 -31.694 1.00 75.12 344 ARG A C 1
ATOM 2411 O O . ARG A 1 344 ? 56.488 8.276 -31.708 1.00 75.12 344 ARG A O 1
ATOM 2418 N N . GLN A 1 345 ? 58.388 7.174 -32.160 1.00 78.81 345 GLN A N 1
ATOM 2419 C CA . GLN A 1 345 ? 59.058 8.334 -32.746 1.00 78.81 345 GLN A CA 1
ATOM 2420 C C . GLN A 1 345 ? 58.248 8.875 -33.937 1.00 78.81 345 GLN A C 1
ATOM 2422 O O . GLN A 1 345 ? 57.816 8.105 -34.792 1.00 78.81 345 GLN A O 1
ATOM 2427 N N . GLY A 1 346 ? 58.038 10.194 -33.983 1.00 77.44 346 GLY A N 1
ATOM 2428 C CA . GLY A 1 346 ? 57.238 10.845 -35.028 1.00 77.44 346 GLY A CA 1
ATOM 2429 C C . GLY A 1 346 ? 55.724 10.849 -34.781 1.00 77.44 346 GLY A C 1
ATOM 2430 O O . GLY A 1 346 ? 54.976 11.215 -35.682 1.00 77.44 346 GLY A O 1
ATOM 2431 N N . THR A 1 347 ? 55.254 10.456 -33.592 1.00 79.56 347 THR A N 1
ATOM 2432 C CA . THR A 1 347 ? 53.855 10.682 -33.181 1.00 79.56 347 THR A CA 1
ATOM 2433 C C . THR A 1 347 ? 53.583 12.183 -33.057 1.00 79.56 347 THR A C 1
ATOM 2435 O O . THR A 1 347 ? 54.418 12.915 -32.521 1.00 79.56 347 THR A O 1
ATOM 2438 N N . SER A 1 348 ? 52.432 12.641 -33.559 1.00 81.00 348 SER A N 1
ATOM 2439 C CA . SER A 1 348 ? 51.972 14.024 -33.393 1.00 81.00 348 SER A CA 1
ATOM 2440 C C . SER A 1 348 ? 51.722 14.365 -31.919 1.00 81.00 348 SER A C 1
ATOM 2442 O O . SER A 1 348 ? 51.674 13.480 -31.062 1.00 81.00 348 SER A O 1
ATOM 2444 N N . ALA A 1 349 ? 51.540 15.651 -31.611 1.00 82.38 349 ALA A N 1
ATOM 2445 C CA . ALA A 1 349 ? 51.048 16.046 -30.295 1.00 82.38 349 ALA A CA 1
ATOM 2446 C C . ALA A 1 349 ? 49.662 15.428 -30.032 1.00 82.38 349 ALA A C 1
ATOM 2448 O O . ALA A 1 349 ? 48.905 15.168 -30.971 1.00 82.38 349 ALA A O 1
ATOM 2449 N N . PHE A 1 350 ? 49.359 15.177 -28.757 1.00 85.38 350 PHE A N 1
ATOM 2450 C CA . PHE A 1 350 ? 48.019 14.783 -28.335 1.00 85.38 350 PHE A CA 1
ATOM 2451 C C . PHE A 1 350 ? 47.075 15.981 -28.445 1.00 85.38 350 PHE A C 1
ATOM 2453 O O . PHE A 1 350 ? 47.387 17.053 -27.929 1.00 85.38 350 PHE A O 1
ATOM 2460 N N . GLU A 1 351 ? 45.925 15.791 -29.087 1.00 82.81 351 GLU A N 1
ATOM 2461 C CA . GLU A 1 351 ? 44.922 16.837 -29.307 1.00 82.81 351 GLU A CA 1
ATOM 2462 C C . GLU A 1 351 ? 43.511 16.336 -28.966 1.00 82.81 351 GLU A C 1
ATOM 2464 O O . GLU A 1 351 ? 43.218 15.146 -29.077 1.00 82.81 351 GLU A O 1
ATOM 2469 N N . GLY A 1 352 ? 42.625 17.248 -28.559 1.00 81.75 352 GLY A N 1
ATOM 2470 C CA . GLY A 1 352 ? 41.248 16.937 -28.157 1.00 81.75 352 GLY A CA 1
ATOM 2471 C C . GLY A 1 352 ? 40.995 17.085 -26.653 1.00 81.75 352 GLY A C 1
ATOM 2472 O O . GLY A 1 352 ? 41.922 17.162 -25.854 1.00 81.75 352 GLY A O 1
ATOM 2473 N N . SER A 1 353 ? 39.718 17.182 -26.281 1.00 77.62 353 SER A N 1
ATOM 2474 C CA . SER A 1 353 ? 39.221 17.293 -24.902 1.00 77.62 353 SER A CA 1
ATOM 2475 C C . SER A 1 353 ? 37.828 16.645 -24.826 1.00 77.62 353 SER A C 1
ATOM 2477 O O . SER A 1 353 ? 37.086 16.753 -25.806 1.00 77.62 353 SER A O 1
ATOM 2479 N N . PRO A 1 354 ? 37.444 15.972 -23.723 1.00 77.00 354 PRO A N 1
ATOM 2480 C CA . PRO A 1 354 ? 38.205 15.775 -22.482 1.00 77.00 354 PRO A CA 1
ATOM 2481 C C . PRO A 1 354 ? 39.326 14.734 -22.594 1.00 77.00 354 PRO A C 1
ATOM 2483 O O . PRO A 1 354 ? 40.189 14.708 -21.717 1.00 77.00 354 PRO A O 1
ATOM 2486 N N . SER A 1 355 ? 39.332 13.949 -23.678 1.00 85.50 355 SER A N 1
ATOM 2487 C CA . SER A 1 355 ? 40.262 12.843 -23.909 1.00 85.50 355 SER A CA 1
ATOM 2488 C C . SER A 1 355 ? 41.185 13.116 -25.107 1.00 85.50 355 SER A C 1
ATOM 2490 O O . SER A 1 355 ? 40.765 12.946 -26.256 1.00 85.50 355 SER A O 1
ATOM 2492 N N . PRO A 1 356 ? 42.419 13.605 -24.885 1.00 87.69 356 PRO A N 1
ATOM 2493 C CA . PRO A 1 356 ? 43.371 13.866 -25.956 1.00 87.69 356 PRO A CA 1
ATOM 2494 C C . PRO A 1 356 ? 43.809 12.585 -26.672 1.00 87.69 356 PRO A C 1
ATOM 2496 O O . PRO A 1 356 ? 44.114 11.571 -26.041 1.00 87.69 356 PRO A O 1
ATOM 2499 N N . THR A 1 357 ? 43.943 12.659 -27.995 1.00 86.62 357 THR A N 1
ATOM 2500 C CA . THR A 1 357 ? 44.360 11.538 -28.845 1.00 86.62 357 THR A CA 1
ATOM 2501 C C . THR A 1 357 ? 45.562 11.890 -29.715 1.00 86.62 357 THR A C 1
ATOM 2503 O O . THR A 1 357 ? 45.759 13.042 -30.094 1.00 86.62 357 THR A O 1
ATOM 2506 N N . ALA A 1 358 ? 46.374 10.889 -30.053 1.00 85.31 358 ALA A N 1
ATOM 2507 C CA . ALA A 1 358 ? 47.436 11.002 -31.050 1.00 85.31 358 ALA A CA 1
ATOM 2508 C C . ALA A 1 358 ? 47.517 9.710 -31.863 1.00 85.31 358 ALA A C 1
ATOM 2510 O O . ALA A 1 358 ? 47.356 8.622 -31.317 1.00 85.31 358 ALA A O 1
ATOM 2511 N N . THR A 1 359 ? 47.784 9.799 -33.166 1.00 80.50 359 THR A N 1
ATOM 2512 C CA . THR A 1 359 ? 47.848 8.612 -34.034 1.00 80.50 359 THR A CA 1
ATOM 2513 C C . THR A 1 359 ? 49.157 8.576 -34.807 1.00 80.50 359 THR A C 1
ATOM 2515 O O . THR A 1 359 ? 49.581 9.575 -35.381 1.00 80.50 359 THR A O 1
ATOM 2518 N N . THR A 1 360 ? 49.797 7.408 -34.862 1.00 80.31 360 THR A N 1
ATOM 2519 C CA . THR A 1 360 ? 50.930 7.165 -35.762 1.00 80.31 360 THR A CA 1
ATOM 2520 C C . THR A 1 360 ? 50.933 5.730 -36.263 1.00 80.31 360 THR A C 1
ATOM 2522 O O . THR A 1 360 ? 50.678 4.794 -35.506 1.00 80.31 360 THR A O 1
ATOM 2525 N N . SER A 1 361 ? 51.258 5.535 -37.543 1.00 74.69 361 SER A N 1
ATOM 2526 C CA . SER A 1 361 ? 51.424 4.202 -38.147 1.00 74.69 361 SER A CA 1
ATOM 2527 C C . SER A 1 361 ? 50.253 3.239 -37.863 1.00 74.69 361 SER A C 1
ATOM 2529 O O . SER A 1 361 ? 50.475 2.075 -37.531 1.00 74.69 361 SER A O 1
ATOM 2531 N N . GLY A 1 362 ? 49.014 3.741 -37.932 1.00 69.94 362 GLY A N 1
ATOM 2532 C CA . GLY A 1 362 ? 47.792 2.959 -37.693 1.00 69.94 362 GLY A CA 1
ATOM 2533 C C . GLY A 1 362 ? 47.491 2.630 -36.225 1.00 69.94 362 GLY A C 1
ATOM 2534 O O . GLY A 1 362 ? 46.555 1.884 -35.965 1.00 69.94 362 GLY A O 1
ATOM 2535 N N . VAL A 1 363 ? 48.260 3.169 -35.272 1.00 61.03 363 VAL A N 1
ATOM 2536 C CA . VAL A 1 363 ? 48.014 3.029 -33.830 1.00 61.03 363 VAL A CA 1
ATOM 2537 C C . VAL A 1 363 ? 47.548 4.365 -33.267 1.00 61.03 363 VAL A C 1
ATOM 2539 O O . VAL A 1 363 ? 48.261 5.364 -33.391 1.00 61.03 363 VAL A O 1
ATOM 2542 N N . THR A 1 364 ? 46.375 4.366 -32.635 1.00 80.25 364 THR A N 1
ATOM 2543 C CA . THR A 1 364 ? 45.805 5.523 -31.937 1.00 80.25 364 THR A CA 1
ATOM 2544 C C . THR A 1 364 ? 46.008 5.375 -30.433 1.00 80.25 364 THR A C 1
ATOM 2546 O O . THR A 1 364 ? 45.633 4.367 -29.840 1.00 80.25 364 THR A O 1
ATOM 2549 N N . TYR A 1 365 ? 46.609 6.391 -29.827 1.00 80.94 365 TYR A N 1
ATOM 2550 C CA . TYR A 1 365 ? 46.757 6.558 -28.388 1.00 80.94 365 TYR A CA 1
ATOM 2551 C C . TYR A 1 365 ? 45.652 7.495 -27.894 1.00 80.94 365 TYR A C 1
ATOM 2553 O O . TYR A 1 365 ? 45.488 8.573 -28.465 1.00 80.94 365 TYR A O 1
ATOM 2561 N N . ASN A 1 366 ? 44.924 7.103 -26.847 1.00 85.62 366 ASN A N 1
ATOM 2562 C CA . ASN A 1 366 ? 43.888 7.907 -26.192 1.00 85.62 366 ASN A CA 1
ATOM 2563 C C . ASN A 1 366 ? 44.255 8.099 -24.713 1.00 85.62 366 ASN A C 1
ATOM 2565 O O . ASN A 1 366 ? 44.733 7.153 -24.083 1.00 85.62 366 ASN A O 1
ATOM 2569 N N . ILE A 1 367 ? 44.062 9.303 -24.176 1.00 85.25 367 ILE A N 1
ATOM 2570 C CA . ILE A 1 367 ? 44.289 9.615 -22.761 1.00 85.25 367 ILE A CA 1
ATOM 2571 C C . ILE A 1 367 ? 42.966 10.068 -22.167 1.00 85.25 367 ILE A C 1
ATOM 2573 O O . ILE A 1 367 ? 42.396 11.047 -22.628 1.00 85.25 367 ILE A O 1
ATOM 2577 N N . GLU A 1 368 ? 42.503 9.391 -21.124 1.00 82.88 368 GLU A N 1
ATOM 2578 C CA . GLU A 1 368 ? 41.193 9.637 -20.529 1.00 82.88 368 GLU A CA 1
ATOM 2579 C C . GLU A 1 368 ? 41.332 9.962 -19.042 1.00 82.88 368 GLU A C 1
ATOM 2581 O O . GLU A 1 368 ? 42.147 9.362 -18.339 1.00 82.88 368 GLU A O 1
ATOM 2586 N N . GLY A 1 369 ? 40.557 10.936 -18.562 1.00 80.69 369 GLY A N 1
ATOM 2587 C CA . GLY A 1 369 ? 40.565 11.361 -17.166 1.00 80.69 369 GLY A CA 1
ATOM 2588 C C . GLY A 1 369 ? 39.272 10.983 -16.454 1.00 80.69 369 GLY A C 1
ATOM 2589 O O . GLY A 1 369 ? 38.179 11.161 -16.992 1.00 80.69 369 GLY A O 1
ATOM 2590 N N . SER A 1 370 ? 39.377 10.540 -15.204 1.00 75.50 370 SER A N 1
ATOM 2591 C CA . SER A 1 370 ? 38.224 10.315 -14.332 1.00 75.50 370 SER A CA 1
ATOM 2592 C C . SER A 1 370 ? 38.543 10.693 -12.887 1.00 75.50 370 SER A C 1
ATOM 2594 O O . SER A 1 370 ? 39.687 10.574 -12.449 1.00 75.50 370 SER A O 1
ATOM 2596 N N . LEU A 1 371 ? 37.522 11.142 -12.154 1.00 70.56 371 LEU A N 1
ATOM 2597 C CA . LEU A 1 371 ? 37.579 11.353 -10.705 1.00 70.56 371 LEU A CA 1
ATOM 2598 C C . LEU A 1 371 ? 36.949 10.195 -9.918 1.00 70.56 371 LEU A C 1
ATOM 2600 O O . LEU A 1 371 ? 37.144 10.120 -8.708 1.00 70.56 371 LEU A O 1
ATOM 2604 N N . ASP A 1 372 ? 36.191 9.319 -10.583 1.00 64.56 372 ASP A N 1
ATOM 2605 C CA . ASP A 1 372 ? 35.400 8.254 -9.953 1.00 64.56 372 ASP A CA 1
ATOM 2606 C C . ASP A 1 372 ? 35.632 6.861 -10.562 1.00 64.56 372 ASP A C 1
ATOM 2608 O O . ASP A 1 372 ? 35.123 5.875 -10.035 1.00 64.56 372 ASP A O 1
ATOM 2612 N N . LEU A 1 373 ? 36.395 6.776 -11.659 1.00 59.41 373 LEU A N 1
ATOM 2613 C CA . LEU A 1 373 ? 36.666 5.573 -12.458 1.00 59.41 373 LEU A CA 1
ATOM 2614 C C . LEU A 1 373 ? 35.405 4.889 -13.028 1.00 59.41 373 LEU A C 1
ATOM 2616 O O . LEU A 1 373 ? 35.503 3.826 -13.639 1.00 59.41 373 LEU A O 1
ATOM 2620 N N . GLY A 1 374 ? 34.233 5.510 -12.873 1.00 55.44 374 GLY A N 1
ATOM 2621 C CA . GLY A 1 374 ? 32.960 5.087 -13.450 1.00 55.44 374 GLY A CA 1
ATOM 2622 C C . GLY A 1 374 ? 32.629 5.831 -14.742 1.00 55.44 374 GLY A C 1
ATOM 2623 O O . GLY A 1 374 ? 32.016 5.252 -15.634 1.00 55.44 374 GLY A O 1
ATOM 2624 N N . ASN A 1 375 ? 33.074 7.088 -14.872 1.00 60.12 375 ASN A N 1
ATOM 2625 C CA . ASN A 1 375 ? 32.923 7.908 -16.075 1.00 60.12 375 ASN A CA 1
ATOM 2626 C C . ASN A 1 375 ? 34.229 8.640 -16.424 1.00 60.12 375 ASN A C 1
ATOM 2628 O O . ASN A 1 375 ? 34.833 9.311 -15.587 1.00 60.12 375 ASN A O 1
ATOM 2632 N N . PHE A 1 376 ? 34.649 8.569 -17.688 1.00 70.31 376 PHE A N 1
ATOM 2633 C CA . PHE A 1 376 ? 35.929 9.107 -18.169 1.00 70.31 376 PHE A CA 1
ATOM 2634 C C . PHE A 1 376 ? 35.785 10.479 -18.846 1.00 70.31 376 PHE A C 1
ATOM 2636 O O . PHE A 1 376 ? 36.225 10.705 -19.970 1.00 70.31 376 PHE A O 1
ATOM 2643 N N . THR A 1 377 ? 35.107 11.406 -18.169 1.00 75.75 377 THR A N 1
ATOM 2644 C CA . THR A 1 377 ? 34.777 12.737 -18.708 1.00 75.75 377 THR A CA 1
ATOM 2645 C C . THR A 1 377 ? 35.651 13.860 -18.154 1.00 75.75 377 THR A C 1
ATOM 2647 O O . THR A 1 377 ? 35.433 15.026 -18.486 1.00 75.75 377 THR A O 1
ATOM 2650 N N . SER A 1 378 ? 36.614 13.553 -17.280 1.00 82.69 378 SER A N 1
ATOM 2651 C CA . SER A 1 378 ? 37.466 14.581 -16.675 1.00 82.69 378 SER A CA 1
ATOM 2652 C C . SER A 1 378 ? 38.503 15.057 -17.682 1.00 82.69 378 SER A C 1
ATOM 2654 O O . SER A 1 378 ? 39.196 14.251 -18.299 1.00 82.69 378 SER A O 1
ATOM 2656 N N . ALA A 1 379 ? 38.606 16.374 -17.846 1.00 81.75 379 ALA A N 1
ATOM 2657 C CA . ALA A 1 379 ? 39.481 16.964 -18.846 1.00 81.75 379 ALA A CA 1
ATOM 2658 C C . ALA A 1 379 ? 40.958 16.681 -18.546 1.00 81.75 379 ALA A C 1
ATOM 2660 O O . ALA A 1 379 ? 41.452 16.981 -17.457 1.00 81.75 379 ALA A O 1
ATOM 2661 N N . VAL A 1 380 ? 41.669 16.165 -19.548 1.00 80.25 380 VAL A N 1
ATOM 2662 C CA . VAL A 1 380 ? 43.122 16.005 -19.523 1.00 80.25 380 VAL A CA 1
ATOM 2663 C C . VAL A 1 380 ? 43.763 17.071 -20.405 1.00 80.25 380 VAL A C 1
ATOM 2665 O O . VAL A 1 380 ? 43.412 17.224 -21.573 1.00 80.25 380 VAL A O 1
ATOM 2668 N N . THR A 1 381 ? 44.742 17.794 -19.859 1.00 76.00 381 THR A N 1
ATOM 2669 C CA . THR A 1 381 ? 45.464 18.848 -20.585 1.00 76.00 381 THR A CA 1
ATOM 2670 C C . THR A 1 381 ? 46.924 18.451 -20.770 1.00 76.00 381 THR A C 1
ATOM 2672 O O . THR A 1 381 ? 47.636 18.211 -19.795 1.00 76.00 381 THR A O 1
ATOM 2675 N N . SER A 1 382 ? 47.399 18.411 -22.017 1.00 69.06 382 SER A N 1
ATOM 2676 C CA . SER A 1 382 ? 48.818 18.193 -22.316 1.00 69.06 382 SER A CA 1
ATOM 2677 C C . SER A 1 382 ? 49.666 19.399 -21.897 1.00 69.06 382 SER A C 1
ATOM 2679 O O . SER A 1 382 ? 49.303 20.540 -22.187 1.00 69.06 382 SER A O 1
ATOM 2681 N N . VAL A 1 383 ? 50.832 19.161 -21.294 1.00 68.38 383 VAL A N 1
ATOM 2682 C CA . VAL A 1 383 ? 51.820 20.211 -20.992 1.00 68.38 383 VAL A CA 1
ATOM 2683 C C . VAL A 1 383 ? 52.880 20.240 -22.095 1.00 68.38 383 VAL A C 1
ATOM 2685 O O . VAL A 1 383 ? 53.329 19.188 -22.550 1.00 68.38 383 VAL A O 1
ATOM 2688 N N . ALA A 1 384 ? 53.289 21.435 -22.533 1.00 62.50 384 ALA A N 1
ATOM 2689 C CA . ALA A 1 384 ? 54.332 21.581 -23.547 1.00 62.50 384 ALA A CA 1
ATOM 2690 C C . ALA A 1 384 ? 55.657 20.927 -23.083 1.00 62.50 384 ALA A C 1
ATOM 2692 O O . ALA A 1 384 ? 56.038 21.098 -21.920 1.00 62.50 384 ALA A O 1
ATOM 2693 N N . PRO A 1 385 ? 56.384 20.201 -23.957 1.00 58.12 385 PRO A N 1
ATOM 2694 C CA . PRO A 1 385 ? 57.649 19.574 -23.586 1.00 58.12 385 PRO A CA 1
ATOM 2695 C C . PRO A 1 385 ? 58.683 20.609 -23.127 1.00 58.12 385 PRO A C 1
ATOM 2697 O O . PRO A 1 385 ? 58.869 21.641 -23.771 1.00 58.12 385 PRO A O 1
ATOM 2700 N N . VAL A 1 386 ? 59.415 20.313 -22.049 1.00 53.84 386 VAL A N 1
ATOM 2701 C CA . VAL A 1 386 ? 60.572 21.122 -21.640 1.00 53.84 386 VAL A CA 1
ATOM 2702 C C . VAL A 1 386 ? 61.755 20.762 -22.538 1.00 53.84 386 VAL A C 1
ATOM 2704 O O . VAL A 1 386 ? 62.352 19.694 -22.399 1.00 53.84 386 VAL A O 1
ATOM 2707 N N . THR A 1 387 ? 62.109 21.642 -23.472 1.00 48.56 387 THR A N 1
ATOM 2708 C CA . THR A 1 387 ? 63.282 21.453 -24.333 1.00 48.56 387 THR A CA 1
ATOM 2709 C C . THR A 1 387 ? 64.558 21.666 -23.517 1.00 48.56 387 THR A C 1
ATOM 2711 O O . THR A 1 387 ? 64.971 22.798 -23.275 1.00 48.56 387 THR A O 1
ATOM 2714 N N . LEU A 1 388 ? 65.205 20.587 -23.073 1.00 45.88 388 LEU A N 1
ATOM 2715 C CA . LEU A 1 388 ? 66.544 20.676 -22.487 1.00 45.88 388 LEU A CA 1
ATOM 2716 C C . LEU A 1 388 ? 67.572 20.855 -23.608 1.00 45.88 388 LEU A C 1
ATOM 2718 O O . LEU A 1 388 ? 67.985 19.894 -24.258 1.00 45.88 388 LEU A O 1
ATOM 2722 N N . THR A 1 389 ? 68.003 22.094 -23.836 1.00 38.69 389 THR A N 1
ATOM 2723 C CA . THR A 1 389 ? 69.129 22.389 -24.726 1.00 38.69 389 THR A CA 1
ATOM 2724 C C . THR A 1 389 ? 70.405 21.829 -24.095 1.00 38.69 389 THR A C 1
ATOM 2726 O O . THR A 1 389 ? 70.937 22.405 -23.147 1.00 38.69 389 THR A O 1
ATOM 2729 N N . ARG A 1 390 ? 70.921 20.698 -24.594 1.00 42.22 390 ARG A N 1
ATOM 2730 C CA . ARG A 1 390 ? 72.292 20.277 -24.266 1.00 42.22 390 ARG A CA 1
ATOM 2731 C C . ARG A 1 390 ? 73.252 21.339 -24.807 1.00 42.22 390 ARG A C 1
ATOM 2733 O O . ARG A 1 390 ? 73.377 21.482 -26.023 1.00 42.22 390 ARG A O 1
ATOM 2740 N N . MET A 1 391 ? 73.910 22.085 -23.918 1.00 41.94 391 MET A N 1
ATOM 2741 C CA . MET A 1 391 ? 75.126 22.812 -24.287 1.00 41.94 391 MET A CA 1
ATOM 2742 C C . MET A 1 391 ? 76.171 21.771 -24.713 1.00 41.94 391 MET A C 1
ATOM 2744 O O . MET A 1 391 ? 76.320 20.751 -24.040 1.00 41.94 391 MET A O 1
ATOM 2748 N N . LYS A 1 392 ? 76.767 21.992 -25.890 1.00 41.78 392 LYS A N 1
ATOM 2749 C CA . LYS A 1 392 ? 77.722 21.085 -26.542 1.00 41.78 392 LYS A CA 1
ATOM 2750 C C . LYS A 1 392 ? 78.971 20.842 -25.711 1.00 41.78 392 LYS A C 1
ATOM 2752 O O . LYS A 1 392 ? 79.445 21.820 -25.093 1.00 41.78 392 LYS A O 1
#

Foldseek 3Di:
DAAAAEDEPQAAEEEDQDAAAFAAFKFFDFKAWPWQFFDFPDWWAKDWADQADDWGWTFDDDNGGGPGIGTPDRHHRRPAFTDIDTHDRDPTDDTDIDGTDMDTGDQHEHEYDDQHEYEYNHQYQGAAEYEFAAHEYEYAEEVLNHAHEYEADQRYEYEYAYEHNYEYEFNHEYQYQCDPPDTSAHEYEYLEEYAYDANYEYEKEACPVDPRGIHEYEYAYEYEQQRYAYHYHYDDDDDPPKDWHYFYPQYHHDHPYYDPQWDWDDDGGTIIIDGDDDPQQLLNVVLCVQVPPDDDCCQSNQQHQNCPLPHGSVLCSLQVHHSNDSVGDDDDDDDPDDDDDDDPPPWDDFDDPQWTWIDDPHDIDIHFDDPRSRDRHHRDDDDDDDDDPPDD

Radius of gyration: 33.08 Å; chains: 1; bounding box: 106×41×87 Å

pLDDT: mean 87.93, std 12.89, range [38.69, 98.88]